Protein AF-A0A931P4K4-F1 (afdb_monomer)

Foldseek 3Di:
DFKDQFQWDDFQQWIWGQDPQGIKIKGDDVQWIWIQDSVAIWIWGDDDPDIDIDGDDDDDDDDDDDDDDDDDDDDDDDDDDDDDDPFWAPWDFFWFDDQPLQADPPCVVVQVLLVVLLPDDQCLVVLVVVLVVVLVVCVVVPDDPVCNPPSSVVSVVVSSVSVSVSSVSSADEDEDDDDPLLSVLVRLLVVLLVVLQVFLAKWWFGTKIAGPDCQQALNDRIDTDIDGKDWDWDDDPSYDYSMGFIWICNDQWIWTDDLQWIWIHHPNRIGIDGLVQKDKDKDKDWDFDPDDQGPQWDFPAKAWSGADPVRDFDPVDPPIDITTTTIWMWIWIDGPSRGTIIMIGRHPDSSVSNVVSSVSSVVSSVVVLVVLLVVLVVVVVCVVVDPPPDDDDDDDDPPPVVLVSLLLVLLLLLLLLLQCQVVHHDPLLLVLSLVLSVVSPVPDDSVNSNVVSVSSNVSCVSVNSVVSLVVSLVSPVSQLDPVSLVSSLVSNVSSQVSDPDRDPRSVVSSVVSVVSVVVSVVD

Structure (mmCIF, N/CA/C/O backbone):
data_AF-A0A931P4K4-F1
#
_entry.id   AF-A0A931P4K4-F1
#
loop_
_atom_site.group_PDB
_atom_site.id
_atom_site.type_symbol
_atom_site.label_atom_id
_atom_site.label_alt_id
_atom_site.label_comp_id
_atom_site.label_asym_id
_atom_site.label_entity_id
_atom_site.label_seq_id
_atom_site.pdbx_PDB_ins_code
_atom_site.Cartn_x
_atom_site.Cartn_y
_atom_site.Cartn_z
_atom_site.occupancy
_atom_site.B_iso_or_equiv
_atom_site.auth_seq_id
_atom_site.auth_comp_id
_atom_site.auth_asym_id
_atom_site.auth_atom_id
_atom_site.pdbx_PDB_model_num
ATOM 1 N N . MET A 1 1 ? -14.821 -7.984 1.608 1.00 57.28 1 MET A N 1
ATOM 2 C CA . MET A 1 1 ? -15.182 -7.452 0.288 1.00 57.28 1 MET A CA 1
ATOM 3 C C . MET A 1 1 ? -14.496 -8.359 -0.708 1.00 57.28 1 MET A C 1
ATOM 5 O O . MET A 1 1 ? -13.334 -8.666 -0.492 1.00 57.28 1 MET A O 1
ATOM 9 N N . SER A 1 2 ? -15.177 -8.792 -1.768 1.00 56.34 2 SER A N 1
ATOM 10 C CA . SER A 1 2 ? -14.518 -9.557 -2.829 1.00 56.34 2 SER A CA 1
ATOM 11 C C . SER A 1 2 ? -13.654 -8.616 -3.671 1.00 56.34 2 SER A C 1
ATOM 13 O O . SER A 1 2 ? -14.186 -7.635 -4.196 1.00 56.34 2 SER A O 1
ATOM 15 N N . PHE A 1 3 ? -12.358 -8.898 -3.807 1.00 70.56 3 PHE A N 1
ATOM 16 C CA . PHE A 1 3 ? -11.500 -8.201 -4.767 1.00 70.56 3 PHE A CA 1
ATOM 17 C C . PHE A 1 3 ? -11.581 -8.888 -6.137 1.00 70.56 3 PHE A C 1
ATOM 19 O O . PHE A 1 3 ? -11.946 -10.059 -6.241 1.00 70.56 3 PHE A O 1
ATOM 26 N N . TYR A 1 4 ? -11.258 -8.156 -7.203 1.00 64.44 4 TYR A N 1
ATOM 27 C CA . TYR A 1 4 ? -11.222 -8.694 -8.561 1.00 64.44 4 TYR A CA 1
ATOM 28 C C . TYR A 1 4 ? -9.854 -8.445 -9.192 1.00 64.44 4 TYR A C 1
ATOM 30 O O . TYR A 1 4 ? -9.384 -7.307 -9.233 1.00 64.44 4 TYR A O 1
ATOM 38 N N . LEU A 1 5 ? -9.234 -9.503 -9.718 1.00 63.16 5 LEU A N 1
ATOM 39 C CA . LEU A 1 5 ? -7.974 -9.416 -10.450 1.00 63.16 5 LEU A CA 1
ATOM 40 C C . LEU A 1 5 ? -8.253 -9.148 -11.933 1.00 63.16 5 LEU A C 1
ATOM 42 O O . LEU A 1 5 ? -8.766 -10.002 -12.663 1.00 63.16 5 LEU A O 1
ATOM 46 N N . ARG A 1 6 ? -7.899 -7.951 -12.410 1.00 66.25 6 ARG A N 1
ATOM 47 C CA . ARG A 1 6 ? -8.043 -7.603 -13.828 1.00 66.25 6 ARG A CA 1
ATOM 48 C C . ARG A 1 6 ? -6.882 -8.185 -14.634 1.00 66.25 6 ARG A C 1
ATOM 50 O O . ARG A 1 6 ? -5.719 -7.943 -14.342 1.00 66.25 6 ARG A O 1
ATOM 57 N N . LYS A 1 7 ? -7.184 -8.870 -15.741 1.00 54.16 7 LYS A N 1
ATOM 58 C CA . LYS A 1 7 ? -6.153 -9.330 -16.700 1.00 54.16 7 LYS A CA 1
ATOM 59 C C . LYS A 1 7 ? -5.546 -8.202 -17.536 1.00 54.16 7 LYS A C 1
ATOM 61 O O . LYS A 1 7 ? -4.541 -8.404 -18.212 1.00 54.16 7 LYS A O 1
ATOM 66 N N . SER A 1 8 ? -6.178 -7.030 -17.549 1.00 60.91 8 SER A N 1
ATOM 67 C CA . SER A 1 8 ? -5.694 -5.877 -18.300 1.00 60.91 8 SER A CA 1
ATOM 68 C C . SER A 1 8 ? -6.020 -4.568 -17.609 1.00 60.91 8 SER A C 1
ATOM 70 O O . SER A 1 8 ? -7.128 -4.412 -17.095 1.00 60.91 8 SER A O 1
ATOM 72 N N . LEU A 1 9 ? -5.112 -3.607 -17.716 1.00 60.50 9 LEU A N 1
ATOM 73 C CA . LEU A 1 9 ? -5.245 -2.263 -17.176 1.00 60.50 9 LEU A CA 1
ATOM 74 C C . LEU A 1 9 ? -4.978 -1.239 -18.281 1.00 60.50 9 LEU A C 1
ATOM 76 O O . LEU A 1 9 ? -4.094 -1.428 -19.114 1.00 60.50 9 LEU A O 1
ATOM 80 N N . ARG A 1 10 ? -5.744 -0.148 -18.307 1.00 64.38 10 ARG A N 1
ATOM 81 C CA . ARG A 1 10 ? -5.542 0.952 -19.255 1.00 64.38 10 ARG A CA 1
ATOM 82 C C . ARG A 1 10 ? -5.046 2.187 -18.514 1.00 64.38 10 ARG A C 1
ATOM 84 O O . ARG A 1 10 ? -5.672 2.600 -17.543 1.00 64.38 10 ARG A O 1
ATOM 91 N N . VAL A 1 11 ? -3.969 2.786 -19.010 1.00 60.69 11 VAL A N 1
ATOM 92 C CA . VAL A 1 11 ? -3.410 4.048 -18.516 1.00 60.69 11 VAL A CA 1
ATOM 93 C C . VAL A 1 11 ? -3.193 4.952 -19.724 1.00 60.69 11 VAL A C 1
ATOM 95 O O . VAL A 1 11 ? -2.364 4.664 -20.586 1.00 60.69 11 VAL A O 1
ATOM 98 N N . GLY A 1 12 ? -4.010 6.000 -19.848 1.00 64.75 12 GLY A N 1
ATOM 99 C CA . GLY A 1 12 ? -4.016 6.865 -21.030 1.00 64.75 12 GLY A CA 1
ATOM 100 C C . GLY A 1 12 ? -4.235 6.078 -22.343 1.00 64.75 12 GLY A C 1
ATOM 101 O O . GLY A 1 12 ? -5.207 5.311 -22.454 1.00 64.75 12 GLY A O 1
ATOM 102 N N . PRO A 1 13 ? -3.367 6.244 -23.362 1.00 63.44 13 PRO A N 1
ATOM 103 C CA . PRO A 1 13 ? -3.457 5.505 -24.622 1.00 63.44 13 PRO A CA 1
ATOM 104 C C . PRO A 1 13 ? -2.881 4.080 -24.535 1.00 63.44 13 PRO A C 1
ATOM 106 O O . PRO A 1 13 ? -3.072 3.298 -25.467 1.00 63.44 13 PRO A O 1
ATOM 109 N N . LEU A 1 14 ? -2.198 3.727 -23.437 1.00 63.47 14 LEU A N 1
ATOM 110 C CA . LEU A 1 14 ? -1.575 2.419 -23.247 1.00 63.47 14 LEU A CA 1
ATOM 111 C C . LEU A 1 14 ? -2.521 1.442 -22.542 1.00 63.47 14 LEU A C 1
ATOM 113 O O . LEU A 1 14 ? -3.246 1.788 -21.608 1.00 63.47 14 LEU A O 1
ATOM 117 N N . ARG A 1 15 ? -2.479 0.182 -22.967 1.00 63.22 15 ARG A N 1
ATOM 118 C CA . ARG A 1 15 ? -3.136 -0.957 -22.329 1.00 63.22 15 ARG A CA 1
ATOM 119 C C . ARG A 1 15 ? -2.100 -2.016 -21.981 1.00 63.22 15 ARG A C 1
ATOM 121 O O . ARG A 1 15 ? -1.482 -2.596 -22.873 1.00 63.22 15 ARG A O 1
ATOM 128 N N . PHE A 1 16 ? -1.982 -2.294 -20.695 1.00 60.81 16 PHE A N 1
ATOM 129 C CA . PHE A 1 16 ? -1.173 -3.354 -20.117 1.00 60.81 16 PHE A CA 1
ATOM 130 C C . PHE A 1 16 ? -2.014 -4.630 -20.028 1.00 60.81 16 PHE A C 1
ATOM 132 O O . PHE A 1 16 ? -3.190 -4.568 -19.665 1.00 60.81 16 PHE A O 1
ATOM 139 N N . ASN A 1 17 ? -1.445 -5.777 -20.392 1.00 57.84 17 ASN A N 1
ATOM 140 C CA . ASN A 1 17 ? -2.080 -7.088 -20.271 1.00 57.84 17 ASN A CA 1
ATOM 141 C C . ASN A 1 17 ? -1.142 -8.050 -19.549 1.00 57.84 17 ASN A C 1
ATOM 143 O O . ASN A 1 17 ? 0.053 -8.093 -19.847 1.00 57.84 17 ASN A O 1
ATOM 147 N N . LEU A 1 18 ? -1.713 -8.855 -18.662 1.00 47.94 18 LEU A N 1
ATOM 148 C CA . LEU A 1 18 ? -1.021 -9.948 -18.000 1.00 47.94 18 LEU A CA 1
ATOM 149 C C . LEU A 1 18 ? -1.094 -11.211 -18.875 1.00 47.94 18 LEU A C 1
ATOM 151 O O . LEU A 1 18 ? -2.150 -11.530 -19.432 1.00 47.94 18 LEU A O 1
ATOM 155 N N . SER A 1 19 ? 0.019 -11.931 -19.006 1.00 48.41 19 SER A N 1
ATOM 156 C CA . SER A 1 19 ? 0.095 -13.228 -19.688 1.00 48.41 19 SER A CA 1
ATOM 157 C C . SER A 1 19 ? 0.950 -14.198 -18.875 1.00 48.41 19 SER A C 1
ATOM 159 O O . SER A 1 19 ? 1.787 -13.752 -18.100 1.00 48.41 19 SER A O 1
ATOM 161 N N . LYS A 1 20 ? 0.820 -15.510 -19.123 1.00 41.38 20 LYS A N 1
ATOM 162 C CA . LYS A 1 20 ? 1.647 -16.544 -18.466 1.00 41.38 20 LYS A CA 1
ATOM 163 C C . LYS A 1 20 ? 3.160 -16.349 -18.662 1.00 41.38 20 LYS A C 1
ATOM 165 O O . LYS A 1 20 ? 3.946 -16.887 -17.903 1.00 41.38 20 LYS A O 1
ATOM 170 N N . SER A 1 21 ? 3.560 -15.616 -19.704 1.00 34.03 21 SER A N 1
ATOM 171 C CA . SER A 1 21 ? 4.959 -15.315 -20.037 1.00 34.03 21 SER A CA 1
ATOM 172 C C . SER A 1 21 ? 5.440 -13.946 -19.532 1.00 34.03 21 SER A C 1
ATOM 174 O O . SER A 1 21 ? 6.564 -13.563 -19.836 1.00 34.03 21 SER A O 1
ATOM 176 N N . GLY A 1 22 ? 4.593 -13.174 -18.837 1.00 41.78 22 GLY A N 1
ATOM 177 C CA . GLY A 1 22 ? 4.903 -11.830 -18.330 1.00 41.78 22 GLY A CA 1
ATOM 178 C C . GLY A 1 22 ? 3.976 -10.720 -18.848 1.00 41.78 22 GLY A C 1
ATOM 179 O O . GLY A 1 22 ? 2.931 -10.976 -19.458 1.00 41.78 22 GLY A O 1
ATOM 180 N N . ILE A 1 23 ? 4.361 -9.464 -18.605 1.00 48.22 23 ILE A N 1
ATOM 181 C CA . ILE A 1 23 ? 3.549 -8.264 -18.875 1.00 48.22 23 ILE A CA 1
ATOM 182 C C . ILE A 1 23 ? 3.739 -7.785 -20.321 1.00 48.22 23 ILE A C 1
ATOM 184 O O . ILE A 1 23 ? 4.861 -7.594 -20.790 1.00 48.22 23 ILE A O 1
ATOM 188 N N . GLY A 1 24 ? 2.633 -7.546 -21.030 1.00 39.34 24 GLY A N 1
ATOM 189 C CA . GLY A 1 24 ? 2.626 -6.918 -22.353 1.00 39.34 24 GLY A CA 1
ATOM 190 C C . GLY A 1 24 ? 2.019 -5.517 -22.331 1.00 39.34 24 GLY A C 1
ATOM 191 O O . GLY A 1 24 ? 0.978 -5.299 -21.718 1.00 39.34 24 GLY A O 1
ATOM 192 N N . VAL A 1 25 ? 2.622 -4.574 -23.052 1.00 55.00 25 VAL A N 1
ATOM 193 C CA . VAL A 1 25 ? 2.137 -3.201 -23.244 1.00 55.00 25 VAL A CA 1
ATOM 194 C C . VAL A 1 25 ? 1.628 -3.048 -24.667 1.00 55.00 25 VAL A C 1
ATOM 196 O O . VAL A 1 25 ? 2.306 -3.416 -25.615 1.00 55.00 25 VAL A O 1
ATOM 199 N N . SER A 1 26 ? 0.442 -2.487 -24.851 1.00 50.56 26 SER A N 1
ATOM 200 C CA . SER A 1 26 ? -0.124 -2.212 -26.172 1.00 50.56 26 SER A CA 1
ATOM 201 C C . SER A 1 26 ? -0.598 -0.772 -26.279 1.00 50.56 26 SER A C 1
ATOM 203 O O . SER A 1 26 ? -1.138 -0.229 -25.324 1.00 50.56 26 SER A O 1
ATOM 205 N N . THR A 1 27 ? -0.402 -0.150 -27.435 1.00 59.38 27 THR A N 1
ATOM 206 C CA . THR A 1 27 ? -0.872 1.200 -27.757 1.00 59.38 27 THR A CA 1
ATOM 207 C C . THR A 1 27 ? -1.540 1.200 -29.121 1.00 59.38 27 THR A C 1
ATOM 209 O O . THR A 1 27 ? -1.152 0.428 -29.999 1.00 59.38 27 THR A O 1
ATOM 212 N N . GLY A 1 28 ? -2.554 2.037 -29.323 1.00 54.22 28 GLY A N 1
ATOM 213 C CA . GLY A 1 28 ? -3.127 2.242 -30.649 1.00 54.22 28 GLY A CA 1
ATOM 214 C C . GLY A 1 28 ? -4.607 2.583 -30.674 1.00 54.22 28 GLY A C 1
ATOM 215 O O . GLY A 1 28 ? -5.294 2.653 -29.656 1.00 54.22 28 GLY A O 1
ATOM 216 N N . ILE A 1 29 ? -5.092 2.776 -31.892 1.00 56.72 29 ILE A N 1
ATOM 217 C CA . ILE A 1 29 ? -6.460 3.171 -32.229 1.00 56.72 29 ILE A CA 1
ATOM 218 C C . ILE A 1 29 ? -7.246 1.934 -32.702 1.00 56.72 29 ILE A C 1
ATOM 220 O O . ILE A 1 29 ? -6.655 0.909 -33.060 1.00 56.72 29 ILE A O 1
ATOM 224 N N . PRO A 1 30 ? -8.591 1.949 -32.682 1.00 46.28 30 PRO A N 1
ATOM 225 C CA . PRO A 1 30 ? -9.382 0.876 -33.282 1.00 46.28 30 PRO A CA 1
ATOM 226 C C . PRO A 1 30 ? -8.950 0.649 -34.738 1.00 46.28 30 PRO A C 1
ATOM 228 O O . PRO A 1 30 ? -8.990 1.575 -35.541 1.00 46.28 30 PRO A O 1
ATOM 231 N N . GLY A 1 31 ? -8.501 -0.564 -35.070 1.00 47.44 31 GLY A N 1
ATOM 232 C CA . GLY A 1 31 ? -7.990 -0.891 -36.405 1.00 47.44 31 GLY A CA 1
ATOM 233 C C . GLY A 1 31 ? -6.466 -0.941 -36.553 1.00 47.44 31 GLY A C 1
ATOM 234 O O . GLY A 1 31 ? -5.992 -1.593 -37.476 1.00 47.44 31 GLY A O 1
ATOM 235 N N . LEU A 1 32 ? -5.691 -0.316 -35.658 1.00 48.12 32 LEU A N 1
ATOM 236 C CA . LEU A 1 32 ? -4.224 -0.286 -35.729 1.00 48.12 32 LEU A CA 1
ATOM 237 C C . LEU A 1 32 ? -3.609 -0.173 -34.331 1.00 48.12 32 LEU A C 1
ATOM 239 O O . LEU A 1 32 ? -3.783 0.835 -33.645 1.00 48.12 32 LEU A O 1
ATOM 243 N N . ARG A 1 33 ? -2.872 -1.201 -33.907 1.00 48.97 33 ARG A N 1
ATOM 244 C CA . ARG A 1 33 ? -2.253 -1.290 -32.581 1.00 48.97 33 ARG A CA 1
ATOM 245 C C . ARG A 1 33 ? -0.843 -1.848 -32.666 1.00 48.97 33 ARG A C 1
ATOM 247 O O . ARG A 1 33 ? -0.567 -2.722 -33.479 1.00 48.97 33 ARG A O 1
ATOM 254 N N . VAL A 1 34 ? 0.026 -1.383 -31.783 1.00 53.84 34 VAL A N 1
ATOM 255 C CA . VAL A 1 34 ? 1.367 -1.926 -31.574 1.00 53.84 34 VAL A CA 1
ATOM 256 C C . VAL A 1 34 ? 1.437 -2.455 -30.149 1.00 53.84 34 VAL A C 1
ATOM 258 O O . VAL A 1 34 ? 1.111 -1.745 -29.202 1.00 53.84 34 VAL A O 1
ATOM 261 N N . SER A 1 35 ? 1.833 -3.711 -29.999 1.00 47.72 35 SER A N 1
ATOM 262 C CA . SER A 1 35 ? 1.920 -4.431 -28.733 1.00 47.72 35 SER A CA 1
ATOM 263 C C . SER A 1 35 ? 3.353 -4.893 -28.516 1.00 47.72 35 SER A C 1
ATOM 265 O O . SER A 1 35 ? 3.872 -5.645 -29.326 1.00 47.72 35 SER A O 1
ATOM 267 N N . LYS A 1 36 ? 3.998 -4.501 -27.427 1.00 44.97 36 LYS A N 1
ATOM 268 C CA . LYS A 1 36 ? 5.291 -5.024 -26.990 1.00 44.97 36 LYS A CA 1
ATOM 269 C C . LYS A 1 36 ? 5.067 -5.970 -25.816 1.00 44.97 36 LYS A C 1
ATOM 271 O O . LYS A 1 36 ? 4.484 -5.568 -24.817 1.00 44.97 36 LYS A O 1
ATOM 276 N N . GLY A 1 37 ? 5.490 -7.222 -25.935 1.00 43.09 37 GLY A N 1
ATOM 277 C CA . GLY A 1 37 ? 5.393 -8.212 -24.862 1.00 43.09 37 GLY A CA 1
ATOM 278 C C . GLY A 1 37 ? 6.686 -9.007 -24.680 1.00 43.09 37 GLY A C 1
ATOM 279 O O . GLY A 1 37 ? 7.644 -8.778 -25.419 1.00 43.09 37 GLY A O 1
ATOM 280 N N . PRO A 1 38 ? 6.703 -9.971 -23.743 1.00 32.19 38 PRO A N 1
ATOM 281 C CA . PRO A 1 38 ? 7.873 -10.807 -23.441 1.00 32.19 38 PRO A CA 1
ATOM 282 C C . PRO A 1 38 ? 8.390 -11.587 -24.659 1.00 32.19 38 PRO A C 1
ATOM 284 O O . PRO A 1 38 ? 9.569 -11.890 -24.762 1.00 32.19 38 PRO A O 1
ATOM 287 N N . SER A 1 39 ? 7.504 -11.869 -25.619 1.00 39.44 39 SER A N 1
ATOM 288 C CA . SER A 1 39 ? 7.805 -12.580 -26.864 1.00 39.44 39 SER A CA 1
ATOM 289 C C . SER A 1 39 ? 8.101 -11.669 -28.067 1.00 39.44 39 SER A C 1
ATOM 291 O O . SER A 1 39 ? 8.176 -12.164 -29.190 1.00 39.44 39 SER A O 1
ATOM 293 N N . GLY A 1 40 ? 8.235 -10.352 -27.866 1.00 43.84 40 GLY A N 1
ATOM 294 C CA . GLY A 1 40 ? 8.605 -9.385 -28.908 1.00 43.84 40 GLY A CA 1
ATOM 295 C C . GLY A 1 40 ? 7.568 -8.286 -29.172 1.00 43.84 40 GLY A C 1
ATOM 296 O O . GLY A 1 40 ? 6.545 -8.170 -28.490 1.00 43.84 40 GLY A O 1
ATOM 297 N N . THR A 1 41 ? 7.850 -7.448 -30.174 1.00 46.97 41 THR A N 1
ATOM 298 C CA . THR A 1 41 ? 6.961 -6.362 -30.617 1.00 46.97 41 THR A CA 1
ATOM 299 C C . THR A 1 41 ? 6.080 -6.845 -31.768 1.00 46.97 41 THR A C 1
ATOM 301 O O . THR A 1 41 ? 6.572 -7.392 -32.747 1.00 46.97 41 THR A O 1
ATOM 304 N N . TYR A 1 42 ? 4.774 -6.628 -31.675 1.00 48.12 42 TYR A N 1
ATOM 305 C CA . TYR A 1 42 ? 3.756 -7.042 -32.632 1.00 48.12 42 TYR A CA 1
ATOM 306 C C . TYR A 1 42 ? 2.978 -5.826 -33.127 1.00 48.12 42 TYR A C 1
ATOM 308 O O . TYR A 1 42 ? 2.488 -5.036 -32.325 1.00 48.12 42 TYR A O 1
ATOM 316 N N . ILE A 1 43 ? 2.784 -5.705 -34.435 1.00 52.59 43 ILE A N 1
ATOM 317 C CA . ILE A 1 43 ? 1.766 -4.822 -35.009 1.00 52.59 43 ILE A CA 1
ATOM 318 C C . ILE A 1 43 ? 0.506 -5.650 -35.247 1.00 52.59 43 ILE A C 1
ATOM 320 O O . ILE A 1 43 ? 0.573 -6.722 -35.847 1.00 52.59 43 ILE A O 1
ATOM 324 N N . HIS A 1 44 ? -0.634 -5.132 -34.806 1.00 42.84 44 HIS A N 1
ATOM 325 C CA . HIS A 1 44 ? -1.969 -5.600 -35.144 1.00 42.84 44 HIS A CA 1
ATOM 326 C C . HIS A 1 44 ? -2.666 -4.548 -36.017 1.00 42.84 44 HIS A C 1
ATOM 328 O O . HIS A 1 44 ? -2.851 -3.411 -35.590 1.00 42.84 44 HIS A O 1
ATOM 334 N N . MET A 1 45 ? -3.089 -4.925 -37.216 1.00 47.31 45 MET A N 1
ATOM 335 C CA . MET A 1 45 ? -3.872 -4.101 -38.141 1.00 47.31 45 MET A CA 1
ATOM 336 C C . MET A 1 45 ? -5.155 -4.848 -38.495 1.00 47.31 45 MET A C 1
ATOM 338 O O . MET A 1 45 ? -5.084 -6.030 -38.799 1.00 47.31 45 MET A O 1
ATOM 342 N N . GLY A 1 46 ? -6.323 -4.212 -38.448 1.00 38.03 46 GLY A N 1
ATOM 343 C CA . GLY A 1 46 ? -7.562 -4.877 -38.853 1.00 38.03 46 GLY A CA 1
ATOM 344 C C . GLY A 1 46 ? -8.853 -4.297 -38.290 1.00 38.03 46 GLY A C 1
ATOM 345 O O . GLY A 1 46 ? -8.944 -4.007 -37.096 1.00 38.03 46 GLY A O 1
ATOM 346 N N . ARG A 1 47 ? -9.868 -4.168 -39.146 1.00 42.34 47 ARG A N 1
ATOM 347 C CA . ARG A 1 47 ? -11.228 -3.710 -38.823 1.00 42.34 47 ARG A CA 1
ATOM 348 C C . ARG A 1 47 ? -12.224 -4.540 -39.644 1.00 42.34 47 ARG A C 1
ATOM 350 O O . ARG A 1 47 ? -11.893 -4.937 -40.755 1.00 42.34 47 ARG A O 1
ATOM 357 N N . ASP A 1 48 ? -13.397 -4.831 -39.082 1.00 38.69 48 ASP A N 1
ATOM 358 C CA . ASP A 1 48 ? -14.516 -5.497 -39.773 1.00 38.69 48 ASP A CA 1
ATOM 359 C C . ASP A 1 48 ? -14.172 -6.860 -40.423 1.00 38.69 48 ASP A C 1
ATOM 361 O O . ASP A 1 48 ? -14.583 -7.164 -41.537 1.00 38.69 48 ASP A O 1
ATOM 365 N N . GLY A 1 49 ? -13.424 -7.707 -39.700 1.00 38.22 49 GLY A N 1
ATOM 366 C CA . GLY A 1 49 ? -13.235 -9.130 -40.036 1.00 38.22 49 GLY A CA 1
ATOM 367 C C . GLY A 1 49 ? -11.913 -9.504 -40.715 1.00 38.22 49 GLY A C 1
ATOM 368 O O . GLY A 1 49 ? -11.628 -10.691 -40.855 1.00 38.22 49 GLY A O 1
ATOM 369 N N . LEU A 1 50 ? -11.069 -8.533 -41.076 1.00 34.41 50 LEU A N 1
ATOM 370 C CA . LEU A 1 50 ? -9.722 -8.774 -41.608 1.00 34.41 50 LEU A CA 1
ATOM 371 C C . LEU A 1 50 ? -8.674 -8.371 -40.572 1.00 34.41 50 LEU A C 1
ATOM 373 O O . LEU A 1 50 ? -8.657 -7.221 -40.141 1.00 34.41 50 LEU A O 1
ATOM 377 N N . TYR A 1 51 ? -7.801 -9.304 -40.180 1.00 41.50 51 TYR A N 1
ATOM 378 C CA . TYR A 1 51 ? -6.770 -9.082 -39.164 1.00 41.50 51 TYR A CA 1
ATOM 379 C C . TYR A 1 51 ? -5.385 -9.469 -39.687 1.00 41.50 51 TYR A C 1
ATOM 381 O O . TYR A 1 51 ? -5.170 -10.570 -40.183 1.00 41.50 51 TYR A O 1
ATOM 389 N N . TYR A 1 52 ? -4.430 -8.568 -39.512 1.00 43.72 52 TYR A N 1
ATOM 390 C CA . TYR A 1 52 ? -3.019 -8.718 -39.824 1.00 43.72 52 TYR A CA 1
ATOM 391 C C . TYR A 1 52 ? -2.213 -8.577 -38.533 1.00 43.72 52 TYR A C 1
ATOM 393 O O . TYR A 1 52 ? -2.347 -7.589 -37.808 1.00 43.72 52 TYR A O 1
ATOM 401 N N . ARG A 1 53 ? -1.379 -9.576 -38.233 1.00 45.81 53 ARG A N 1
ATOM 402 C CA . ARG A 1 53 ? -0.456 -9.577 -37.093 1.00 45.81 53 ARG A CA 1
ATOM 403 C C . ARG A 1 53 ? 0.951 -9.843 -37.609 1.00 45.81 53 ARG A C 1
ATOM 405 O O . ARG A 1 53 ? 1.175 -10.884 -38.216 1.00 45.81 53 ARG A O 1
ATOM 412 N N . LYS A 1 54 ? 1.901 -8.948 -37.335 1.00 46.28 54 LYS A N 1
ATOM 413 C CA . LYS A 1 54 ? 3.311 -9.146 -37.706 1.00 46.28 54 LYS A CA 1
ATOM 414 C C . LYS A 1 54 ? 4.241 -8.804 -36.551 1.00 46.28 54 LYS A C 1
ATOM 416 O O . LYS A 1 54 ? 4.059 -7.779 -35.898 1.00 46.28 54 LYS A O 1
ATOM 421 N N . ARG A 1 55 ? 5.216 -9.678 -36.300 1.00 41.78 55 ARG A N 1
ATOM 422 C CA . ARG A 1 55 ? 6.309 -9.460 -35.349 1.00 41.78 55 ARG A CA 1
ATOM 423 C C . ARG A 1 55 ? 7.360 -8.553 -35.997 1.00 41.78 55 ARG A C 1
ATOM 425 O O . ARG A 1 55 ? 7.699 -8.749 -37.161 1.00 41.78 55 ARG A O 1
ATOM 432 N N . LEU A 1 56 ? 7.809 -7.538 -35.269 1.00 44.75 56 LEU A N 1
ATOM 433 C CA . LEU A 1 56 ? 8.919 -6.672 -35.652 1.00 44.75 56 LEU A CA 1
ATOM 434 C C . LEU A 1 56 ? 10.147 -7.109 -34.852 1.00 44.75 56 LEU A C 1
ATOM 436 O O . LEU A 1 56 ? 10.189 -6.893 -33.640 1.00 44.75 56 LEU A O 1
ATOM 440 N N . ASP A 1 57 ? 11.121 -7.711 -35.526 1.00 33.66 57 ASP A N 1
ATOM 441 C CA . ASP A 1 57 ? 12.436 -7.980 -34.952 1.00 33.66 57 ASP A CA 1
ATOM 442 C C . ASP A 1 57 ? 13.322 -6.766 -35.255 1.00 33.66 57 ASP A C 1
ATOM 444 O O . ASP A 1 57 ? 13.621 -6.478 -36.415 1.00 33.66 57 ASP A O 1
ATOM 448 N N . LEU A 1 58 ? 13.667 -5.997 -34.221 1.00 35.69 58 LEU A N 1
ATOM 449 C CA . LEU A 1 58 ? 14.624 -4.900 -34.324 1.00 35.69 58 LEU A CA 1
ATOM 450 C C . LEU A 1 58 ? 15.760 -5.137 -33.326 1.00 35.69 58 LEU A C 1
ATOM 452 O O . LEU A 1 58 ? 15.512 -5.447 -32.162 1.00 35.69 58 LEU A O 1
ATOM 456 N N . LEU A 1 59 ? 16.972 -5.008 -33.857 1.00 29.95 59 LEU A N 1
ATOM 457 C CA . LEU A 1 59 ? 18.283 -5.261 -33.264 1.00 29.95 59 LEU A CA 1
ATOM 458 C C . LEU A 1 59 ? 18.527 -4.510 -31.942 1.00 29.95 59 LEU A C 1
ATOM 460 O O . LEU A 1 59 ? 18.058 -3.388 -31.750 1.00 29.95 59 LEU A O 1
ATOM 464 N N . ASP A 1 60 ? 19.306 -5.160 -31.074 1.00 31.28 60 ASP A N 1
ATOM 465 C CA . ASP A 1 60 ? 19.825 -4.695 -29.785 1.00 31.28 60 ASP A CA 1
ATOM 466 C C . ASP A 1 60 ? 20.501 -3.320 -29.831 1.00 31.28 60 ASP A C 1
ATOM 468 O O . ASP A 1 60 ? 21.301 -3.063 -30.729 1.00 31.28 60 ASP A O 1
ATOM 472 N N . THR A 1 61 ? 20.268 -2.479 -28.809 1.00 29.36 61 THR A N 1
ATOM 473 C CA . THR A 1 61 ? 21.272 -1.582 -28.175 1.00 29.36 61 THR A CA 1
ATOM 474 C C . THR A 1 61 ? 20.706 -0.877 -26.914 1.00 29.36 61 THR A C 1
ATOM 476 O O . THR A 1 61 ? 19.492 -0.907 -26.694 1.00 29.36 61 THR A O 1
ATOM 479 N N . PRO A 1 62 ? 21.550 -0.324 -26.008 1.00 31.64 62 PRO A N 1
ATOM 480 C CA . PRO A 1 62 ? 21.487 -0.567 -24.567 1.00 31.64 62 PRO A CA 1
ATOM 481 C C . PRO A 1 62 ? 21.025 0.657 -23.758 1.00 31.64 62 PRO A C 1
ATOM 483 O O . PRO A 1 62 ? 20.975 1.788 -24.234 1.00 31.64 62 PRO A O 1
ATOM 486 N N . ARG A 1 63 ? 20.712 0.410 -22.484 1.00 32.03 63 ARG A N 1
ATOM 487 C CA . ARG A 1 63 ? 20.335 1.399 -21.466 1.00 32.03 63 ARG A CA 1
ATOM 488 C C . ARG A 1 63 ? 21.603 1.864 -20.734 1.00 32.03 63 ARG A C 1
ATOM 490 O O . ARG A 1 63 ? 22.359 1.014 -20.273 1.00 32.03 63 ARG A O 1
ATOM 497 N N . GLY A 1 64 ? 21.804 3.174 -20.578 1.00 26.08 64 GLY A N 1
ATOM 498 C CA . GLY A 1 64 ? 22.911 3.747 -19.805 1.00 26.08 64 GLY A CA 1
ATOM 499 C C . GLY A 1 64 ? 22.562 5.097 -19.164 1.00 26.08 64 GLY A C 1
ATOM 500 O O . GLY A 1 64 ? 22.165 6.011 -19.874 1.00 26.08 64 GLY A O 1
ATOM 501 N N . GLN A 1 65 ? 22.714 5.125 -17.830 1.00 28.75 65 GLN A N 1
ATOM 502 C CA . GLN A 1 65 ? 23.241 6.177 -16.925 1.00 28.75 65 GLN A CA 1
ATOM 503 C C . GLN A 1 65 ? 22.593 7.582 -16.894 1.00 28.75 65 GLN A C 1
ATOM 505 O O . GLN A 1 65 ? 22.420 8.234 -17.911 1.00 28.75 65 GLN A O 1
ATOM 510 N N . GLU A 1 66 ? 22.025 7.994 -15.749 1.00 27.22 66 GLU A N 1
ATOM 511 C CA . GLU A 1 66 ? 22.614 8.649 -14.546 1.00 27.22 66 GLU A CA 1
ATOM 512 C C . GLU A 1 66 ? 22.508 10.183 -14.619 1.00 27.22 66 GLU A C 1
ATOM 514 O O . GLU A 1 66 ? 23.004 10.799 -15.554 1.00 27.22 66 GLU A O 1
ATOM 519 N N . ALA A 1 67 ? 21.939 10.802 -13.579 1.00 28.70 67 ALA A N 1
ATOM 520 C CA . ALA A 1 67 ? 22.329 12.139 -13.130 1.00 28.70 67 ALA A CA 1
ATOM 521 C C . ALA A 1 67 ? 21.958 12.326 -11.649 1.00 28.70 67 ALA A C 1
ATOM 523 O O . ALA A 1 67 ? 20.800 12.493 -11.277 1.00 28.70 67 ALA A O 1
ATOM 524 N N . GLN A 1 68 ? 22.990 12.266 -10.810 1.00 26.95 68 GLN A N 1
ATOM 525 C CA . GLN A 1 68 ? 23.026 12.759 -9.436 1.00 26.95 68 GLN A CA 1
ATOM 526 C C . GLN A 1 68 ? 22.809 14.279 -9.424 1.00 26.95 68 GLN A C 1
ATOM 528 O O . GLN A 1 68 ? 23.331 14.936 -10.317 1.00 26.95 68 GLN A O 1
ATOM 533 N N . HIS A 1 69 ? 22.194 14.847 -8.380 1.00 29.97 69 HIS A N 1
ATOM 534 C CA . HIS A 1 69 ? 22.664 16.087 -7.740 1.00 29.97 69 HIS A CA 1
ATOM 535 C C . HIS A 1 69 ? 21.975 16.339 -6.390 1.00 29.97 69 HIS A C 1
ATOM 537 O O . HIS A 1 69 ? 20.917 15.805 -6.074 1.00 29.97 69 HIS A O 1
ATOM 543 N N . SER A 1 70 ? 22.680 17.105 -5.570 1.00 25.83 70 SER A N 1
ATOM 544 C CA . SER A 1 70 ? 22.684 17.127 -4.112 1.00 25.83 70 SER A CA 1
ATOM 545 C C . SER A 1 70 ? 22.295 18.497 -3.526 1.00 25.83 70 SER A C 1
ATOM 547 O O . SER A 1 70 ? 22.535 19.512 -4.167 1.00 25.83 70 SER A O 1
ATOM 549 N N . VAL A 1 71 ? 21.895 18.491 -2.241 1.00 24.78 71 VAL A N 1
ATOM 550 C CA . VAL A 1 71 ? 22.086 19.540 -1.199 1.00 24.78 71 VAL A CA 1
ATOM 551 C C . VAL A 1 71 ? 20.941 20.540 -0.863 1.00 24.78 71 VAL A C 1
ATOM 553 O O . VAL A 1 71 ? 20.590 21.422 -1.633 1.00 24.78 71 VAL A O 1
ATOM 556 N N . SER A 1 72 ? 20.514 20.413 0.410 1.00 25.28 72 SER A N 1
ATOM 557 C CA . SER A 1 72 ? 20.077 21.363 1.470 1.00 25.28 72 SER A CA 1
ATOM 558 C C . SER A 1 72 ? 18.794 22.222 1.435 1.00 25.28 72 SER A C 1
ATOM 560 O O . SER A 1 72 ? 18.729 23.280 0.825 1.00 25.28 72 SER A O 1
ATOM 562 N N . THR A 1 73 ? 17.859 21.813 2.309 1.00 23.84 73 THR A N 1
ATOM 563 C CA . THR A 1 73 ? 17.359 22.455 3.559 1.00 23.84 73 THR A CA 1
ATOM 564 C C . THR A 1 73 ? 17.112 23.973 3.645 1.00 23.84 73 THR A C 1
ATOM 566 O O . THR A 1 73 ? 18.061 24.753 3.651 1.00 23.84 73 THR A O 1
ATOM 569 N N . ARG A 1 74 ? 15.861 24.357 3.983 1.00 23.78 74 ARG A N 1
ATOM 570 C CA . ARG A 1 74 ? 15.441 25.046 5.243 1.00 23.78 74 ARG A CA 1
ATOM 571 C C . ARG A 1 74 ? 14.014 25.609 5.144 1.00 23.78 74 ARG A C 1
ATOM 573 O O . ARG A 1 74 ? 13.788 26.442 4.276 1.00 23.78 74 ARG A O 1
ATOM 580 N N . THR A 1 75 ? 13.131 25.312 6.112 1.00 21.77 75 THR A N 1
ATOM 581 C CA . THR A 1 75 ? 12.352 26.338 6.857 1.00 21.77 75 THR A CA 1
ATOM 582 C C . THR A 1 75 ? 11.621 25.779 8.094 1.00 21.77 75 THR A C 1
ATOM 584 O O . THR A 1 75 ? 11.364 24.586 8.198 1.00 21.77 75 THR A O 1
ATOM 587 N N . HIS A 1 76 ? 11.387 26.695 9.038 1.00 24.89 76 HIS A N 1
ATOM 588 C CA . HIS A 1 76 ? 10.835 26.618 10.399 1.00 24.89 76 HIS A CA 1
ATOM 589 C C . HIS A 1 76 ? 9.449 25.957 10.573 1.00 24.89 76 HIS A C 1
ATOM 591 O O . HIS A 1 76 ? 8.630 26.046 9.663 1.00 24.89 76 HIS A O 1
ATOM 597 N N . PRO A 1 77 ? 9.120 25.449 11.783 1.00 24.73 77 PRO A N 1
ATOM 598 C CA . PRO A 1 77 ? 7.741 25.210 12.200 1.00 24.73 77 PRO A CA 1
ATOM 599 C C . PRO A 1 77 ? 7.128 26.455 12.871 1.00 24.73 77 PRO A C 1
ATOM 601 O O . PRO A 1 77 ? 7.711 27.020 13.799 1.00 24.73 77 PRO A O 1
ATOM 604 N N . GLU A 1 78 ? 5.933 26.850 12.425 1.00 23.98 78 GLU A N 1
ATOM 605 C CA . GLU A 1 78 ? 5.023 27.715 13.183 1.00 23.98 78 GLU A CA 1
ATOM 606 C C . GLU A 1 78 ? 4.065 26.849 14.007 1.00 23.98 78 GLU A C 1
ATOM 608 O O . GLU A 1 78 ? 3.376 25.963 13.500 1.00 23.98 78 GLU A O 1
ATOM 613 N N . VAL A 1 79 ? 4.078 27.117 15.309 1.00 24.09 79 VAL A N 1
ATOM 614 C CA . VAL A 1 79 ? 3.193 26.568 16.331 1.00 24.09 79 VAL A CA 1
ATOM 615 C C . VAL A 1 79 ? 1.927 27.419 16.362 1.00 24.09 79 VAL A C 1
ATOM 617 O O . VAL A 1 79 ? 2.019 28.640 16.473 1.00 24.09 79 VAL A O 1
ATOM 620 N N . TYR A 1 80 ? 0.757 26.783 16.347 1.00 26.58 80 TYR A N 1
ATOM 621 C CA . TYR A 1 80 ? -0.493 27.429 16.744 1.00 26.58 80 TYR A CA 1
ATOM 622 C C . TYR A 1 80 ? -1.042 26.755 18.002 1.00 26.58 80 TYR A C 1
ATOM 624 O O . TYR A 1 80 ? -1.608 25.665 17.949 1.00 26.58 80 TYR A O 1
ATOM 632 N N . GLU A 1 81 ? -0.886 27.437 19.136 1.00 27.11 81 GLU A N 1
ATOM 633 C CA . GLU A 1 81 ? -1.713 27.247 20.326 1.00 27.11 81 GLU A CA 1
ATOM 634 C C . GLU A 1 81 ? -2.968 28.120 20.211 1.00 27.11 81 GLU A C 1
ATOM 636 O O . GLU A 1 81 ? -2.888 29.283 19.814 1.00 27.11 81 GLU A O 1
ATOM 641 N N . THR A 1 82 ? -4.121 27.600 20.636 1.00 29.59 82 THR A N 1
ATOM 642 C CA . THR A 1 82 ? -5.223 28.440 21.132 1.00 29.59 82 THR A CA 1
ATOM 643 C C . THR A 1 82 ? -5.873 27.814 22.374 1.00 29.59 82 THR A C 1
ATOM 645 O O . THR A 1 82 ? -5.792 26.598 22.561 1.00 29.59 82 THR A O 1
ATOM 648 N N . PRO A 1 83 ? -6.470 28.633 23.264 1.00 34.00 83 PRO A N 1
ATOM 649 C CA . PRO A 1 83 ? -6.626 28.305 24.678 1.00 34.00 83 PRO A CA 1
ATOM 650 C C . PRO A 1 83 ? -8.055 27.918 25.100 1.00 34.00 83 PRO A C 1
ATOM 652 O O . PRO A 1 83 ? -9.035 28.453 24.594 1.00 34.00 83 PRO A O 1
ATOM 655 N N . GLY A 1 84 ? -8.137 27.103 26.162 1.00 32.09 84 GLY A N 1
ATOM 656 C CA . GLY A 1 84 ? -9.067 27.327 27.278 1.00 32.09 84 GLY A CA 1
ATOM 657 C C . GLY A 1 84 ? -10.404 26.571 27.315 1.00 32.09 84 GLY A C 1
ATOM 658 O O . GLY A 1 84 ? -11.424 27.077 26.865 1.00 32.09 84 GLY A O 1
ATOM 659 N N . SER A 1 85 ? -10.440 25.464 28.065 1.00 31.73 85 SER A N 1
ATOM 660 C CA . SER A 1 85 ? -11.544 25.145 28.989 1.00 31.73 85 SER A CA 1
ATOM 661 C C . SER A 1 85 ? -10.979 24.341 30.165 1.00 31.73 85 SER A C 1
ATOM 663 O O . SER A 1 85 ? -10.481 23.233 29.992 1.00 31.73 85 SER A O 1
ATOM 665 N N . GLY A 1 86 ? -11.006 24.915 31.371 1.00 42.84 86 GLY A N 1
ATOM 666 C CA . GLY A 1 86 ? -10.363 24.389 32.588 1.00 42.84 86 GLY A CA 1
ATOM 667 C C . GLY A 1 86 ? -11.057 23.182 33.231 1.00 42.84 86 GLY A C 1
ATOM 668 O O . GLY A 1 86 ? -11.171 23.126 34.451 1.00 42.84 86 GLY A O 1
ATOM 669 N N . THR A 1 87 ? -11.562 22.246 32.428 1.00 34.00 87 THR A N 1
ATOM 670 C CA . THR A 1 87 ? -12.268 21.031 32.891 1.00 34.00 87 THR A CA 1
ATOM 671 C C . THR A 1 87 ? -11.623 19.727 32.410 1.00 34.00 87 THR A C 1
ATOM 673 O O . THR A 1 87 ? -11.923 18.659 32.945 1.00 34.00 87 THR A O 1
ATOM 676 N N . HIS A 1 88 ? -10.679 19.812 31.472 1.00 34.72 88 HIS A N 1
ATOM 677 C CA . HIS A 1 88 ? -9.925 18.687 30.924 1.00 34.72 88 HIS A CA 1
ATOM 678 C C . HIS A 1 88 ? -8.442 19.052 30.759 1.00 34.72 88 HIS A C 1
ATOM 680 O O . HIS A 1 88 ? -8.079 20.231 30.724 1.00 34.72 88 HIS A O 1
ATOM 686 N N . GLY A 1 89 ? -7.584 18.039 30.654 1.00 31.70 89 GLY A N 1
ATOM 687 C CA . GLY A 1 89 ? -6.174 18.208 30.300 1.00 31.70 89 GLY A CA 1
ATOM 688 C C . GLY A 1 89 ? -5.977 18.659 28.847 1.00 31.70 89 GLY A C 1
ATOM 689 O O . GLY A 1 89 ? -6.929 18.637 28.056 1.00 31.70 89 GLY A O 1
ATOM 690 N N . PRO A 1 90 ? -4.757 19.083 28.465 1.00 34.47 90 PRO A N 1
ATOM 691 C CA . PRO A 1 90 ? -4.422 19.322 27.064 1.00 34.47 90 PRO A CA 1
ATOM 692 C C . PRO A 1 90 ? -4.653 18.040 26.248 1.00 34.47 90 PRO A C 1
ATOM 694 O O . PRO A 1 90 ? -4.305 16.944 26.685 1.00 34.47 90 PRO A O 1
ATOM 697 N N . MET A 1 91 ? -5.276 18.167 25.074 1.00 32.88 91 MET A N 1
ATOM 698 C CA . MET A 1 91 ? -5.501 17.032 24.178 1.00 32.88 91 MET A CA 1
ATOM 699 C C . MET A 1 91 ? -4.169 16.591 23.565 1.00 32.88 91 MET A C 1
ATOM 701 O O . MET A 1 91 ? -3.547 17.352 22.826 1.00 32.88 91 MET A O 1
ATOM 705 N N . CYS A 1 92 ? -3.749 15.358 23.836 1.00 32.69 92 CYS A N 1
ATOM 706 C CA . CYS A 1 92 ? -2.581 14.768 23.192 1.00 32.69 92 CYS A CA 1
ATOM 707 C C . CYS A 1 92 ? -3.004 14.159 21.854 1.00 32.69 92 CYS A C 1
ATOM 709 O O . CYS A 1 92 ? -3.932 13.342 21.799 1.00 32.69 92 CYS A O 1
ATOM 711 N N . PHE A 1 93 ? -2.327 14.555 20.774 1.00 28.41 93 PHE A N 1
ATOM 712 C CA . PHE A 1 93 ? -2.501 13.928 19.467 1.00 28.41 93 PHE A CA 1
ATOM 713 C C . PHE A 1 93 ? -2.064 12.463 19.545 1.00 28.41 93 PHE A C 1
ATOM 715 O O . PHE A 1 93 ? -0.982 12.150 20.043 1.00 28.41 93 PHE A O 1
ATOM 722 N N . VAL A 1 94 ? -2.923 11.568 19.065 1.00 36.78 94 VAL A N 1
ATOM 723 C CA . VAL A 1 94 ? -2.624 10.141 18.940 1.00 36.78 94 VAL A CA 1
ATOM 724 C C . VAL A 1 94 ? -2.580 9.858 17.447 1.00 36.78 94 VAL A C 1
ATOM 726 O O . VAL A 1 94 ? -3.626 9.712 16.829 1.00 36.78 94 VAL A O 1
ATOM 729 N N . GLY A 1 95 ? -1.380 9.869 16.870 1.00 44.12 95 GLY A N 1
ATOM 730 C CA . GLY A 1 95 ? -1.186 9.641 15.441 1.00 44.12 95 GLY A CA 1
ATOM 731 C C . GLY A 1 95 ? 0.265 9.813 15.006 1.00 44.12 95 GLY A C 1
ATOM 732 O O . GLY A 1 95 ? 1.083 10.396 15.727 1.00 44.12 95 GLY A O 1
ATOM 733 N N . THR A 1 96 ? 0.588 9.309 13.820 1.00 44.06 96 THR A N 1
ATOM 734 C CA . THR A 1 96 ? 1.915 9.450 13.200 1.00 44.06 96 THR A CA 1
ATOM 735 C C . THR A 1 96 ? 2.236 10.914 12.881 1.00 44.06 96 THR A C 1
ATOM 737 O O . THR A 1 96 ? 1.428 11.615 12.275 1.00 44.06 96 THR A O 1
ATOM 740 N N . SER A 1 97 ? 3.440 11.369 13.244 1.00 34.75 97 SER A N 1
ATOM 741 C CA . SER A 1 97 ? 3.874 12.766 13.094 1.00 34.75 97 SER A CA 1
ATOM 742 C C . SER A 1 97 ? 4.746 13.056 11.862 1.00 34.75 97 SER A C 1
ATOM 744 O O . SER A 1 97 ? 4.794 14.208 11.436 1.00 34.75 97 SER A O 1
ATOM 746 N N . SER A 1 98 ? 5.424 12.065 11.265 1.00 41.03 98 SER A N 1
ATOM 747 C CA . SER A 1 98 ? 6.208 12.254 10.032 1.00 41.03 98 SER A CA 1
ATOM 748 C C . SER A 1 98 ? 6.537 10.939 9.305 1.00 41.03 98 SER A C 1
ATOM 750 O O . SER A 1 98 ? 6.622 9.875 9.911 1.00 41.03 98 SER A O 1
ATOM 752 N N . ILE A 1 99 ? 6.717 11.024 7.980 1.00 42.00 99 ILE A N 1
ATOM 753 C CA . ILE A 1 99 ? 6.951 9.886 7.060 1.00 42.00 99 ILE A CA 1
ATOM 754 C C . ILE A 1 99 ? 8.436 9.509 6.969 1.00 42.00 99 ILE A C 1
ATOM 756 O O . ILE A 1 99 ? 8.775 8.456 6.441 1.00 42.00 99 ILE A O 1
ATOM 760 N N . ASP A 1 100 ? 9.344 10.350 7.470 1.00 38.50 100 ASP A N 1
ATOM 761 C CA . ASP A 1 100 ? 10.782 10.242 7.180 1.00 38.50 100 ASP A CA 1
ATOM 762 C C . ASP A 1 100 ? 11.441 8.956 7.737 1.00 38.50 100 ASP A C 1
ATOM 764 O O . ASP A 1 100 ? 12.565 8.638 7.357 1.00 38.50 100 ASP A O 1
ATOM 768 N N . GLY A 1 101 ? 10.733 8.183 8.574 1.00 37.16 101 GLY A N 1
ATOM 769 C CA . GLY A 1 101 ? 11.131 6.847 9.047 1.00 37.16 101 GLY A CA 1
ATOM 770 C C . GLY A 1 101 ? 10.404 5.655 8.397 1.00 37.16 101 GLY A C 1
ATOM 771 O O . GLY A 1 101 ? 10.713 4.513 8.726 1.00 37.16 101 GLY A O 1
ATOM 772 N N . MET A 1 102 ? 9.455 5.885 7.481 1.00 42.75 102 MET A N 1
ATOM 773 C CA . MET A 1 102 ? 8.596 4.850 6.877 1.00 42.75 102 MET A CA 1
ATOM 774 C C . MET A 1 102 ? 9.181 4.273 5.581 1.00 42.75 102 MET A C 1
ATOM 776 O O . MET A 1 102 ? 8.602 4.424 4.502 1.00 42.75 102 MET A O 1
ATOM 780 N N . ILE A 1 103 ? 10.369 3.670 5.667 1.00 37.66 103 ILE A N 1
ATOM 781 C CA . ILE A 1 103 ? 11.091 3.126 4.509 1.00 37.66 103 ILE A CA 1
ATOM 782 C C . ILE A 1 103 ? 11.363 1.636 4.734 1.00 37.66 103 ILE A C 1
ATOM 784 O O . ILE A 1 103 ? 12.173 1.278 5.586 1.00 37.66 103 ILE A O 1
ATOM 788 N N . ALA A 1 104 ? 10.714 0.775 3.950 1.00 35.34 104 ALA A N 1
ATOM 789 C CA . ALA A 1 104 ? 11.017 -0.651 3.901 1.00 35.34 104 ALA A CA 1
ATOM 790 C C . ALA A 1 104 ? 12.068 -0.949 2.812 1.00 35.34 104 ALA A C 1
ATOM 792 O O . ALA A 1 104 ? 11.904 -0.566 1.654 1.00 35.34 104 ALA A O 1
ATOM 793 N N . CYS A 1 105 ? 13.117 -1.704 3.157 1.00 30.03 105 CYS A N 1
ATOM 794 C CA . CYS A 1 105 ? 14.295 -1.976 2.313 1.00 30.03 105 CYS A CA 1
ATOM 795 C C . CYS A 1 105 ? 14.036 -2.669 0.951 1.00 30.03 105 CYS A C 1
ATOM 797 O O . CYS A 1 105 ? 14.967 -2.787 0.161 1.00 30.03 105 CYS A O 1
ATOM 799 N N . SER A 1 106 ? 12.817 -3.141 0.652 1.00 35.03 106 SER A N 1
ATOM 800 C CA . SER A 1 106 ? 12.501 -3.882 -0.588 1.00 35.03 106 SER A CA 1
ATOM 801 C C . SER A 1 106 ? 11.759 -3.058 -1.651 1.00 35.03 106 SER A C 1
ATOM 803 O O . SER A 1 106 ? 11.772 -3.444 -2.817 1.00 35.03 106 SER A O 1
ATOM 805 N N . ALA A 1 107 ? 11.128 -1.938 -1.278 1.00 45.66 107 ALA A N 1
ATOM 806 C CA . ALA A 1 107 ? 10.284 -1.120 -2.165 1.00 45.66 107 ALA A CA 1
ATOM 807 C C . ALA A 1 107 ? 10.938 0.214 -2.565 1.00 45.66 107 ALA A C 1
ATOM 809 O O . ALA A 1 107 ? 10.313 1.078 -3.179 1.00 45.66 107 ALA A O 1
ATOM 810 N N . ASP A 1 108 ? 12.220 0.385 -2.240 1.00 50.47 108 ASP A N 1
ATOM 811 C CA . ASP A 1 108 ? 12.962 1.629 -2.429 1.00 50.47 108 ASP A CA 1
ATOM 812 C C . ASP A 1 108 ? 12.961 2.128 -3.878 1.00 50.47 108 ASP A C 1
ATOM 814 O O . ASP A 1 108 ? 12.894 3.333 -4.102 1.00 50.47 108 ASP A O 1
ATOM 818 N N . SER A 1 109 ? 13.040 1.234 -4.867 1.00 43.91 109 SER A N 1
ATOM 819 C CA . SER A 1 109 ? 13.003 1.617 -6.284 1.00 43.91 109 SER A CA 1
ATOM 820 C C . SER A 1 109 ? 11.619 2.114 -6.700 1.00 43.91 109 SER A C 1
ATOM 822 O O . SER A 1 109 ? 11.513 3.176 -7.302 1.00 43.91 109 SER A O 1
ATOM 824 N N . ILE A 1 110 ? 10.558 1.406 -6.309 1.00 54.47 110 ILE A N 1
ATOM 825 C CA . ILE A 1 110 ? 9.172 1.751 -6.654 1.00 54.47 110 ILE A CA 1
ATOM 826 C C . ILE A 1 110 ? 8.752 3.046 -5.953 1.00 54.47 110 ILE A C 1
ATOM 828 O O . ILE A 1 110 ? 8.168 3.928 -6.575 1.00 54.47 110 ILE A O 1
ATOM 832 N N . LEU A 1 111 ? 9.087 3.208 -4.671 1.00 60.41 111 LEU A N 1
ATOM 833 C CA . LEU A 1 111 ? 8.789 4.429 -3.927 1.00 60.41 111 LEU A CA 1
ATOM 834 C C . LEU A 1 111 ? 9.590 5.631 -4.439 1.00 60.41 111 LEU A C 1
ATOM 836 O O . LEU A 1 111 ? 9.051 6.739 -4.478 1.00 60.41 111 LEU A O 1
ATOM 840 N N . LYS A 1 112 ? 10.852 5.437 -4.849 1.00 59.16 112 LYS A N 1
ATOM 841 C CA . LYS A 1 112 ? 11.632 6.486 -5.527 1.00 59.16 112 LYS A CA 1
ATOM 842 C C . LYS A 1 112 ? 10.973 6.884 -6.838 1.00 59.16 112 LYS A C 1
ATOM 844 O O . LYS A 1 112 ? 10.766 8.077 -7.038 1.00 59.16 112 LYS A O 1
ATOM 849 N N . ASP A 1 113 ? 10.562 5.914 -7.652 1.00 58.81 113 ASP A N 1
ATOM 850 C CA . ASP A 1 113 ? 9.855 6.171 -8.907 1.00 58.81 113 ASP A CA 1
ATOM 851 C C . ASP A 1 113 ? 8.556 6.953 -8.653 1.00 58.81 113 ASP A C 1
ATOM 853 O O . ASP A 1 113 ? 8.317 7.975 -9.294 1.00 58.81 113 ASP A O 1
ATOM 857 N N . ILE A 1 114 ? 7.744 6.544 -7.669 1.00 64.44 114 ILE A N 1
ATOM 858 C CA . ILE A 1 114 ? 6.500 7.239 -7.299 1.00 64.44 114 ILE A CA 1
ATOM 859 C C . ILE A 1 114 ? 6.784 8.687 -6.884 1.00 64.44 114 ILE A C 1
ATOM 861 O O . ILE A 1 114 ? 6.153 9.605 -7.409 1.00 64.44 114 ILE A O 1
ATOM 865 N N . ARG A 1 115 ? 7.745 8.915 -5.980 1.00 65.31 115 ARG A N 1
ATOM 866 C CA . ARG A 1 115 ? 8.085 10.266 -5.500 1.00 65.31 115 ARG A CA 1
ATOM 867 C C . ARG A 1 115 ? 8.665 11.143 -6.607 1.00 65.31 115 ARG A C 1
ATOM 869 O O . ARG A 1 115 ? 8.319 12.320 -6.699 1.00 65.31 115 ARG A O 1
ATOM 876 N N . GLU A 1 116 ? 9.525 10.587 -7.456 1.00 66.94 116 GLU A N 1
ATOM 877 C CA . GLU A 1 116 ? 10.094 11.301 -8.598 1.00 66.94 116 GLU A CA 1
ATOM 878 C C . GLU A 1 116 ? 8.982 11.747 -9.552 1.00 66.94 116 GLU A C 1
ATOM 880 O O . GLU A 1 116 ? 8.917 12.923 -9.916 1.00 66.94 116 GLU A O 1
ATOM 885 N N . LYS A 1 117 ? 8.049 10.847 -9.884 1.00 65.88 117 LYS A N 1
ATOM 886 C CA . LYS A 1 117 ? 6.893 11.155 -10.735 1.00 65.88 117 LYS A CA 1
ATOM 887 C C . LYS A 1 117 ? 5.916 12.146 -10.102 1.00 65.88 117 LYS A C 1
ATOM 889 O O . LYS A 1 117 ? 5.339 12.972 -10.815 1.00 65.88 117 LYS A O 1
ATOM 894 N N . GLU A 1 118 ? 5.753 12.103 -8.783 1.00 66.00 118 GLU A N 1
ATOM 895 C CA . GLU A 1 118 ? 4.918 13.048 -8.042 1.00 66.00 118 GLU A CA 1
ATOM 896 C C . GLU A 1 118 ? 5.485 14.476 -8.125 1.00 66.00 118 GLU A C 1
ATOM 898 O O . GLU A 1 118 ? 4.733 15.420 -8.371 1.00 66.00 118 GLU A O 1
ATOM 903 N N . SER A 1 119 ? 6.811 14.625 -8.029 1.00 62.38 119 SER A N 1
ATOM 904 C CA . SER A 1 119 ? 7.498 15.927 -8.045 1.00 62.38 119 SER A CA 1
ATOM 905 C C . SER A 1 119 ? 7.573 16.624 -9.412 1.00 62.38 119 SER A C 1
ATOM 907 O O . SER A 1 119 ? 7.920 17.804 -9.482 1.00 62.38 119 SER A O 1
ATOM 909 N N . GLN A 1 120 ? 7.254 15.927 -10.506 1.00 65.62 120 GLN A N 1
ATOM 910 C CA . GLN A 1 120 ? 7.303 16.507 -11.850 1.00 65.62 120 GLN A CA 1
ATOM 911 C C . GLN A 1 120 ? 6.119 17.454 -12.080 1.00 65.62 120 GLN A C 1
ATOM 913 O O . GLN A 1 120 ? 4.969 17.106 -11.814 1.00 65.62 120 GLN A O 1
ATOM 918 N N . PHE A 1 121 ? 6.389 18.656 -12.591 1.00 65.94 121 PHE A N 1
ATOM 919 C CA . PHE A 1 121 ? 5.338 19.597 -12.977 1.00 65.94 121 PHE A CA 1
ATOM 920 C C . PHE A 1 121 ? 4.634 19.119 -14.248 1.00 65.94 121 PHE A C 1
ATOM 922 O O . PHE A 1 121 ? 5.287 18.684 -15.195 1.00 65.94 121 PHE A O 1
ATOM 929 N N . ASP A 1 122 ? 3.307 19.253 -14.286 1.00 73.19 122 ASP A N 1
ATOM 930 C CA . ASP A 1 122 ? 2.552 19.048 -15.520 1.00 73.19 122 ASP A CA 1
ATOM 931 C C . ASP A 1 122 ? 2.927 20.143 -16.525 1.00 73.19 122 ASP A C 1
ATOM 933 O O . ASP A 1 122 ? 2.764 21.335 -16.252 1.00 73.19 122 ASP A O 1
ATOM 937 N N . LEU A 1 123 ? 3.417 19.747 -17.698 1.00 82.06 123 LEU A N 1
ATOM 938 C CA . LEU A 1 123 ? 3.749 20.670 -18.781 1.00 82.06 123 LEU A CA 1
ATOM 939 C C . LEU A 1 123 ? 2.499 21.023 -19.592 1.00 82.06 123 LEU A C 1
ATOM 941 O O . LEU A 1 123 ? 2.384 22.140 -20.104 1.00 82.06 123 LEU A O 1
ATOM 945 N N . TRP A 1 124 ? 1.530 20.106 -19.679 1.00 84.31 124 TRP A N 1
ATOM 946 C CA . TRP A 1 124 ? 0.310 20.291 -20.468 1.00 84.31 124 TRP A CA 1
ATOM 947 C C . TRP A 1 124 ? -0.506 21.564 -20.140 1.00 84.31 124 TRP A C 1
ATOM 949 O O . TRP A 1 124 ? -0.998 22.171 -21.095 1.00 84.31 124 TRP A O 1
ATOM 959 N N . PRO A 1 125 ? -0.641 22.051 -18.883 1.00 87.19 125 PRO A N 1
ATOM 960 C CA . PRO A 1 125 ? -1.383 23.274 -18.585 1.00 87.19 125 PRO A CA 1
ATOM 961 C C . PRO A 1 125 ? -0.664 24.510 -19.132 1.00 87.19 125 PRO A C 1
ATOM 963 O O . PRO A 1 125 ? -1.309 25.404 -19.678 1.00 87.19 125 PRO A O 1
ATOM 966 N N . LEU A 1 126 ? 0.673 24.548 -19.050 1.00 89.69 126 LEU A N 1
ATOM 967 C CA . LEU A 1 126 ? 1.474 25.628 -19.633 1.00 89.69 126 LEU A CA 1
ATOM 968 C C . LEU A 1 126 ? 1.350 25.629 -21.156 1.00 89.69 126 LEU A C 1
ATOM 970 O O . LEU A 1 126 ? 1.120 26.680 -21.753 1.00 89.69 126 LEU A O 1
ATOM 974 N N . VAL A 1 127 ? 1.434 24.455 -21.787 1.00 91.12 127 VAL A N 1
ATOM 975 C CA . VAL A 1 127 ? 1.271 24.346 -23.242 1.00 91.12 127 VAL A CA 1
ATOM 976 C C . VAL A 1 127 ? -0.141 24.721 -23.681 1.00 91.12 127 VAL A C 1
ATOM 978 O O . VAL A 1 127 ? -0.290 25.373 -24.713 1.00 91.12 127 VAL A O 1
ATOM 981 N N . LEU A 1 128 ? -1.172 24.391 -22.900 1.00 92.69 128 LEU A N 1
ATOM 982 C CA . LEU A 1 128 ? -2.542 24.822 -23.172 1.00 92.69 128 LEU A CA 1
ATOM 983 C C . LEU A 1 128 ? -2.659 26.353 -23.134 1.00 92.69 128 LEU A C 1
ATOM 985 O O . LEU A 1 128 ? -3.223 26.942 -24.055 1.00 92.69 128 LEU A O 1
ATOM 989 N N . ILE A 1 129 ? -2.088 27.005 -22.116 1.00 94.00 129 ILE A N 1
ATOM 990 C CA . ILE A 1 129 ? -2.097 28.472 -21.990 1.00 94.00 129 ILE A CA 1
ATOM 991 C C . ILE A 1 129 ? -1.363 29.122 -23.171 1.00 94.00 129 ILE A C 1
ATOM 993 O O . ILE A 1 129 ? -1.901 30.032 -23.804 1.00 94.00 129 ILE A O 1
ATOM 997 N N . ILE A 1 130 ? -0.172 28.624 -23.517 1.00 94.00 130 ILE A N 1
ATOM 998 C CA . ILE A 1 130 ? 0.606 29.104 -24.670 1.00 94.00 130 ILE A CA 1
ATOM 999 C C . ILE A 1 130 ? -0.180 28.889 -25.972 1.00 94.00 130 ILE A C 1
ATOM 1001 O O . ILE A 1 130 ? -0.244 29.786 -26.810 1.00 94.00 130 ILE A O 1
ATOM 1005 N N . SER A 1 131 ? -0.838 27.739 -26.126 1.00 92.81 131 SER A N 1
ATOM 1006 C CA . SER A 1 131 ? -1.643 27.416 -27.307 1.00 92.81 131 SER A CA 1
ATOM 1007 C C . SER A 1 131 ? -2.836 28.356 -27.473 1.00 92.81 131 SER A C 1
ATOM 1009 O O . SER A 1 131 ? -3.123 28.796 -28.589 1.00 92.81 131 SER A O 1
ATOM 1011 N N . ILE A 1 132 ? -3.507 28.712 -26.372 1.00 94.44 132 ILE A N 1
ATOM 1012 C CA . ILE A 1 132 ? -4.597 29.696 -26.365 1.00 94.44 132 ILE A CA 1
ATOM 1013 C C . ILE A 1 132 ? -4.061 31.088 -26.724 1.00 94.44 132 ILE A C 1
ATOM 1015 O O . ILE A 1 132 ? -4.659 31.769 -27.557 1.00 94.44 132 ILE A O 1
ATOM 1019 N N . ALA A 1 133 ? -2.914 31.494 -26.169 1.00 95.25 133 ALA A N 1
ATOM 1020 C CA . ALA A 1 133 ? -2.297 32.788 -26.462 1.00 95.25 133 ALA A CA 1
ATOM 1021 C C . ALA A 1 133 ? -1.871 32.918 -27.937 1.00 95.25 133 ALA A C 1
ATOM 1023 O O . ALA A 1 133 ? -2.166 33.930 -28.573 1.00 95.25 133 ALA A O 1
ATOM 1024 N N . ILE A 1 134 ? -1.242 31.882 -28.508 1.00 93.69 134 ILE A N 1
ATOM 1025 C CA . ILE A 1 134 ? -0.862 31.845 -29.931 1.00 93.69 134 ILE A CA 1
ATOM 1026 C C . ILE A 1 134 ? -2.113 31.884 -30.812 1.00 93.69 134 ILE A C 1
ATOM 1028 O O . ILE A 1 134 ? -2.172 32.658 -31.766 1.00 93.69 134 ILE A O 1
ATOM 1032 N N . SER A 1 135 ? -3.140 31.103 -30.466 1.00 91.62 135 SER A N 1
ATOM 1033 C CA . SER A 1 135 ? -4.414 31.106 -31.193 1.00 91.62 135 SER A CA 1
ATOM 1034 C C . SER A 1 135 ? -5.054 32.498 -31.186 1.00 91.62 135 SER A C 1
ATOM 1036 O O . SER A 1 135 ? -5.460 32.992 -32.237 1.00 91.62 135 SER A O 1
ATOM 1038 N N . PHE A 1 136 ? -5.065 33.183 -30.040 1.00 93.38 136 PHE A N 1
ATOM 1039 C CA . PHE A 1 136 ? -5.570 34.552 -29.926 1.00 93.38 136 PHE A CA 1
ATOM 1040 C C . PHE A 1 136 ? -4.743 35.554 -30.748 1.00 93.38 136 PHE A C 1
ATOM 1042 O O . PHE A 1 136 ? -5.310 36.388 -31.456 1.00 93.38 136 PHE A O 1
ATOM 1049 N N . ALA A 1 137 ? -3.412 35.433 -30.740 1.00 93.19 137 ALA A N 1
ATOM 1050 C CA . ALA A 1 137 ? -2.528 36.287 -31.531 1.00 93.19 137 ALA A CA 1
ATOM 1051 C C . ALA A 1 137 ? -2.810 36.187 -33.042 1.00 93.19 137 ALA A C 1
ATOM 1053 O O . ALA A 1 137 ? -2.784 37.208 -33.730 1.00 93.19 137 ALA A O 1
ATOM 1054 N N . THR A 1 138 ? -3.159 34.999 -33.562 1.00 91.88 138 THR A N 1
ATOM 1055 C CA . THR A 1 138 ? -3.550 34.856 -34.981 1.00 91.88 138 THR A CA 1
ATOM 1056 C C . THR A 1 138 ? -4.833 35.618 -35.332 1.00 91.88 138 THR A C 1
ATOM 1058 O O . THR A 1 138 ? -4.970 36.114 -36.447 1.00 91.88 138 THR A O 1
ATOM 1061 N N . VAL A 1 139 ? -5.766 35.781 -34.390 1.00 90.06 139 VAL A N 1
ATOM 1062 C CA . VAL A 1 139 ? -6.995 36.556 -34.622 1.00 90.06 139 VAL A CA 1
ATOM 1063 C C . VAL A 1 139 ? -6.686 38.055 -34.683 1.00 90.06 139 VAL A C 1
ATOM 1065 O O . VAL A 1 139 ? -7.195 38.746 -35.564 1.00 90.06 139 VAL A O 1
ATOM 1068 N N . VAL A 1 140 ? -5.816 38.544 -33.793 1.00 92.50 140 VAL A N 1
ATOM 1069 C CA . VAL A 1 140 ? -5.421 39.963 -33.721 1.00 92.50 140 VAL A CA 1
ATOM 1070 C C . VAL A 1 140 ? -4.554 40.380 -34.913 1.00 92.50 140 VAL A C 1
ATOM 1072 O O . VAL A 1 140 ? -4.732 41.469 -35.448 1.00 92.50 140 VAL A O 1
ATOM 1075 N N . ALA A 1 141 ? -3.647 39.510 -35.366 1.00 90.81 141 ALA A N 1
ATOM 1076 C CA . ALA A 1 141 ? -2.697 39.792 -36.445 1.00 90.81 141 ALA A CA 1
ATOM 1077 C C . ALA A 1 141 ? -3.298 39.744 -37.867 1.00 90.81 141 ALA A C 1
ATOM 1079 O O . ALA A 1 141 ? -2.541 39.742 -38.835 1.00 90.81 141 ALA A O 1
ATOM 1080 N N . SER A 1 142 ? -4.630 39.648 -37.994 1.00 87.00 142 SER A N 1
ATOM 1081 C CA . SER A 1 142 ? -5.373 39.701 -39.268 1.00 87.00 142 SER A CA 1
ATOM 1082 C C . SER A 1 142 ? -4.849 38.776 -40.385 1.00 87.00 142 SER A C 1
ATOM 1084 O O . SER A 1 142 ? -4.997 39.066 -41.571 1.00 87.00 142 SER A O 1
ATOM 1086 N N . VAL A 1 143 ? -4.295 37.616 -40.014 1.00 92.31 143 VAL A N 1
ATOM 1087 C CA . VAL A 1 143 ? -3.854 36.571 -40.956 1.00 92.31 143 VAL A CA 1
ATOM 1088 C C . VAL A 1 143 ? -5.024 35.971 -41.758 1.00 92.31 143 VAL A C 1
ATOM 1090 O O . VAL A 1 143 ? -6.184 36.116 -41.359 1.00 92.31 143 VAL A O 1
ATOM 1093 N N . PRO A 1 144 ? -4.752 35.277 -42.884 1.00 93.38 144 PRO A N 1
ATOM 1094 C CA . PRO A 1 144 ? -5.788 34.626 -43.683 1.00 93.38 144 PRO A CA 1
ATOM 1095 C C . PRO A 1 144 ? -6.664 33.678 -42.859 1.00 93.38 144 PRO A C 1
ATOM 1097 O O . PRO A 1 144 ? -6.173 32.988 -41.963 1.00 93.38 144 PRO A O 1
ATOM 1100 N N . ASP A 1 145 ? -7.949 33.582 -43.205 1.00 89.88 145 ASP A N 1
ATOM 1101 C CA . ASP A 1 145 ? -8.922 32.801 -42.428 1.00 89.88 145 ASP A CA 1
ATOM 1102 C C . ASP A 1 145 ? -8.542 31.319 -42.308 1.00 89.88 145 ASP A C 1
ATOM 1104 O O . ASP A 1 145 ? -8.720 30.723 -41.249 1.00 89.88 145 ASP A O 1
ATOM 1108 N N . ALA A 1 146 ? -7.904 30.742 -43.332 1.00 90.56 146 ALA A N 1
ATOM 1109 C CA . ALA A 1 146 ? -7.381 29.376 -43.273 1.00 90.56 146 ALA A CA 1
ATOM 1110 C C . ALA A 1 146 ? -6.376 29.168 -42.119 1.00 90.56 146 ALA A C 1
ATOM 1112 O O . ALA A 1 146 ? -6.394 28.129 -41.461 1.00 90.56 146 ALA A O 1
ATOM 1113 N N . VAL A 1 147 ? -5.531 30.165 -41.828 1.00 89.94 147 VAL A N 1
ATOM 1114 C CA . VAL A 1 147 ? -4.517 30.101 -40.761 1.00 89.94 147 VAL A CA 1
ATOM 1115 C C . VAL A 1 147 ? -5.169 30.203 -39.380 1.00 89.94 147 VAL A C 1
ATOM 1117 O O . VAL A 1 147 ? -4.773 29.474 -38.470 1.00 89.94 147 VAL A O 1
ATOM 1120 N N . LYS A 1 148 ? -6.216 31.031 -39.242 1.00 88.62 148 LYS A N 1
ATOM 1121 C CA . LYS A 1 148 ? -6.980 31.189 -37.990 1.00 88.62 148 LYS A CA 1
ATOM 1122 C C . LYS A 1 148 ? -7.626 29.884 -37.523 1.00 88.62 148 LYS A C 1
ATOM 1124 O O . LYS A 1 148 ? -7.775 29.689 -36.324 1.00 88.62 148 LYS A O 1
ATOM 1129 N N . PHE A 1 149 ? -7.989 28.987 -38.443 1.00 90.19 149 PHE A N 1
ATOM 1130 C CA . PHE A 1 149 ? -8.550 27.675 -38.100 1.00 90.19 149 PHE A CA 1
ATOM 1131 C C . PHE A 1 149 ? -7.493 26.564 -38.027 1.00 90.19 149 PHE A C 1
ATOM 1133 O O . PHE A 1 149 ? -7.573 25.702 -37.152 1.00 90.19 149 PHE A O 1
ATOM 1140 N N . ALA A 1 150 ? -6.481 26.581 -38.901 1.00 91.69 150 ALA A N 1
ATOM 1141 C CA . ALA A 1 150 ? -5.464 25.530 -38.944 1.00 91.69 150 ALA A CA 1
ATOM 1142 C C . ALA A 1 150 ? -4.532 25.535 -37.717 1.00 91.69 150 ALA A C 1
ATOM 1144 O O . ALA A 1 150 ? -4.202 24.470 -37.193 1.00 91.69 150 ALA A O 1
ATOM 1145 N N . VAL A 1 151 ? -4.126 26.716 -37.233 1.00 91.62 151 VAL A N 1
ATOM 1146 C CA . VAL A 1 151 ? -3.180 26.843 -36.110 1.00 91.62 151 VAL A CA 1
ATOM 1147 C C . VAL A 1 151 ? -3.772 26.327 -34.787 1.00 91.62 151 VAL A C 1
ATOM 1149 O O . VAL A 1 151 ? -3.138 25.467 -34.171 1.00 91.62 151 VAL A O 1
ATOM 1152 N N . PRO A 1 152 ? -4.988 26.726 -34.357 1.00 91.44 152 PRO A N 1
ATOM 1153 C CA . PRO A 1 152 ? -5.597 26.179 -33.144 1.00 91.44 152 PRO A CA 1
ATOM 1154 C C . PRO A 1 152 ? -5.847 24.671 -33.233 1.00 91.44 152 PRO A C 1
ATOM 1156 O O . PRO A 1 152 ? -5.637 23.957 -32.255 1.00 91.44 152 PRO A O 1
ATOM 1159 N N . ALA A 1 153 ? -6.241 24.163 -34.409 1.00 91.19 153 ALA A N 1
ATOM 1160 C CA . ALA A 1 153 ? -6.431 22.730 -34.613 1.00 91.19 153 ALA A CA 1
ATOM 1161 C C . ALA A 1 153 ? -5.118 21.958 -34.387 1.00 91.19 153 ALA A C 1
ATOM 1163 O O . ALA A 1 153 ? -5.094 20.993 -33.623 1.00 91.19 153 ALA A O 1
ATOM 1164 N N . MET A 1 154 ? -4.003 22.422 -34.957 1.00 92.81 154 MET A N 1
ATOM 1165 C CA . MET A 1 154 ? -2.691 21.794 -34.770 1.00 92.81 154 MET A CA 1
ATOM 1166 C C . MET A 1 154 ? -2.198 21.878 -33.315 1.00 92.81 154 MET A C 1
ATOM 1168 O O . MET A 1 154 ? -1.728 20.882 -32.763 1.00 92.81 154 MET A O 1
ATOM 1172 N N . LEU A 1 155 ? -2.363 23.033 -32.664 1.00 92.62 155 LEU A N 1
ATOM 1173 C CA . LEU A 1 155 ? -1.987 23.236 -31.260 1.00 92.62 155 LEU A CA 1
ATOM 1174 C C . LEU A 1 155 ? -2.831 22.393 -30.297 1.00 92.62 155 LEU A C 1
ATOM 1176 O O . LEU A 1 155 ? -2.307 21.870 -29.313 1.00 92.62 155 LEU A O 1
ATOM 1180 N N . SER A 1 156 ? -4.118 22.199 -30.597 1.00 88.69 156 SER A N 1
ATOM 1181 C CA . SER A 1 156 ? -4.993 21.327 -29.809 1.00 88.69 156 SER A CA 1
ATOM 1182 C C . SER A 1 156 ? -4.530 19.868 -29.867 1.00 88.69 156 SER A C 1
ATOM 1184 O O . SER A 1 156 ? -4.429 19.220 -28.828 1.00 88.69 156 SER A O 1
ATOM 1186 N N . ILE A 1 157 ? -4.135 19.377 -31.049 1.00 90.94 157 ILE A N 1
ATOM 1187 C CA . ILE A 1 157 ? -3.573 18.029 -31.222 1.00 90.94 157 ILE A CA 1
ATOM 1188 C C . ILE A 1 157 ? -2.260 17.891 -30.438 1.00 90.94 157 ILE A C 1
ATOM 1190 O O . ILE A 1 157 ? -2.078 16.903 -29.726 1.00 90.94 157 ILE A O 1
ATOM 1194 N N . GLY A 1 158 ? -1.372 18.889 -30.514 1.00 89.50 158 GLY A N 1
ATOM 1195 C CA . GLY A 1 158 ? -0.121 18.910 -29.749 1.00 89.50 158 GLY A CA 1
ATOM 1196 C C . GLY A 1 158 ? -0.346 18.919 -28.235 1.00 89.50 158 GLY A C 1
ATOM 1197 O O . GLY A 1 158 ? 0.279 18.147 -27.512 1.00 89.50 158 GLY A O 1
ATOM 1198 N N . THR A 1 159 ? -1.298 19.721 -27.753 1.00 89.56 159 THR A N 1
ATOM 1199 C CA . THR A 1 159 ? -1.653 19.786 -26.326 1.00 89.56 159 THR A CA 1
ATOM 1200 C C . THR A 1 159 ? -2.231 18.459 -25.833 1.00 89.56 159 THR A C 1
ATOM 1202 O O . THR A 1 159 ? -1.858 17.991 -24.761 1.00 89.56 159 THR A O 1
ATOM 1205 N N . ILE A 1 160 ? -3.084 17.804 -26.631 1.00 86.31 160 ILE A N 1
ATOM 1206 C CA . ILE A 1 160 ? -3.612 16.466 -26.326 1.00 86.31 160 ILE A CA 1
ATOM 1207 C C . ILE A 1 160 ? -2.477 15.431 -26.273 1.00 86.31 160 ILE A C 1
ATOM 1209 O O . ILE A 1 160 ? -2.455 14.591 -25.374 1.00 86.31 160 ILE A O 1
ATOM 1213 N N . ALA A 1 161 ? -1.514 15.492 -27.197 1.00 84.31 161 ALA A N 1
ATOM 1214 C CA . ALA A 1 161 ? -0.358 14.597 -27.194 1.00 84.31 161 ALA A CA 1
ATOM 1215 C C . ALA A 1 161 ? 0.515 14.780 -25.938 1.00 84.31 161 ALA A C 1
ATOM 1217 O O . ALA A 1 161 ? 0.906 13.788 -25.323 1.00 84.31 161 ALA A O 1
ATOM 1218 N N . ILE A 1 162 ? 0.762 16.026 -25.520 1.00 85.38 162 ILE A N 1
ATOM 1219 C CA . ILE A 1 162 ? 1.535 16.345 -24.307 1.00 85.38 162 ILE A CA 1
ATOM 1220 C C . ILE A 1 162 ? 0.770 15.947 -23.044 1.00 85.38 162 ILE A C 1
ATOM 1222 O O . ILE A 1 162 ? 1.357 15.350 -22.151 1.00 85.38 162 ILE A O 1
ATOM 1226 N N . TYR A 1 163 ? -0.547 16.164 -22.996 1.00 84.81 163 TYR A N 1
ATOM 1227 C CA . TYR A 1 163 ? -1.394 15.660 -21.913 1.00 84.81 163 TYR A CA 1
ATOM 1228 C C . TYR A 1 163 ? -1.258 14.139 -21.740 1.00 84.81 163 TYR A C 1
ATOM 1230 O O . TYR A 1 163 ? -1.091 13.646 -20.624 1.00 84.81 163 TYR A O 1
ATOM 1238 N N . PHE A 1 164 ? -1.289 13.379 -22.840 1.00 77.50 164 PHE A N 1
ATOM 1239 C CA . PHE A 1 164 ? -1.084 11.933 -22.771 1.00 77.50 164 PHE A CA 1
ATOM 1240 C C . PHE A 1 164 ? 0.344 11.560 -22.362 1.00 77.50 164 PHE A C 1
ATOM 1242 O O . PHE A 1 164 ? 0.510 10.614 -21.597 1.00 77.50 164 PHE A O 1
ATOM 1249 N N . TYR A 1 165 ? 1.356 12.285 -22.841 1.00 77.12 165 TYR A N 1
ATOM 1250 C CA . TYR A 1 165 ? 2.749 12.076 -22.448 1.00 77.12 165 TYR A CA 1
ATOM 1251 C C . TYR A 1 165 ? 2.955 12.291 -20.941 1.00 77.12 165 TYR A C 1
ATOM 1253 O O . TYR A 1 165 ? 3.490 11.408 -20.270 1.00 77.12 165 TYR A O 1
ATOM 1261 N N . ASP A 1 166 ? 2.447 13.396 -20.392 1.00 76.06 166 ASP A N 1
ATOM 1262 C CA . ASP A 1 166 ? 2.516 13.711 -18.961 1.00 76.06 166 ASP A CA 1
ATOM 1263 C C . ASP A 1 166 ? 1.747 12.673 -18.130 1.00 76.06 166 ASP A C 1
ATOM 1265 O O . ASP A 1 166 ? 2.273 12.135 -17.156 1.00 76.06 166 ASP A O 1
ATOM 1269 N N . SER A 1 167 ? 0.531 12.302 -18.552 1.00 70.12 167 SER A N 1
ATOM 1270 C CA . SER A 1 167 ? -0.278 11.295 -17.852 1.00 70.12 167 SER A CA 1
ATOM 1271 C C . SER A 1 167 ? 0.400 9.921 -17.798 1.00 70.12 167 SER A C 1
ATOM 1273 O O . SER A 1 167 ? 0.298 9.230 -16.782 1.00 70.12 167 SER A O 1
ATOM 1275 N N . LEU A 1 168 ? 1.099 9.521 -18.865 1.00 67.25 168 LEU A N 1
ATOM 1276 C CA . LEU A 1 168 ? 1.863 8.275 -18.900 1.00 67.25 168 LEU A CA 1
ATOM 1277 C C . LEU A 1 168 ? 3.117 8.349 -18.040 1.00 67.25 168 LEU A C 1
ATOM 1279 O O . LEU A 1 168 ? 3.406 7.408 -17.307 1.00 67.25 168 LEU A O 1
ATOM 1283 N N . ASN A 1 169 ? 3.844 9.461 -18.110 1.00 66.06 169 ASN A N 1
ATOM 1284 C CA . ASN A 1 169 ? 5.075 9.615 -17.356 1.00 66.06 169 ASN A CA 1
ATOM 1285 C C . ASN A 1 169 ? 4.833 9.710 -15.862 1.00 66.06 169 ASN A C 1
ATOM 1287 O O . ASN A 1 169 ? 5.693 9.252 -15.122 1.00 66.06 169 ASN A O 1
ATOM 1291 N N . ARG A 1 170 ? 3.702 10.259 -15.417 1.00 68.12 170 ARG A N 1
ATOM 1292 C CA . ARG A 1 170 ? 3.407 10.385 -13.988 1.00 68.12 170 ARG A CA 1
ATOM 1293 C C . ARG A 1 170 ? 2.742 9.151 -13.390 1.00 68.12 170 ARG A C 1
ATOM 1295 O O . ARG A 1 170 ? 2.660 9.075 -12.177 1.00 68.12 170 ARG A O 1
ATOM 1302 N N . THR A 1 171 ? 2.278 8.188 -14.192 1.00 65.25 171 THR A N 1
ATOM 1303 C CA . THR A 1 171 ? 1.576 7.012 -13.658 1.00 65.25 171 THR A CA 1
ATOM 1304 C C . THR A 1 171 ? 2.508 5.814 -13.490 1.00 65.25 171 THR A C 1
ATOM 1306 O O . THR A 1 171 ? 3.016 5.276 -14.472 1.00 65.25 171 THR A O 1
ATOM 1309 N N . VAL A 1 172 ? 2.657 5.334 -12.257 1.00 69.12 172 VAL A N 1
ATOM 1310 C CA . VAL A 1 172 ? 3.301 4.057 -11.937 1.00 69.12 172 VAL A CA 1
ATOM 1311 C C . VAL A 1 172 ? 2.266 2.940 -12.030 1.00 69.12 172 VAL A C 1
ATOM 1313 O O . VAL A 1 172 ? 1.174 3.018 -11.462 1.00 69.12 172 VAL A O 1
ATOM 1316 N N . VAL A 1 173 ? 2.597 1.900 -12.792 1.00 67.25 173 VAL A N 1
ATOM 1317 C CA . VAL A 1 173 ? 1.708 0.764 -13.037 1.00 67.25 173 VAL A CA 1
ATOM 1318 C C . VAL A 1 173 ? 2.185 -0.438 -12.238 1.00 67.25 173 VAL A C 1
ATOM 1320 O O . VAL A 1 173 ? 3.263 -0.960 -12.507 1.00 67.25 173 VAL A O 1
ATOM 1323 N N . LEU A 1 174 ? 1.360 -0.894 -11.297 1.00 66.06 174 LEU A N 1
ATOM 1324 C CA . LEU A 1 174 ? 1.613 -2.087 -10.491 1.00 66.06 174 LEU A CA 1
ATOM 1325 C C . LEU A 1 174 ? 0.808 -3.254 -11.062 1.00 66.06 174 LEU A C 1
ATOM 1327 O O . LEU A 1 174 ? -0.420 -3.212 -11.087 1.00 66.06 174 LEU A O 1
ATOM 1331 N N . MET A 1 175 ? 1.489 -4.281 -11.568 1.00 65.12 175 MET A N 1
ATOM 1332 C CA . MET A 1 175 ? 0.849 -5.487 -12.096 1.00 65.12 175 MET A CA 1
ATOM 1333 C C . MET A 1 175 ? 1.158 -6.664 -11.188 1.00 65.12 175 MET A C 1
ATOM 1335 O O . MET A 1 175 ? 2.295 -7.117 -11.127 1.00 65.12 175 MET A O 1
ATOM 1339 N N . TYR A 1 176 ? 0.119 -7.172 -10.539 1.00 70.12 176 TYR A N 1
ATOM 1340 C CA . TYR A 1 176 ? 0.191 -8.346 -9.688 1.00 70.12 176 TYR A CA 1
ATOM 1341 C C . TYR A 1 176 ? -0.213 -9.592 -10.470 1.00 70.12 176 TYR A C 1
ATOM 1343 O O . TYR A 1 176 ? -1.283 -9.622 -11.087 1.00 70.12 176 TYR A O 1
ATOM 1351 N N . ASP A 1 177 ? 0.634 -10.612 -10.424 1.00 72.62 177 ASP A N 1
ATOM 1352 C CA . ASP A 1 177 ? 0.296 -11.983 -10.796 1.00 72.62 177 ASP A CA 1
ATOM 1353 C C . ASP A 1 177 ? 0.321 -12.802 -9.507 1.00 72.62 177 ASP A C 1
ATOM 1355 O O . ASP A 1 177 ? 1.372 -12.928 -8.886 1.00 72.62 177 ASP A O 1
ATOM 1359 N N . LEU A 1 178 ? -0.849 -13.238 -9.045 1.00 74.56 178 LEU A N 1
ATOM 1360 C CA . LEU A 1 178 ? -0.999 -13.915 -7.758 1.00 74.56 178 LEU A CA 1
ATOM 1361 C C . LEU A 1 178 ? -1.234 -15.401 -8.010 1.00 74.56 178 LEU A C 1
ATOM 1363 O O . LEU A 1 178 ? -2.079 -15.761 -8.835 1.00 74.56 178 LEU A O 1
ATOM 1367 N N . ASP A 1 179 ? -0.513 -16.247 -7.284 1.00 78.56 179 ASP A N 1
ATOM 1368 C CA . ASP A 1 179 ? -0.798 -17.675 -7.226 1.00 78.56 179 ASP A CA 1
ATOM 1369 C C . ASP A 1 179 ? -2.053 -17.960 -6.379 1.00 78.56 179 ASP A C 1
ATOM 1371 O O . ASP A 1 179 ? -2.650 -17.071 -5.767 1.00 78.56 179 ASP A O 1
ATOM 1375 N N . GLU A 1 180 ? -2.516 -19.208 -6.399 1.00 82.19 180 GLU A N 1
ATOM 1376 C CA . GLU A 1 180 ? -3.778 -19.596 -5.759 1.00 82.19 180 GLU A CA 1
ATOM 1377 C C . GLU A 1 180 ? -3.748 -19.391 -4.234 1.00 82.19 180 GLU A C 1
ATOM 1379 O O . GLU A 1 180 ? -4.720 -18.907 -3.649 1.00 82.19 180 GLU A O 1
ATOM 1384 N N . GLU A 1 181 ? -2.607 -19.671 -3.607 1.00 83.94 181 GLU A N 1
ATOM 1385 C CA . GLU A 1 181 ? -2.385 -19.485 -2.173 1.00 83.94 181 GLU A CA 1
ATOM 1386 C C . GLU A 1 181 ? -2.365 -18.002 -1.774 1.00 83.94 181 GLU A C 1
ATOM 1388 O O . GLU A 1 181 ? -3.009 -17.602 -0.791 1.00 83.94 181 GLU A O 1
ATOM 1393 N N . MET A 1 182 ? -1.712 -17.148 -2.571 1.00 81.25 182 MET A N 1
ATOM 1394 C CA . MET A 1 182 ? -1.711 -15.713 -2.323 1.00 81.25 182 MET A CA 1
ATOM 1395 C C . MET A 1 182 ? -3.085 -15.087 -2.581 1.00 81.25 182 MET A C 1
ATOM 1397 O O . MET A 1 182 ? -3.497 -14.185 -1.846 1.00 81.25 182 MET A O 1
ATOM 1401 N N . VAL A 1 183 ? -3.843 -15.583 -3.564 1.00 86.25 183 VAL A N 1
ATOM 1402 C CA . VAL A 1 183 ? -5.235 -15.164 -3.803 1.00 86.25 183 VAL A CA 1
ATOM 1403 C C . VAL A 1 183 ? -6.114 -15.451 -2.586 1.00 86.25 183 VAL A C 1
ATOM 1405 O O . VAL A 1 183 ? -6.856 -14.562 -2.157 1.00 86.25 183 VAL A O 1
ATOM 1408 N N . ASP A 1 184 ? -6.029 -16.648 -2.002 1.00 90.00 184 ASP A N 1
ATOM 1409 C CA . ASP A 1 184 ? -6.830 -17.017 -0.829 1.00 90.00 184 ASP A CA 1
ATOM 1410 C C . ASP A 1 184 ? -6.470 -16.163 0.400 1.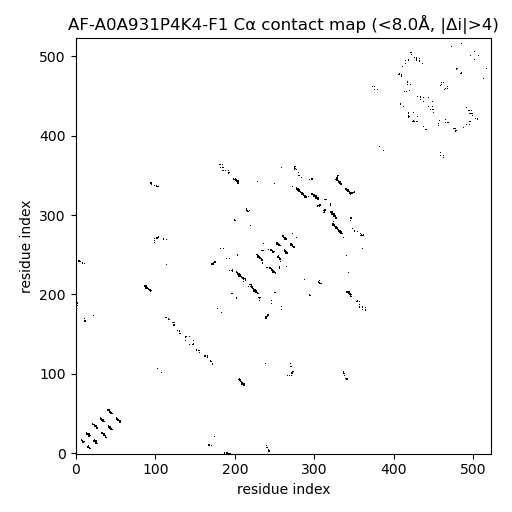00 90.00 184 ASP A C 1
ATOM 1412 O O . ASP A 1 184 ? -7.341 -15.606 1.084 1.00 90.00 184 ASP A O 1
ATOM 1416 N N . SER A 1 185 ? -5.175 -15.970 0.638 1.00 91.06 185 SER A N 1
ATOM 1417 C CA . SER A 1 185 ? -4.668 -15.133 1.728 1.00 91.06 185 SER A CA 1
ATOM 1418 C C . SER A 1 185 ? -5.093 -13.668 1.576 1.00 91.06 185 SER A C 1
ATOM 1420 O O . SER A 1 185 ? -5.646 -13.079 2.512 1.00 91.06 185 SER A O 1
ATOM 1422 N N . TYR A 1 186 ? -4.955 -13.098 0.375 1.00 89.94 186 TYR A N 1
ATOM 1423 C CA . TYR A 1 186 ? -5.370 -11.723 0.095 1.00 89.94 186 TYR A CA 1
ATOM 1424 C C . TYR A 1 186 ? -6.896 -11.553 0.141 1.00 89.94 186 TYR A C 1
ATOM 1426 O O . TYR A 1 186 ? -7.395 -10.518 0.592 1.00 89.94 186 TYR A O 1
ATOM 1434 N N . SER A 1 187 ? -7.665 -12.584 -0.232 1.00 91.94 187 SER A N 1
ATOM 1435 C CA . SER A 1 187 ? -9.130 -12.569 -0.108 1.00 91.94 187 SER A CA 1
ATOM 1436 C C . SER A 1 187 ? -9.566 -12.479 1.352 1.00 91.94 187 SER A C 1
ATOM 1438 O O . SER A 1 187 ? -10.416 -11.654 1.699 1.00 91.94 187 SER A O 1
ATOM 1440 N N . THR A 1 188 ? -8.895 -13.238 2.223 1.00 93.94 188 THR A N 1
ATOM 1441 C CA . THR A 1 188 ? -9.133 -13.243 3.668 1.00 93.94 188 THR A CA 1
ATOM 1442 C C . THR A 1 188 ? -8.874 -11.851 4.258 1.00 93.94 188 THR A C 1
ATOM 1444 O O . THR A 1 188 ? -9.670 -11.357 5.063 1.00 93.94 188 THR A O 1
ATOM 1447 N N . LEU A 1 189 ? -7.808 -11.175 3.812 1.00 93.62 189 LEU A N 1
ATOM 1448 C CA . LEU A 1 189 ? -7.497 -9.795 4.198 1.00 93.62 189 LEU A CA 1
ATOM 1449 C C . LEU A 1 189 ? -8.573 -8.804 3.729 1.00 93.62 189 LEU A C 1
ATOM 1451 O O . LEU A 1 189 ? -9.093 -8.024 4.534 1.00 93.62 189 LEU A O 1
ATOM 1455 N N . CYS A 1 190 ? -8.957 -8.856 2.452 1.00 93.06 190 CYS A N 1
ATOM 1456 C CA . CYS A 1 190 ? -10.002 -7.999 1.887 1.00 93.06 190 CYS A CA 1
ATOM 1457 C C . CYS A 1 190 ? -11.363 -8.210 2.575 1.00 93.06 190 CYS A C 1
ATOM 1459 O O . CYS A 1 190 ? -12.171 -7.281 2.717 1.00 93.06 190 CYS A O 1
ATOM 1461 N N . ASP A 1 191 ? -11.647 -9.428 3.030 1.00 93.25 191 ASP A N 1
ATOM 1462 C CA . ASP A 1 191 ? -12.838 -9.749 3.807 1.00 93.25 191 ASP A CA 1
ATOM 1463 C C . ASP A 1 191 ? -12.784 -9.245 5.240 1.00 93.25 191 ASP A C 1
ATOM 1465 O O . ASP A 1 191 ? -13.795 -8.716 5.714 1.00 93.25 191 ASP A O 1
ATOM 1469 N N . ALA A 1 192 ? -11.630 -9.316 5.902 1.00 93.88 192 ALA A N 1
ATOM 1470 C CA . ALA A 1 192 ? -11.439 -8.726 7.221 1.00 93.88 192 ALA A CA 1
ATOM 1471 C C . ALA A 1 192 ? -11.616 -7.197 7.186 1.00 93.88 192 ALA A C 1
ATOM 1473 O O . ALA A 1 192 ? -12.427 -6.656 7.941 1.00 93.88 192 ALA A O 1
ATOM 1474 N N . ILE A 1 193 ? -10.967 -6.501 6.245 1.00 93.94 193 ILE A N 1
ATOM 1475 C CA . ILE A 1 193 ? -11.129 -5.046 6.055 1.00 93.94 193 ILE A CA 1
ATOM 1476 C C . ILE A 1 193 ? -12.570 -4.711 5.645 1.00 93.94 193 ILE A C 1
ATOM 1478 O O . ILE A 1 193 ? -13.179 -3.763 6.139 1.00 93.94 193 ILE A O 1
ATOM 1482 N N . GLY A 1 194 ? -13.185 -5.543 4.806 1.00 92.19 194 GLY A N 1
ATOM 1483 C CA . GLY A 1 194 ? -14.588 -5.395 4.435 1.00 92.19 194 GLY A CA 1
ATOM 1484 C C . GLY A 1 194 ? -15.582 -5.605 5.582 1.00 92.19 194 GLY A C 1
ATOM 1485 O O . GLY A 1 194 ? -16.735 -5.199 5.461 1.00 92.19 194 GLY A O 1
ATOM 1486 N N . GLN A 1 195 ? -15.193 -6.247 6.688 1.00 92.25 195 GLN A N 1
ATOM 1487 C CA . GLN A 1 195 ? -16.032 -6.296 7.890 1.00 92.25 195 GLN A CA 1
ATOM 1488 C C . GLN A 1 195 ? -16.015 -4.962 8.634 1.00 92.25 195 GLN A C 1
ATOM 1490 O O . GLN A 1 195 ? -17.063 -4.563 9.138 1.00 92.25 195 GLN A O 1
ATOM 1495 N N . VAL A 1 196 ? -14.891 -4.239 8.608 1.00 92.00 196 VAL A N 1
ATOM 1496 C CA . VAL A 1 196 ? -14.780 -2.881 9.161 1.00 92.00 196 VAL A CA 1
ATOM 1497 C C . VAL A 1 196 ? -15.764 -1.936 8.467 1.00 92.00 196 VAL A C 1
ATOM 1499 O O . VAL A 1 196 ? -16.492 -1.203 9.129 1.00 92.00 196 VAL A O 1
ATOM 1502 N N . SER A 1 197 ? -15.876 -2.006 7.135 1.00 89.88 197 SER A N 1
ATOM 1503 C CA . SER A 1 197 ? -16.821 -1.166 6.379 1.00 89.88 197 SER A CA 1
ATOM 1504 C C . SER A 1 197 ? -18.297 -1.502 6.640 1.00 89.88 197 SER A C 1
ATOM 1506 O O . SER A 1 197 ? -19.179 -0.698 6.347 1.00 89.88 197 SER A O 1
ATOM 1508 N N . LYS A 1 198 ? -18.589 -2.717 7.126 1.00 91.38 198 LYS A N 1
ATOM 1509 C CA . LYS A 1 198 ? -19.953 -3.176 7.436 1.00 91.38 198 LYS A CA 1
ATOM 1510 C C . LYS A 1 198 ? -20.415 -2.742 8.829 1.00 91.38 198 LYS A C 1
ATOM 1512 O O . LYS A 1 198 ? -21.614 -2.843 9.101 1.00 91.38 198 LYS A O 1
ATOM 1517 N N . CYS A 1 199 ? -19.509 -2.274 9.688 1.00 91.62 199 CYS A N 1
ATOM 1518 C CA . CYS A 1 199 ? -19.855 -1.688 10.981 1.00 91.62 199 CYS A CA 1
ATOM 1519 C C . CYS A 1 199 ? -20.713 -0.438 10.799 1.00 91.62 199 CYS A C 1
ATOM 1521 O O . CYS A 1 199 ? -20.436 0.408 9.946 1.00 91.62 199 CYS A O 1
ATOM 1523 N N . LYS A 1 200 ? -21.755 -0.296 11.622 1.00 91.12 200 LYS A N 1
ATOM 1524 C CA . LYS A 1 200 ? -22.582 0.918 11.630 1.00 91.12 200 LYS A CA 1
ATOM 1525 C C . LYS A 1 200 ? -21.847 2.087 12.281 1.00 91.12 200 LYS A C 1
ATOM 1527 O O . LYS A 1 200 ? -22.020 3.218 11.829 1.00 91.12 200 LYS A O 1
ATOM 1532 N N . GLY A 1 201 ? -21.016 1.806 13.285 1.00 90.56 201 GLY A N 1
ATOM 1533 C CA . GLY A 1 201 ? -20.105 2.754 13.913 1.00 90.56 201 GLY A CA 1
ATOM 1534 C C . GLY A 1 201 ? -18.652 2.349 13.686 1.00 90.56 201 GLY A C 1
ATOM 1535 O O . GLY A 1 201 ? -18.210 1.319 14.188 1.00 90.56 201 GLY A O 1
ATOM 1536 N N . ALA A 1 202 ? -17.915 3.148 12.922 1.00 93.19 202 ALA A N 1
ATOM 1537 C CA . ALA A 1 202 ? -16.480 2.985 12.733 1.00 93.19 202 ALA A CA 1
ATOM 1538 C C . ALA A 1 202 ? -15.825 4.364 12.772 1.00 93.19 202 ALA A C 1
ATOM 1540 O O . ALA A 1 202 ? -16.229 5.268 12.031 1.00 93.19 202 ALA A O 1
ATOM 1541 N N . TRP A 1 203 ? -14.837 4.529 13.644 1.00 92.56 203 TRP A N 1
ATOM 1542 C CA . TRP A 1 203 ? -14.213 5.818 13.912 1.00 92.56 203 TRP A CA 1
ATOM 1543 C C . TRP A 1 203 ? -12.706 5.699 14.092 1.00 92.56 203 TRP A C 1
ATOM 1545 O O . TRP A 1 203 ? -12.196 4.660 14.490 1.00 92.56 203 TRP A O 1
ATOM 1555 N N . VAL A 1 204 ? -12.006 6.795 13.834 1.00 90.00 204 VAL A N 1
ATOM 1556 C CA . VAL A 1 204 ? -10.576 6.979 14.096 1.00 90.00 204 VAL A CA 1
ATOM 1557 C C . VAL A 1 204 ? -10.436 7.967 15.238 1.00 90.00 204 VAL A C 1
ATOM 1559 O O . VAL A 1 204 ? -11.030 9.049 15.177 1.00 90.00 204 VAL A O 1
ATOM 1562 N N . ILE A 1 205 ? -9.667 7.605 16.261 1.00 84.94 205 ILE A N 1
ATOM 1563 C CA . ILE A 1 205 ? -9.403 8.454 17.425 1.00 84.94 205 ILE A CA 1
ATOM 1564 C C . ILE A 1 205 ? -8.256 9.409 17.078 1.00 84.94 205 ILE A C 1
ATOM 1566 O O . ILE A 1 205 ? -7.139 8.969 16.851 1.00 84.94 205 ILE A O 1
ATOM 1570 N N . ARG A 1 206 ? -8.537 10.716 17.045 1.00 73.62 206 ARG A N 1
ATOM 1571 C CA . ARG A 1 206 ? -7.579 11.785 16.695 1.00 73.62 206 ARG A CA 1
ATOM 1572 C C . ARG A 1 206 ? -6.773 12.277 17.883 1.00 73.62 206 ARG A C 1
ATOM 1574 O O . ARG A 1 206 ? -5.604 12.629 17.762 1.00 73.62 206 ARG A O 1
ATOM 1581 N N . ALA A 1 207 ? -7.443 12.382 19.020 1.00 58.59 207 ALA A N 1
ATOM 1582 C CA . ALA A 1 207 ? -6.863 12.932 20.225 1.00 58.59 207 ALA A CA 1
ATOM 1583 C C . ALA A 1 207 ? -7.561 12.359 21.452 1.00 58.59 207 ALA A C 1
ATOM 1585 O O . ALA A 1 207 ? -8.763 12.065 21.418 1.00 58.59 207 ALA A O 1
ATOM 1586 N N . LYS A 1 208 ? -6.792 12.235 22.531 1.00 64.06 208 LYS A N 1
ATOM 1587 C CA . LYS A 1 208 ? -7.279 11.856 23.856 1.00 64.06 208 LYS A CA 1
ATOM 1588 C C . LYS A 1 208 ? -6.963 12.974 24.846 1.00 64.06 208 LYS A C 1
ATOM 1590 O O . LYS A 1 208 ? -5.866 13.530 24.808 1.00 64.06 208 LYS A O 1
ATOM 1595 N N . GLY A 1 209 ? -7.909 13.303 25.720 1.00 48.62 209 GLY A N 1
ATOM 1596 C CA . GLY A 1 209 ? -7.700 14.212 26.848 1.00 48.62 209 GLY A CA 1
ATOM 1597 C C . GLY A 1 209 ? -8.225 13.597 28.140 1.00 48.62 209 GLY A C 1
ATOM 1598 O O . GLY A 1 209 ? -9.337 13.076 28.162 1.00 48.62 209 GLY A O 1
ATOM 1599 N N . GLU A 1 210 ? -7.443 13.645 29.216 1.00 52.50 210 GLU A N 1
ATOM 1600 C CA . GLU A 1 210 ? -7.911 13.213 30.538 1.00 52.50 210 GLU A CA 1
ATOM 1601 C C . GLU A 1 210 ? -8.937 14.205 31.099 1.00 52.50 210 GLU A C 1
ATOM 1603 O O . GLU A 1 210 ? -8.788 15.426 30.975 1.00 52.50 210 GLU A O 1
ATOM 1608 N N . VAL A 1 211 ? -9.987 13.679 31.729 1.00 53.09 211 VAL A N 1
ATOM 1609 C CA . VAL A 1 211 ? -11.046 14.483 32.344 1.00 53.09 211 VAL A CA 1
ATOM 1610 C C . VAL A 1 211 ? -10.776 14.624 33.840 1.00 53.09 211 VAL A C 1
ATOM 1612 O O . VAL A 1 211 ? -10.777 13.637 34.572 1.00 53.09 211 VAL A O 1
ATOM 1615 N N . TYR A 1 212 ? -10.600 15.859 34.319 1.00 48.94 212 TYR A N 1
ATOM 1616 C CA . TYR A 1 212 ? -10.303 16.118 35.733 1.00 48.94 212 TYR A CA 1
ATOM 1617 C C . TYR A 1 212 ? -11.556 16.185 36.622 1.00 48.94 212 TYR A C 1
ATOM 1619 O O . TYR A 1 212 ? -11.482 15.837 37.800 1.00 48.94 212 TYR A O 1
ATOM 1627 N N . ASP A 1 213 ? -12.716 16.592 36.085 1.00 59.38 213 ASP A N 1
ATOM 1628 C CA . ASP A 1 213 ? -13.994 16.594 36.820 1.00 59.38 213 ASP A CA 1
ATOM 1629 C C . ASP A 1 213 ? -15.070 15.762 36.107 1.00 59.38 213 ASP A C 1
ATOM 1631 O O . ASP A 1 213 ? -15.902 16.267 35.350 1.00 59.38 213 ASP A O 1
ATOM 1635 N N . GLY A 1 214 ? -15.091 14.459 36.400 1.00 59.44 214 GLY A N 1
ATOM 1636 C CA . GLY A 1 214 ? -16.042 13.512 35.811 1.00 59.44 214 GLY A CA 1
ATOM 1637 C C . GLY A 1 214 ? -17.522 13.839 36.067 1.00 59.44 214 GLY A C 1
ATOM 1638 O O . GLY A 1 214 ? -18.380 13.340 35.343 1.00 59.44 214 GLY A O 1
ATOM 1639 N N . ARG A 1 215 ? -17.866 14.709 37.031 1.00 60.56 215 ARG A N 1
ATOM 1640 C CA . ARG A 1 215 ? -19.270 15.084 37.315 1.00 60.56 215 ARG A CA 1
ATOM 1641 C C . ARG A 1 215 ? -19.950 15.785 36.140 1.00 60.56 215 ARG A C 1
ATOM 1643 O O . ARG A 1 215 ? -21.157 15.627 35.960 1.00 60.56 215 ARG A O 1
ATOM 1650 N N . TYR A 1 216 ? -19.180 16.534 35.351 1.00 55.22 216 TYR A N 1
ATOM 1651 C CA . TYR A 1 216 ? -19.669 17.292 34.194 1.00 55.22 216 TYR A CA 1
ATOM 1652 C C . TYR A 1 216 ? -19.528 16.541 32.864 1.00 55.22 216 TYR A C 1
ATOM 1654 O O . TYR A 1 216 ? -20.006 17.023 31.839 1.00 55.22 216 TYR A O 1
ATOM 1662 N N . HIS A 1 217 ? -18.930 15.348 32.892 1.00 64.50 217 HIS A N 1
ATOM 1663 C CA . HIS A 1 217 ? -18.673 14.505 31.725 1.00 64.50 217 HIS A CA 1
ATOM 1664 C C . HIS A 1 217 ? -19.251 13.093 31.911 1.00 64.50 217 HIS A C 1
ATOM 1666 O O . HIS A 1 217 ? -18.633 12.111 31.518 1.00 64.50 217 HIS A O 1
ATOM 1672 N N . ALA A 1 218 ? -20.420 12.972 32.553 1.00 56.22 218 ALA A N 1
ATOM 1673 C CA . ALA A 1 218 ? -21.125 11.699 32.760 1.00 56.22 218 ALA A CA 1
ATOM 1674 C C . ALA A 1 218 ? -20.321 10.592 33.484 1.00 56.22 218 ALA A C 1
ATOM 1676 O O . ALA A 1 218 ? -20.651 9.408 33.393 1.00 56.22 218 ALA A O 1
ATOM 1677 N N . GLY A 1 219 ? -19.271 10.967 34.218 1.00 54.34 219 GLY A N 1
ATOM 1678 C CA . GLY A 1 219 ? -18.331 10.054 34.868 1.00 54.34 219 GLY A CA 1
ATOM 1679 C C . GLY A 1 219 ? -17.221 9.517 33.956 1.00 54.34 219 GLY A C 1
ATOM 1680 O O . GLY A 1 219 ? -16.523 8.593 34.366 1.00 54.34 219 GLY A O 1
ATOM 1681 N N . ALA A 1 220 ? -17.052 10.061 32.745 1.00 64.19 220 ALA A N 1
ATOM 1682 C CA . ALA A 1 220 ? -15.970 9.696 31.833 1.00 64.19 220 ALA A CA 1
ATOM 1683 C C . ALA A 1 220 ? -14.599 10.049 32.428 1.00 64.19 220 ALA A C 1
ATOM 1685 O O . ALA A 1 220 ? -14.414 11.143 32.960 1.00 64.19 220 ALA A O 1
ATOM 1686 N N . SER A 1 221 ? -13.636 9.134 32.298 1.00 61.12 221 SER A N 1
ATOM 1687 C CA . SER A 1 221 ? -12.229 9.377 32.642 1.00 61.12 221 SER A CA 1
ATOM 1688 C C . SER A 1 221 ? -11.445 10.042 31.504 1.00 61.12 221 SER A C 1
ATOM 1690 O O . SER A 1 221 ? -10.443 10.705 31.756 1.00 61.12 221 SER A O 1
ATOM 1692 N N . GLU A 1 222 ? -11.903 9.890 30.259 1.00 65.38 222 GLU A N 1
ATOM 1693 C CA . GLU A 1 222 ? -11.236 10.385 29.051 1.00 65.38 222 GLU A CA 1
ATOM 1694 C C . GLU A 1 222 ? -12.250 11.012 28.087 1.00 65.38 222 GLU A C 1
ATOM 1696 O O . GLU A 1 222 ? -13.356 10.500 27.902 1.00 65.38 222 GLU A O 1
ATOM 1701 N N . LEU A 1 223 ? -11.847 12.104 27.440 1.00 69.69 223 LEU A N 1
ATOM 1702 C CA . LEU A 1 223 ? -12.545 12.732 26.329 1.00 69.69 223 LEU A CA 1
ATOM 1703 C C . LEU A 1 223 ? -11.829 12.347 25.029 1.00 69.69 223 LEU A C 1
ATOM 1705 O O . LEU A 1 223 ? -10.620 12.550 24.889 1.00 69.69 223 LEU A O 1
ATOM 1709 N N . LEU A 1 224 ? -12.572 11.769 24.085 1.00 73.75 224 LEU A N 1
ATOM 1710 C CA . LEU A 1 224 ? -12.043 11.295 22.807 1.00 73.75 224 LEU A CA 1
ATOM 1711 C C . LEU A 1 224 ? -12.555 12.185 21.678 1.00 73.75 224 LEU A C 1
ATOM 1713 O O . LEU A 1 224 ? -13.763 12.329 21.501 1.00 73.75 224 LEU A O 1
ATOM 1717 N N . ASN A 1 225 ? -11.646 12.734 20.875 1.00 73.94 225 ASN A N 1
ATOM 1718 C CA . ASN A 1 225 ? -12.020 13.322 19.594 1.00 73.94 225 ASN A CA 1
ATOM 1719 C C . ASN A 1 225 ? -11.942 12.231 18.523 1.00 73.94 225 ASN A C 1
ATOM 1721 O O . ASN A 1 225 ? -10.858 11.706 18.249 1.00 73.94 225 ASN A O 1
ATOM 1725 N N . ARG A 1 226 ? -13.087 11.872 17.938 1.00 82.94 226 ARG A N 1
ATOM 1726 C CA . ARG A 1 226 ? -13.199 10.803 16.942 1.00 82.94 226 ARG A CA 1
ATOM 1727 C C . ARG A 1 226 ? -13.760 11.336 15.626 1.00 82.94 226 ARG A C 1
ATOM 1729 O O . ARG A 1 226 ? -14.675 12.150 15.605 1.00 82.94 226 ARG A O 1
ATOM 1736 N N . SER A 1 227 ? -13.238 10.828 14.517 1.00 84.38 227 SER A N 1
ATOM 1737 C CA . SER A 1 227 ? -13.722 11.123 13.161 1.00 84.38 227 SER A CA 1
ATOM 1738 C C . SER A 1 227 ? -14.229 9.846 12.506 1.00 84.38 227 SER A C 1
ATOM 1740 O O . SER A 1 227 ? -13.688 8.776 12.775 1.00 84.38 227 SER A O 1
ATOM 1742 N N . ARG A 1 228 ? -15.270 9.923 11.670 1.00 87.88 228 ARG A N 1
ATOM 1743 C CA . ARG A 1 228 ? -15.819 8.730 11.012 1.00 87.88 228 ARG A CA 1
ATOM 1744 C C . ARG A 1 228 ? -14.770 8.096 10.095 1.00 87.88 228 ARG A C 1
ATOM 1746 O O . ARG A 1 228 ? -14.164 8.789 9.283 1.00 87.88 228 ARG A O 1
ATOM 1753 N N . LEU A 1 229 ? -14.591 6.786 10.226 1.00 91.19 229 LEU A N 1
ATOM 1754 C CA . LEU A 1 229 ? -13.729 5.992 9.360 1.00 91.19 229 LEU A CA 1
ATOM 1755 C C . LEU A 1 229 ? -14.424 5.764 8.013 1.00 91.19 229 LEU A C 1
ATOM 1757 O O . LEU A 1 229 ? -15.604 5.409 7.968 1.00 91.19 229 LEU A O 1
ATOM 1761 N N . SER A 1 230 ? -13.676 5.920 6.926 1.00 89.94 230 SER A N 1
ATOM 1762 C CA . SER A 1 230 ? -14.124 5.609 5.570 1.00 89.94 230 SER A CA 1
ATOM 1763 C C . SER A 1 230 ? -13.287 4.458 5.015 1.00 89.94 230 SER A C 1
ATOM 1765 O O . SER A 1 230 ? -12.059 4.458 5.110 1.00 89.94 230 SER A O 1
ATOM 1767 N N . VAL A 1 231 ? -13.970 3.444 4.483 1.00 92.31 231 VAL A N 1
ATOM 1768 C CA . VAL A 1 231 ? -13.357 2.275 3.848 1.00 92.31 231 VAL A CA 1
ATOM 1769 C C . VAL A 1 231 ? -13.930 2.161 2.442 1.00 92.31 231 VAL A C 1
ATOM 1771 O O . VAL A 1 231 ? -15.147 2.096 2.268 1.00 92.31 231 VAL A O 1
ATOM 1774 N N . ALA A 1 232 ? -13.052 2.139 1.450 1.00 91.12 232 ALA A N 1
ATOM 1775 C CA . ALA A 1 232 ? -13.384 2.051 0.034 1.00 91.12 232 ALA A CA 1
ATOM 1776 C C . ALA A 1 232 ? -12.412 1.090 -0.665 1.00 91.12 232 ALA A C 1
ATOM 1778 O O . ALA A 1 232 ? -11.574 0.477 -0.010 1.00 91.12 232 ALA A O 1
ATOM 1779 N N . CYS A 1 233 ? -12.499 0.980 -1.987 1.00 88.38 233 CYS A N 1
ATOM 1780 C CA . CYS A 1 233 ? -11.449 0.371 -2.798 1.00 88.38 233 CYS A CA 1
ATOM 1781 C C . CYS A 1 233 ? -10.896 1.410 -3.777 1.00 88.38 233 CYS A C 1
ATOM 1783 O O . CYS A 1 233 ? -11.626 2.308 -4.214 1.00 88.38 233 CYS A O 1
ATOM 1785 N N . GLY A 1 234 ? -9.604 1.321 -4.074 1.00 86.06 234 GLY A N 1
ATOM 1786 C CA . GLY A 1 234 ? -8.968 2.127 -5.106 1.00 86.06 234 GLY A CA 1
ATOM 1787 C C . GLY A 1 234 ? -7.488 2.385 -4.859 1.00 86.06 234 GLY A C 1
ATOM 1788 O O . GLY A 1 234 ? -6.979 2.234 -3.749 1.00 86.06 234 GLY A O 1
ATOM 1789 N N . ASP A 1 235 ? -6.812 2.827 -5.914 1.00 82.31 235 ASP A N 1
ATOM 1790 C CA . ASP A 1 235 ? -5.382 3.133 -5.904 1.00 82.31 235 ASP A CA 1
ATOM 1791 C C . ASP A 1 235 ? -5.096 4.562 -5.402 1.00 82.31 235 ASP A C 1
ATOM 1793 O O . ASP A 1 235 ? -5.945 5.456 -5.558 1.00 82.31 235 ASP A O 1
ATOM 1797 N N . PRO A 1 236 ? -3.898 4.824 -4.846 1.00 84.12 236 PRO A N 1
ATOM 1798 C CA . PRO A 1 236 ? -3.458 6.186 -4.588 1.00 84.12 236 PRO A CA 1
ATOM 1799 C C . PRO A 1 236 ? -3.291 6.971 -5.905 1.00 84.12 236 PRO A C 1
ATOM 1801 O O . PRO A 1 236 ? -3.234 6.388 -6.994 1.00 84.12 236 PRO A O 1
ATOM 1804 N N . PRO A 1 237 ? -3.238 8.317 -5.854 1.00 80.94 237 PRO A N 1
ATOM 1805 C CA . PRO A 1 237 ? -2.958 9.121 -7.040 1.00 80.94 237 PRO A CA 1
ATOM 1806 C C . PRO A 1 237 ? -1.665 8.673 -7.712 1.00 80.94 237 PRO A C 1
ATOM 1808 O O . PRO A 1 237 ? -0.741 8.237 -7.033 1.00 80.94 237 PRO A O 1
ATOM 1811 N N . PHE A 1 238 ? -1.606 8.791 -9.040 1.00 72.38 238 PHE A N 1
ATOM 1812 C CA . PHE A 1 238 ? -0.430 8.425 -9.839 1.00 72.38 238 PHE A CA 1
ATOM 1813 C C . PHE A 1 238 ? -0.046 6.939 -9.795 1.00 72.38 238 PHE A C 1
ATOM 1815 O O . PHE A 1 238 ? 0.869 6.533 -10.500 1.00 72.38 238 PHE A O 1
ATOM 1822 N N . VAL A 1 239 ? -0.783 6.103 -9.065 1.00 74.56 239 VAL A N 1
ATOM 1823 C CA . VAL A 1 239 ? -0.623 4.651 -9.070 1.00 74.56 239 VAL A CA 1
ATOM 1824 C C . VAL A 1 239 ? -1.841 4.023 -9.733 1.00 74.56 239 VAL A C 1
ATOM 1826 O O . VAL A 1 239 ? -2.989 4.451 -9.554 1.00 74.56 239 VAL A O 1
ATOM 1829 N N . ARG A 1 240 ? -1.593 3.013 -10.563 1.00 76.06 240 ARG A N 1
ATOM 1830 C CA . ARG A 1 240 ? -2.648 2.200 -11.164 1.00 76.06 240 ARG A CA 1
ATOM 1831 C C . ARG A 1 240 ? -2.309 0.731 -11.025 1.00 76.06 240 ARG A C 1
ATOM 1833 O O . ARG A 1 240 ? -1.273 0.296 -11.523 1.00 76.06 240 ARG A O 1
ATOM 1840 N N . SER A 1 241 ? -3.212 -0.018 -10.404 1.00 72.75 241 SER A N 1
ATOM 1841 C CA . SER A 1 241 ? -3.071 -1.456 -10.225 1.00 72.75 241 SER A CA 1
ATOM 1842 C C . SER A 1 241 ? -4.107 -2.242 -11.022 1.00 72.75 241 SER A C 1
ATOM 1844 O O . SER A 1 241 ? -5.187 -1.753 -11.364 1.00 72.75 241 SER A O 1
ATOM 1846 N N . ASN A 1 242 ? -3.780 -3.490 -11.354 1.00 75.94 242 ASN A N 1
ATOM 1847 C CA . ASN A 1 242 ? -4.775 -4.442 -11.842 1.00 75.94 242 ASN A CA 1
ATOM 1848 C C . ASN A 1 242 ? -5.690 -4.975 -10.730 1.00 75.94 242 ASN A C 1
ATOM 1850 O O . ASN A 1 242 ? -6.744 -5.541 -11.041 1.00 75.94 242 ASN A O 1
ATOM 1854 N N . LEU A 1 243 ? -5.312 -4.780 -9.471 1.00 77.88 243 LEU A N 1
ATOM 1855 C CA . LEU A 1 243 ? -6.135 -5.062 -8.303 1.00 77.88 243 LEU A CA 1
ATOM 1856 C C . LEU A 1 243 ? -7.015 -3.859 -7.956 1.00 77.88 243 LEU A C 1
ATOM 1858 O O . LEU A 1 243 ? -6.776 -2.738 -8.399 1.00 77.88 243 LEU A O 1
ATOM 1862 N N . ASP A 1 244 ? -8.072 -4.105 -7.190 1.00 83.25 244 ASP A N 1
ATOM 1863 C CA . ASP A 1 244 ? -8.839 -3.048 -6.533 1.00 83.25 244 ASP A CA 1
ATOM 1864 C C . ASP A 1 244 ? -8.550 -3.129 -5.033 1.00 83.25 244 ASP A C 1
ATOM 1866 O O . ASP A 1 244 ? -9.199 -3.879 -4.302 1.00 83.25 244 ASP A O 1
ATOM 1870 N N . ALA A 1 245 ? -7.480 -2.450 -4.615 1.00 87.38 245 ALA A N 1
ATOM 1871 C CA . ALA A 1 245 ? -6.948 -2.566 -3.264 1.00 87.38 245 ALA A CA 1
ATOM 1872 C C . ALA A 1 245 ? -7.898 -1.924 -2.237 1.00 87.38 245 ALA A C 1
ATOM 1874 O O . ALA A 1 245 ? -8.372 -0.803 -2.469 1.00 87.38 245 ALA A O 1
ATOM 1875 N N . PRO A 1 246 ? -8.162 -2.577 -1.087 1.00 93.19 246 PRO A N 1
ATOM 1876 C CA . PRO A 1 246 ? -8.869 -1.944 0.015 1.00 93.19 246 PRO A CA 1
ATOM 1877 C C . PRO A 1 246 ? -8.141 -0.677 0.468 1.00 93.19 246 PRO A C 1
ATOM 1879 O O . PRO A 1 246 ? -6.932 -0.677 0.701 1.00 93.19 246 PRO A O 1
ATOM 1882 N N . LYS A 1 247 ? -8.905 0.398 0.616 1.00 93.56 247 LYS A N 1
ATOM 1883 C CA . LYS A 1 247 ? -8.467 1.728 1.023 1.00 93.56 247 LYS A CA 1
ATOM 1884 C C . LYS A 1 247 ? -9.127 2.079 2.353 1.00 93.56 247 LYS A C 1
ATOM 1886 O O . LYS A 1 247 ? -10.354 2.079 2.445 1.00 93.56 247 LYS A O 1
ATOM 1891 N N . VAL A 1 248 ? -8.329 2.419 3.361 1.00 93.50 248 VAL A N 1
ATOM 1892 C CA . VAL A 1 248 ? -8.799 2.828 4.693 1.00 93.50 248 VAL A CA 1
ATOM 1893 C C . VAL A 1 248 ? -8.330 4.253 4.974 1.00 93.50 248 VAL A C 1
ATOM 1895 O O . VAL A 1 248 ? -7.133 4.524 5.047 1.00 93.50 248 VAL A O 1
ATOM 1898 N N . GLU A 1 249 ? -9.278 5.177 5.113 1.00 91.69 249 GLU A N 1
ATOM 1899 C CA . GLU A 1 249 ? -9.005 6.591 5.370 1.00 91.69 249 GLU A CA 1
ATOM 1900 C C . GLU A 1 249 ? -8.959 6.854 6.875 1.00 91.69 249 GLU A C 1
ATOM 1902 O O . GLU A 1 249 ? -9.983 6.944 7.555 1.00 91.69 249 GLU A O 1
ATOM 1907 N N . LEU A 1 250 ? -7.741 7.023 7.379 1.00 85.88 250 LEU A N 1
ATOM 1908 C CA . LEU A 1 250 ? -7.419 7.389 8.749 1.00 85.88 250 LEU A CA 1
ATOM 1909 C C . LEU A 1 250 ? -7.196 8.902 8.866 1.00 85.88 250 LEU A C 1
ATOM 1911 O O . LEU A 1 250 ? -6.357 9.365 9.624 1.00 85.88 250 LEU A O 1
ATOM 1915 N N . GLY A 1 251 ? -8.001 9.716 8.172 1.00 81.62 251 GLY A N 1
ATOM 1916 C CA . GLY A 1 251 ? -7.924 11.190 8.156 1.00 81.62 251 GLY A CA 1
ATOM 1917 C C . GLY A 1 251 ? -6.910 11.736 7.178 1.00 81.62 251 GLY A C 1
ATOM 1918 O O . GLY A 1 251 ? -7.141 11.660 5.978 1.00 81.62 251 GLY A O 1
ATOM 1919 N N . ASN A 1 252 ? -5.816 12.315 7.683 1.00 78.62 252 ASN A N 1
ATOM 1920 C CA . ASN A 1 252 ? -4.697 12.747 6.841 1.00 78.62 252 ASN A CA 1
ATOM 1921 C C . ASN A 1 252 ? -3.857 11.560 6.340 1.00 78.62 252 ASN A C 1
ATOM 1923 O O . ASN A 1 252 ? -3.150 11.697 5.343 1.00 78.62 252 ASN A O 1
ATOM 1927 N N . ILE A 1 253 ? -3.979 10.401 6.996 1.00 86.50 253 ILE A N 1
ATOM 1928 C CA . ILE A 1 253 ? -3.354 9.146 6.588 1.00 86.50 253 ILE A CA 1
ATOM 1929 C C . ILE A 1 253 ? -4.351 8.307 5.793 1.00 86.50 253 ILE A C 1
ATOM 1931 O O . ILE A 1 253 ? -5.497 8.121 6.203 1.00 86.50 253 ILE A O 1
ATOM 1935 N N . VAL A 1 254 ? -3.913 7.757 4.667 1.00 91.25 254 VAL A N 1
ATOM 1936 C CA . VAL A 1 254 ? -4.687 6.800 3.874 1.00 91.25 254 VAL A CA 1
ATOM 1937 C C . VAL A 1 254 ? -3.853 5.546 3.664 1.00 91.25 254 VAL A C 1
ATOM 1939 O O . VAL A 1 254 ? -2.744 5.626 3.141 1.00 91.25 254 VAL A O 1
ATOM 1942 N N . LEU A 1 255 ? -4.394 4.394 4.055 1.00 91.62 255 LEU A N 1
ATOM 1943 C CA . LEU A 1 255 ? -3.765 3.089 3.862 1.00 91.62 255 LEU A CA 1
ATOM 1944 C C . LEU A 1 255 ? -4.377 2.394 2.646 1.00 91.62 255 LEU A C 1
ATOM 1946 O O . LEU A 1 255 ? -5.600 2.273 2.565 1.00 91.62 255 LEU A O 1
ATOM 1950 N N . HIS A 1 256 ? -3.540 1.911 1.734 1.00 91.12 256 HIS A N 1
ATOM 1951 C CA . HIS A 1 256 ? -3.920 1.082 0.594 1.00 91.12 256 HIS A CA 1
ATOM 1952 C C . HIS A 1 256 ? -3.269 -0.297 0.740 1.00 91.12 256 HIS A C 1
ATOM 1954 O O . HIS A 1 256 ? -2.046 -0.407 0.765 1.00 91.12 256 HIS A O 1
ATOM 1960 N N . PHE A 1 257 ? -4.080 -1.345 0.855 1.00 90.94 257 PHE A N 1
ATOM 1961 C CA . PHE A 1 257 ? -3.616 -2.701 1.159 1.00 90.94 257 PHE A CA 1
ATOM 1962 C C . PHE A 1 257 ? -3.383 -3.506 -0.127 1.00 90.94 257 PHE A C 1
ATOM 1964 O O . PHE A 1 257 ? -4.333 -4.048 -0.701 1.00 90.94 257 PHE A O 1
ATOM 1971 N N . TYR A 1 258 ? -2.131 -3.602 -0.578 1.00 87.06 258 TYR A N 1
ATOM 1972 C CA . TYR A 1 258 ? -1.724 -4.467 -1.692 1.00 87.06 258 TYR A CA 1
ATOM 1973 C C . TYR A 1 258 ? -1.226 -5.829 -1.180 1.00 87.06 258 TYR A C 1
ATOM 1975 O O . TYR A 1 258 ? -1.032 -5.980 0.021 1.00 87.06 258 TYR A O 1
ATOM 1983 N N . PRO A 1 259 ? -1.084 -6.862 -2.028 1.00 85.06 259 PRO A N 1
ATOM 1984 C CA . PRO A 1 259 ? -0.685 -8.195 -1.566 1.00 85.06 259 PRO A CA 1
ATOM 1985 C C . PRO A 1 259 ? 0.716 -8.270 -0.944 1.00 85.06 259 PRO A C 1
ATOM 1987 O O . PRO A 1 259 ? 0.926 -9.019 -0.002 1.00 85.06 259 PRO A O 1
ATOM 1990 N N . ASP A 1 260 ? 1.669 -7.497 -1.442 1.00 76.69 260 ASP A N 1
ATOM 1991 C CA . ASP A 1 260 ? 3.066 -7.483 -0.999 1.00 76.69 260 ASP A CA 1
ATOM 1992 C C . ASP A 1 260 ? 3.324 -6.478 0.131 1.00 76.69 260 ASP A C 1
ATOM 1994 O O . ASP A 1 260 ? 4.057 -6.767 1.080 1.00 76.69 260 ASP A O 1
ATOM 1998 N N . GLU A 1 261 ? 2.694 -5.307 0.061 1.00 82.44 261 GLU A N 1
ATOM 1999 C CA . GLU A 1 261 ? 2.878 -4.228 1.029 1.00 82.44 261 GLU A CA 1
ATOM 2000 C C . GLU A 1 261 ? 1.636 -3.344 1.201 1.00 82.44 261 GLU A C 1
ATOM 2002 O O . GLU A 1 261 ? 0.660 -3.397 0.451 1.00 82.44 261 GLU A O 1
ATOM 2007 N N . ILE A 1 262 ? 1.668 -2.499 2.228 1.00 86.88 262 ILE A N 1
ATOM 2008 C CA . ILE A 1 262 ? 0.648 -1.489 2.492 1.00 86.88 262 ILE A CA 1
ATOM 2009 C C . ILE A 1 262 ? 1.223 -0.139 2.078 1.00 86.88 262 ILE A C 1
ATOM 2011 O O . ILE A 1 262 ? 2.157 0.352 2.711 1.00 86.88 262 ILE A O 1
ATOM 2015 N N . LEU A 1 263 ? 0.655 0.490 1.049 1.00 85.25 263 LEU A N 1
ATOM 2016 C CA . LEU A 1 263 ? 1.025 1.857 0.687 1.00 85.25 263 LEU A CA 1
ATOM 2017 C C . LEU A 1 263 ? 0.338 2.840 1.634 1.00 85.25 263 LEU A C 1
ATOM 2019 O O . LEU A 1 263 ? -0.881 2.809 1.820 1.00 85.25 263 LEU A O 1
ATOM 2023 N N . VAL A 1 264 ? 1.124 3.738 2.214 1.00 86.25 264 VAL A N 1
ATOM 2024 C CA . VAL A 1 264 ? 0.675 4.733 3.188 1.00 86.25 264 VAL A CA 1
ATOM 2025 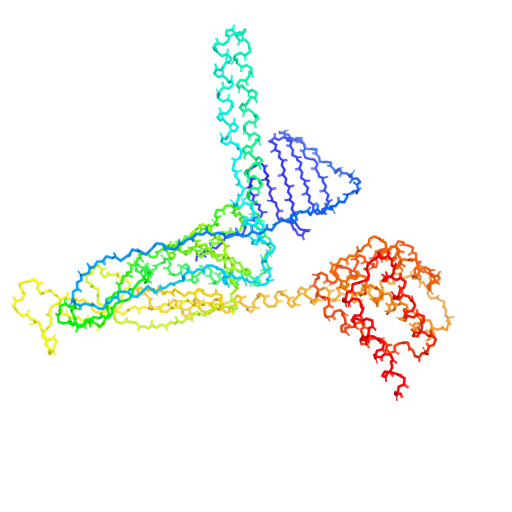C C . VAL A 1 264 ? 0.831 6.113 2.585 1.00 86.25 264 VAL A C 1
ATOM 2027 O O . VAL A 1 264 ? 1.938 6.528 2.251 1.00 86.25 264 VAL A O 1
ATOM 2030 N N . ARG A 1 265 ? -0.274 6.848 2.462 1.00 85.81 265 ARG A N 1
ATOM 2031 C CA . ARG A 1 265 ? -0.257 8.241 2.017 1.00 85.81 265 ARG A CA 1
ATOM 2032 C C . ARG A 1 265 ? -0.466 9.174 3.197 1.00 85.81 265 ARG A C 1
ATOM 2034 O O . ARG A 1 265 ? -1.506 9.080 3.843 1.00 85.81 265 ARG A O 1
ATOM 2041 N N . VAL A 1 266 ? 0.456 10.107 3.417 1.00 82.31 266 VAL A N 1
ATOM 2042 C CA . VAL A 1 266 ? 0.333 11.170 4.428 1.00 82.31 266 VAL A CA 1
ATOM 2043 C C . VAL A 1 266 ? 0.703 12.502 3.781 1.00 82.31 266 VAL A C 1
ATOM 2045 O O . VAL A 1 266 ? 1.766 12.626 3.179 1.00 82.31 266 VAL A O 1
ATOM 2048 N N . ASP A 1 267 ? -0.197 13.485 3.846 1.00 75.69 267 ASP A N 1
ATOM 2049 C CA . ASP A 1 267 ? 0.010 14.849 3.324 1.00 75.69 267 ASP A CA 1
ATOM 2050 C C . ASP A 1 267 ? 0.550 14.906 1.878 1.00 75.69 267 ASP A C 1
ATOM 2052 O O . ASP A 1 267 ? 1.437 15.684 1.534 1.00 75.69 267 ASP A O 1
ATOM 2056 N N . GLY A 1 268 ? 0.009 14.041 1.016 1.00 71.69 268 GLY A N 1
ATOM 2057 C CA . GLY A 1 268 ? 0.388 13.918 -0.397 1.00 71.69 268 GLY A CA 1
ATOM 2058 C C . GLY A 1 268 ? 1.456 12.858 -0.645 1.00 71.69 268 GLY A C 1
ATOM 2059 O O . GLY A 1 268 ? 1.284 12.042 -1.541 1.00 71.69 268 GLY A O 1
ATOM 2060 N N . LYS A 1 269 ? 2.457 12.765 0.230 1.00 72.62 269 LYS A N 1
ATOM 2061 C CA . LYS A 1 269 ? 3.580 11.832 0.100 1.00 72.62 269 LYS A CA 1
ATOM 2062 C C . LYS A 1 269 ? 3.161 10.379 0.316 1.00 72.62 269 LYS A C 1
ATOM 2064 O O . LYS A 1 269 ? 2.313 10.081 1.159 1.00 72.62 269 LYS A O 1
ATOM 2069 N N . ILE A 1 270 ? 3.830 9.476 -0.398 1.00 76.25 270 ILE A N 1
ATOM 2070 C CA . ILE A 1 270 ? 3.621 8.026 -0.323 1.00 76.25 270 ILE A CA 1
ATOM 2071 C C . ILE A 1 270 ? 4.845 7.337 0.309 1.00 76.25 270 ILE A C 1
ATOM 2073 O O . ILE A 1 270 ? 5.997 7.577 -0.074 1.00 76.25 270 ILE A O 1
ATOM 2077 N N . GLY A 1 271 ? 4.577 6.471 1.281 1.00 75.12 271 GLY A N 1
ATOM 2078 C CA . GLY A 1 271 ? 5.493 5.477 1.838 1.00 75.12 271 GLY A CA 1
ATOM 2079 C C . GLY A 1 271 ? 4.895 4.074 1.735 1.00 75.12 271 GLY A C 1
ATOM 2080 O O . GLY A 1 271 ? 3.772 3.910 1.250 1.00 75.12 271 GLY A O 1
ATOM 2081 N N . SER A 1 272 ? 5.627 3.068 2.203 1.00 77.62 272 SER A N 1
ATOM 2082 C CA . SER A 1 272 ? 5.112 1.703 2.301 1.00 77.62 272 SER A CA 1
ATOM 2083 C C . SER A 1 272 ? 5.480 1.050 3.628 1.00 77.62 272 SER A C 1
ATOM 2085 O O . SER A 1 272 ? 6.439 1.448 4.290 1.00 77.62 272 SER A O 1
ATOM 2087 N N . ILE A 1 273 ? 4.665 0.081 4.036 1.00 80.00 273 ILE A N 1
ATOM 2088 C CA . ILE A 1 273 ? 4.833 -0.714 5.251 1.00 80.00 273 ILE A CA 1
ATOM 2089 C C . ILE A 1 273 ? 4.640 -2.181 4.883 1.00 80.00 273 ILE A C 1
ATOM 2091 O O . ILE A 1 273 ? 3.652 -2.545 4.242 1.00 80.00 273 ILE A O 1
ATOM 2095 N N . GLN A 1 274 ? 5.555 -3.041 5.321 1.00 81.50 274 GLN A N 1
ATOM 2096 C CA . GLN A 1 274 ? 5.405 -4.483 5.142 1.00 81.50 274 GLN A CA 1
ATOM 2097 C C . GLN A 1 274 ? 4.417 -5.062 6.156 1.00 81.50 274 GLN A C 1
ATOM 2099 O O . GLN A 1 274 ? 4.378 -4.648 7.314 1.00 81.50 274 GLN A O 1
ATOM 2104 N N . TYR A 1 275 ? 3.681 -6.105 5.767 1.00 86.62 275 TYR A N 1
ATOM 2105 C CA . TYR A 1 275 ? 2.781 -6.805 6.691 1.00 86.62 275 TYR A CA 1
ATOM 2106 C C . TYR A 1 275 ? 3.499 -7.368 7.924 1.00 86.62 275 TYR A C 1
ATOM 2108 O O . TYR A 1 275 ? 2.908 -7.417 8.999 1.00 86.62 275 TYR A O 1
ATOM 2116 N N . ALA A 1 276 ? 4.774 -7.747 7.787 1.00 86.94 276 ALA A N 1
ATOM 2117 C CA . ALA A 1 276 ? 5.589 -8.260 8.887 1.00 86.94 276 ALA A CA 1
ATOM 2118 C C . ALA A 1 276 ? 5.908 -7.197 9.956 1.00 86.94 276 ALA A C 1
ATOM 2120 O O . ALA A 1 276 ? 6.173 -7.543 11.104 1.00 86.94 276 ALA A O 1
ATOM 2121 N N . GLU A 1 277 ? 5.861 -5.911 9.599 1.00 85.31 277 GLU A N 1
ATOM 2122 C CA . GLU A 1 277 ? 6.078 -4.797 10.527 1.00 85.31 277 GLU A CA 1
ATOM 2123 C C . GLU A 1 277 ? 4.801 -4.402 11.280 1.00 85.31 277 GLU A C 1
ATOM 2125 O O . GLU A 1 277 ? 4.869 -3.629 12.236 1.00 85.31 277 GLU A O 1
ATOM 2130 N N . LEU A 1 278 ? 3.636 -4.894 10.844 1.00 89.12 278 LEU A N 1
ATOM 2131 C CA . LEU A 1 278 ? 2.338 -4.458 11.336 1.00 89.12 278 LEU A CA 1
ATOM 2132 C C . LEU A 1 278 ? 1.947 -5.195 12.621 1.00 89.12 278 LEU A C 1
ATOM 2134 O O . LEU A 1 278 ? 1.697 -6.401 12.634 1.00 89.12 278 LEU A O 1
ATOM 2138 N N . VAL A 1 279 ? 1.797 -4.443 13.704 1.00 91.06 279 VAL A N 1
ATOM 2139 C CA . VAL A 1 279 ? 1.311 -4.928 14.994 1.00 91.06 279 VAL A CA 1
ATOM 2140 C C . VAL A 1 279 ? -0.130 -4.474 15.186 1.00 91.06 279 VAL A C 1
ATOM 2142 O O . VAL A 1 279 ? -0.422 -3.285 15.289 1.00 91.06 279 VAL A O 1
ATOM 2145 N N . ILE A 1 280 ? -1.043 -5.444 15.261 1.00 92.88 280 ILE A N 1
ATOM 2146 C CA . ILE A 1 280 ? -2.465 -5.202 15.515 1.00 92.88 280 ILE A CA 1
ATOM 2147 C C . ILE A 1 280 ? -2.813 -5.705 16.914 1.00 92.88 280 ILE A C 1
ATOM 2149 O O . ILE A 1 280 ? -2.735 -6.905 17.208 1.00 92.88 280 ILE A O 1
ATOM 2153 N N . ASN A 1 281 ? -3.227 -4.774 17.768 1.00 92.69 281 ASN A N 1
ATOM 2154 C CA . ASN A 1 281 ? -3.691 -5.041 19.121 1.00 92.69 281 ASN A CA 1
ATOM 2155 C C . ASN A 1 281 ? -5.159 -4.646 19.258 1.00 92.69 281 ASN A C 1
ATOM 2157 O O . ASN A 1 281 ? -5.588 -3.618 18.742 1.00 92.69 281 ASN A O 1
ATOM 2161 N N . SER A 1 282 ? -5.927 -5.453 19.981 1.00 92.12 282 SER A N 1
ATOM 2162 C CA . SER A 1 282 ? -7.351 -5.224 20.202 1.00 92.12 282 SER A CA 1
ATOM 2163 C C . SER A 1 282 ? -7.654 -5.093 21.683 1.00 92.12 282 SER A C 1
ATOM 2165 O O . SER A 1 282 ? -7.147 -5.867 22.493 1.00 92.12 282 SER A O 1
ATOM 2167 N N . ASN A 1 283 ? -8.515 -4.148 22.035 1.00 93.50 283 ASN A N 1
ATOM 2168 C CA . ASN A 1 283 ? -9.060 -4.018 23.377 1.00 93.50 283 ASN A CA 1
ATOM 2169 C C . ASN A 1 283 ? -10.565 -3.749 23.311 1.00 93.50 283 ASN A C 1
ATOM 2171 O O . ASN A 1 283 ? -11.063 -3.199 22.335 1.00 93.50 283 ASN A O 1
ATOM 2175 N N . GLN A 1 284 ? -11.297 -4.108 24.360 1.00 93.88 284 GLN A N 1
ATOM 2176 C CA . GLN A 1 284 ? -12.691 -3.705 24.511 1.00 93.88 284 GLN A CA 1
ATOM 2177 C C . GLN A 1 284 ? -12.760 -2.498 25.437 1.00 93.88 284 GLN A C 1
ATOM 2179 O O . GLN A 1 284 ? -12.179 -2.502 26.522 1.00 93.88 284 GLN A O 1
ATOM 2184 N N . THR A 1 285 ? -13.489 -1.469 25.023 1.00 90.62 285 THR A N 1
ATOM 2185 C CA . THR A 1 285 ? -13.636 -0.235 25.793 1.00 90.62 285 THR A CA 1
ATOM 2186 C C . THR A 1 285 ? -15.100 0.052 26.088 1.00 90.62 285 THR A C 1
ATOM 2188 O O . THR A 1 285 ? -15.989 -0.220 25.275 1.00 90.62 285 THR A O 1
ATOM 2191 N N . ARG A 1 286 ? -15.356 0.597 27.279 1.00 91.12 286 ARG A N 1
ATOM 2192 C CA . ARG A 1 286 ? -16.678 1.085 27.670 1.00 91.12 286 ARG A CA 1
ATOM 2193 C C . ARG A 1 286 ? -16.761 2.545 27.265 1.00 91.12 286 ARG A C 1
ATOM 2195 O O . ARG A 1 286 ? -16.088 3.380 27.859 1.00 91.12 286 ARG A O 1
ATOM 2202 N N . PHE A 1 287 ? -17.579 2.839 26.267 1.00 88.88 287 PHE A N 1
ATOM 2203 C CA . PHE A 1 287 ? -17.731 4.182 25.734 1.00 88.88 287 PHE A CA 1
ATOM 2204 C C . PHE A 1 287 ? -19.098 4.762 26.094 1.00 88.88 287 PHE A C 1
ATOM 2206 O O . PHE A 1 287 ? -20.125 4.087 25.998 1.00 88.88 287 PHE A O 1
ATOM 2213 N N . LEU A 1 288 ? -19.099 6.018 26.526 1.00 88.94 288 LEU A N 1
ATOM 2214 C CA . LEU A 1 288 ? -20.301 6.781 26.837 1.00 88.94 288 LEU A CA 1
ATOM 2215 C C . LEU A 1 288 ? -20.793 7.445 25.557 1.00 88.94 288 LEU A C 1
ATOM 2217 O O . LEU A 1 288 ? -20.190 8.406 25.095 1.00 88.94 288 LEU A O 1
ATOM 2221 N N . GLU A 1 289 ? -21.856 6.899 24.974 1.00 87.62 289 GLU A N 1
ATOM 2222 C CA . GLU A 1 289 ? -22.370 7.352 23.682 1.00 87.62 289 GLU A CA 1
ATOM 2223 C C . GLU A 1 289 ? -23.488 8.372 23.902 1.00 87.62 289 GLU A C 1
ATOM 2225 O O . GLU A 1 289 ? -24.632 8.002 24.166 1.00 87.62 289 GLU A O 1
ATOM 2230 N N . ASP A 1 290 ? -23.139 9.657 23.864 1.00 81.38 290 ASP A N 1
ATOM 2231 C CA . ASP A 1 290 ? -24.083 10.768 24.016 1.00 81.38 290 ASP A CA 1
ATOM 2232 C C . ASP A 1 290 ? -24.775 11.158 22.698 1.00 81.38 290 ASP A C 1
ATOM 2234 O O . ASP A 1 290 ? -25.777 11.879 22.724 1.00 81.38 290 ASP A O 1
ATOM 2238 N N . GLU A 1 291 ? -24.287 10.640 21.567 1.00 83.81 291 GLU A N 1
ATOM 2239 C CA . GLU A 1 291 ? -24.899 10.768 20.248 1.00 83.81 291 GLU A CA 1
ATOM 2240 C C . GLU A 1 291 ? -25.881 9.608 19.958 1.00 83.81 291 GLU A C 1
ATOM 2242 O O . GLU A 1 291 ? -26.516 9.023 20.839 1.00 83.81 291 GLU A O 1
ATOM 2247 N N . THR A 1 292 ? -26.065 9.278 18.676 1.00 86.50 292 THR A N 1
ATOM 2248 C CA . THR A 1 292 ? -26.916 8.162 18.254 1.00 86.50 292 THR A CA 1
ATOM 2249 C C . THR A 1 292 ? -26.145 6.848 18.337 1.00 86.50 292 THR A C 1
ATOM 2251 O O . THR A 1 292 ? -25.190 6.636 17.592 1.00 86.50 292 THR A O 1
ATOM 2254 N N . VAL A 1 293 ? -26.610 5.933 19.190 1.00 90.25 293 VAL A N 1
ATOM 2255 C CA . VAL A 1 293 ? -26.019 4.595 19.326 1.00 90.25 293 VAL A CA 1
ATOM 2256 C C . VAL A 1 293 ? -26.193 3.791 18.030 1.00 90.25 293 VAL A C 1
ATOM 2258 O O . VAL A 1 293 ? -27.328 3.615 17.571 1.00 90.25 293 VAL A O 1
ATOM 2261 N N . PRO A 1 294 ? -25.112 3.247 17.444 1.00 92.44 294 PRO A N 1
ATOM 2262 C CA . PRO A 1 294 ? -25.219 2.356 16.296 1.00 92.44 294 PRO A CA 1
ATOM 2263 C C . PRO A 1 294 ? -25.984 1.078 16.654 1.00 92.44 294 PRO A C 1
ATOM 2265 O O . PRO A 1 294 ? -25.750 0.478 17.702 1.00 92.44 294 PRO A O 1
ATOM 2268 N N . SER A 1 295 ? -26.861 0.612 15.766 1.00 92.00 295 SER A N 1
ATOM 2269 C CA . SER A 1 295 ? -27.748 -0.528 16.044 1.00 92.00 295 SER A CA 1
ATOM 2270 C C . SER A 1 295 ? -27.046 -1.883 16.202 1.00 92.00 295 SER A C 1
ATOM 2272 O O . SER A 1 295 ? -27.656 -2.824 16.697 1.00 92.00 295 SER A O 1
ATOM 2274 N N . ASP A 1 296 ? -25.784 -2.000 15.786 1.00 92.44 296 ASP A N 1
ATOM 2275 C CA . ASP A 1 296 ? -24.951 -3.199 15.942 1.00 92.44 296 ASP A CA 1
ATOM 2276 C C . ASP A 1 296 ? -24.117 -3.201 17.239 1.00 92.44 296 ASP A C 1
ATOM 2278 O O . ASP A 1 296 ? -23.337 -4.125 17.472 1.00 92.44 296 ASP A O 1
ATOM 2282 N N . THR A 1 297 ? -24.308 -2.190 18.088 1.00 93.12 297 THR A N 1
ATOM 2283 C CA . THR A 1 297 ? -23.590 -2.000 19.351 1.00 93.12 297 THR A CA 1
ATOM 2284 C C . THR A 1 297 ? -24.188 -2.821 20.486 1.00 93.12 297 THR A C 1
ATOM 2286 O O . THR A 1 297 ? -25.406 -2.869 20.674 1.00 93.12 297 THR A O 1
ATOM 2289 N N . ARG A 1 298 ? -23.330 -3.384 21.344 1.00 93.69 298 ARG A N 1
ATOM 2290 C CA . ARG A 1 298 ? -23.754 -3.988 22.613 1.00 93.69 298 ARG A CA 1
ATOM 2291 C C . ARG A 1 298 ? -23.794 -2.939 23.729 1.00 93.69 298 ARG A C 1
ATOM 2293 O O . ARG A 1 298 ? -22.751 -2.484 24.191 1.00 93.69 298 ARG A O 1
ATOM 2300 N N . ILE A 1 299 ? -24.991 -2.599 24.206 1.00 93.44 299 ILE A N 1
ATOM 2301 C CA . ILE A 1 299 ? -25.181 -1.730 25.380 1.00 93.44 299 ILE A CA 1
ATOM 2302 C C . ILE A 1 299 ? -25.002 -2.572 26.650 1.00 93.44 299 ILE A C 1
ATOM 2304 O O . ILE A 1 299 ? -25.671 -3.590 26.823 1.00 93.44 299 ILE A O 1
ATOM 2308 N N . ILE A 1 300 ? -24.092 -2.161 27.533 1.00 93.62 300 ILE A N 1
ATOM 2309 C CA . ILE A 1 300 ? -23.753 -2.879 28.777 1.00 93.62 300 ILE A CA 1
ATOM 2310 C C . ILE A 1 300 ? -24.296 -2.200 30.037 1.00 93.62 300 ILE A C 1
ATOM 2312 O O . ILE A 1 300 ? -24.310 -2.807 31.104 1.00 93.62 300 ILE A O 1
ATOM 2316 N N . GLY A 1 301 ? -24.737 -0.948 29.931 1.00 91.56 301 GLY A N 1
ATOM 2317 C CA . GLY A 1 301 ? -25.272 -0.184 31.051 1.00 91.56 301 GLY A CA 1
ATOM 2318 C C . GLY A 1 301 ? -25.764 1.191 30.618 1.00 91.56 301 GLY A C 1
ATOM 2319 O O . GLY A 1 301 ? -25.779 1.515 29.430 1.00 91.56 301 GLY A O 1
ATOM 2320 N N . ARG A 1 302 ? -26.179 2.003 31.589 1.00 91.88 302 ARG A N 1
ATOM 2321 C CA . ARG A 1 302 ? -26.601 3.395 31.394 1.00 91.88 302 ARG A CA 1
ATOM 2322 C C . ARG A 1 302 ? -26.068 4.231 32.556 1.00 91.88 302 ARG A C 1
ATOM 2324 O O . ARG A 1 302 ? -25.978 3.733 33.676 1.00 91.88 302 ARG A O 1
ATOM 2331 N N . THR A 1 303 ? -25.705 5.474 32.281 1.00 90.75 303 THR A N 1
ATOM 2332 C CA . THR A 1 303 ? -25.330 6.488 33.275 1.00 90.75 303 THR A CA 1
ATOM 2333 C C . THR A 1 303 ? -26.149 7.753 33.039 1.00 90.75 303 THR A C 1
ATOM 2335 O O . THR A 1 303 ? -26.940 7.810 32.103 1.00 90.75 303 THR A O 1
ATOM 2338 N N . TRP A 1 304 ? -25.972 8.779 33.862 1.00 88.06 304 TRP A N 1
ATOM 2339 C CA . TRP A 1 304 ? -26.593 10.089 33.671 1.00 88.06 304 TRP A CA 1
ATOM 2340 C C . TRP A 1 304 ? -25.570 11.093 33.146 1.00 88.06 304 TRP A C 1
ATOM 2342 O O . TRP A 1 304 ? -24.394 11.013 33.491 1.00 88.06 304 TRP A O 1
ATOM 2352 N N . LYS A 1 305 ? -26.008 12.062 32.334 1.00 84.81 305 LYS A N 1
ATOM 2353 C CA . LYS A 1 305 ? -25.136 13.131 31.815 1.00 84.81 305 LYS A CA 1
ATOM 2354 C C . LYS A 1 305 ? -24.411 13.896 32.926 1.00 84.81 305 LYS A C 1
ATOM 2356 O O . LYS A 1 305 ? -23.231 14.212 32.795 1.00 84.81 305 LYS A O 1
ATOM 2361 N N . TYR A 1 306 ? -25.119 14.163 34.020 1.00 84.94 306 TYR A N 1
ATOM 2362 C CA . TYR A 1 306 ? -24.577 14.775 35.228 1.00 84.94 306 TYR A CA 1
ATOM 2363 C C . TYR A 1 306 ? -24.787 13.834 36.416 1.00 84.94 306 TYR A C 1
ATOM 2365 O O . TYR A 1 306 ? -25.922 13.474 36.751 1.00 84.94 306 TYR A O 1
ATOM 2373 N N . VAL A 1 307 ? -23.691 13.436 37.061 1.00 85.69 307 VAL A N 1
ATOM 2374 C CA . VAL A 1 307 ? -23.701 12.463 38.164 1.00 85.69 307 VAL A CA 1
ATOM 2375 C C . VAL A 1 307 ? -23.191 13.072 39.463 1.00 85.69 307 VAL A C 1
ATOM 2377 O O . VAL A 1 307 ? -22.231 13.843 39.495 1.00 85.69 307 VAL A O 1
ATOM 2380 N N . ASN A 1 308 ? -23.812 12.671 40.568 1.00 86.62 308 ASN A N 1
ATOM 2381 C CA . ASN A 1 308 ? -23.271 12.872 41.907 1.00 86.62 308 ASN A CA 1
ATOM 2382 C C . ASN A 1 308 ? -22.034 11.982 42.127 1.00 86.62 308 ASN A C 1
ATOM 2384 O O . ASN A 1 308 ? -21.802 11.021 41.396 1.00 86.62 308 ASN A O 1
ATOM 2388 N N . LYS A 1 309 ? -21.276 12.217 43.209 1.00 79.62 309 LYS A N 1
ATOM 2389 C CA . LYS A 1 309 ? -20.103 11.388 43.578 1.00 79.62 309 LYS A CA 1
ATOM 2390 C C . LYS A 1 309 ? -20.406 9.885 43.725 1.00 79.62 309 LYS A C 1
ATOM 2392 O O . LYS A 1 309 ? -19.495 9.075 43.644 1.00 79.62 309 LYS A O 1
ATOM 2397 N N . ASN A 1 310 ? -21.665 9.518 43.962 1.00 78.44 310 ASN A N 1
ATOM 2398 C CA . ASN A 1 310 ? -22.136 8.136 44.087 1.00 78.44 310 ASN A CA 1
ATOM 2399 C C . ASN A 1 310 ? -22.703 7.551 42.772 1.00 78.44 310 ASN A C 1
ATOM 2401 O O . ASN A 1 310 ? -23.288 6.475 42.806 1.00 78.44 310 ASN A O 1
ATOM 2405 N N . GLY A 1 311 ? -22.609 8.267 41.642 1.00 78.62 311 GLY A N 1
ATOM 2406 C CA . GLY A 1 311 ? -23.141 7.845 40.337 1.00 78.62 311 GLY A CA 1
ATOM 2407 C C . GLY A 1 311 ? -24.647 8.069 40.134 1.00 78.62 311 GLY A C 1
ATOM 2408 O O . GLY A 1 311 ? -25.159 7.841 39.041 1.00 78.62 311 GLY A O 1
ATOM 2409 N N . SER A 1 312 ? -25.374 8.535 41.157 1.00 85.62 312 SER A N 1
ATOM 2410 C CA . SER A 1 312 ? -26.803 8.868 41.037 1.00 85.62 312 SER A CA 1
ATOM 2411 C C . SER A 1 312 ? -27.025 10.157 40.227 1.00 85.62 312 SER A C 1
ATOM 2413 O O . SER A 1 312 ? -26.138 11.017 40.216 1.00 85.62 312 SER A O 1
ATOM 2415 N N . PRO A 1 313 ? -28.196 10.338 39.584 1.00 89.44 313 PRO A N 1
ATOM 2416 C CA . PRO A 1 313 ? -28.489 11.546 38.816 1.00 89.44 313 PRO A CA 1
ATOM 2417 C C . PRO A 1 313 ? -28.426 12.800 39.686 1.00 89.44 313 PRO A C 1
ATOM 2419 O O . PRO A 1 313 ? -29.118 12.896 40.706 1.00 89.44 313 PRO A O 1
ATOM 2422 N N . ASP A 1 314 ? -27.653 13.797 39.253 1.00 87.94 314 ASP A N 1
ATOM 2423 C CA . ASP A 1 314 ? -27.732 15.131 39.840 1.00 87.94 314 ASP A CA 1
ATOM 2424 C C . ASP A 1 314 ? -29.014 15.831 39.360 1.00 87.94 314 ASP A C 1
ATOM 2426 O O . ASP A 1 314 ? -29.168 16.187 38.188 1.00 87.94 314 ASP A O 1
ATOM 2430 N N . ARG A 1 315 ? -29.962 16.005 40.288 1.00 87.06 315 ARG A N 1
ATOM 2431 C CA . ARG A 1 315 ? -31.287 16.593 40.037 1.00 87.06 315 ARG A CA 1
ATOM 2432 C C . ARG A 1 315 ? -31.272 18.122 39.938 1.00 87.06 315 ARG A C 1
ATOM 2434 O O . ARG A 1 315 ? -32.312 18.708 39.654 1.00 87.06 315 ARG A O 1
ATOM 2441 N N . ARG A 1 316 ? -30.130 18.782 40.175 1.00 87.00 316 ARG A N 1
ATOM 2442 C CA . ARG A 1 316 ? -29.992 20.243 40.023 1.00 87.00 316 ARG A CA 1
ATOM 2443 C C . ARG A 1 316 ? -29.994 20.668 38.555 1.00 87.00 316 ARG A C 1
ATOM 2445 O O . ARG A 1 316 ? -30.377 21.793 38.242 1.00 87.00 316 ARG A O 1
ATOM 2452 N N . PHE A 1 317 ? -29.599 19.771 37.654 1.00 82.81 317 PHE A N 1
ATOM 2453 C CA . PHE A 1 317 ? -29.573 20.023 36.218 1.00 82.81 317 PHE A CA 1
ATOM 2454 C C . PHE A 1 317 ?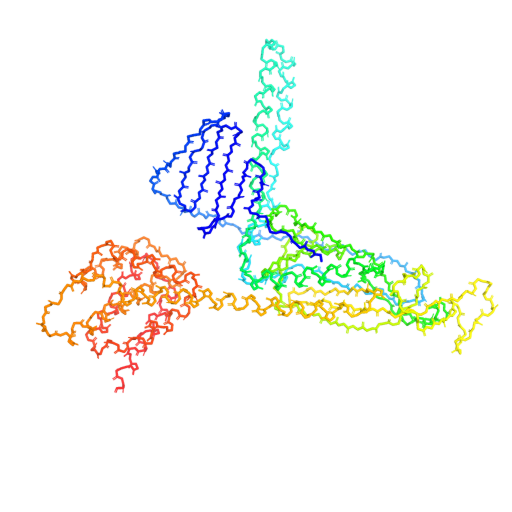 -30.899 19.618 35.571 1.00 82.81 317 PHE A C 1
ATOM 2456 O O . PHE A 1 317 ? -31.265 18.445 35.550 1.00 82.81 317 PHE A O 1
ATOM 2463 N N . ARG A 1 318 ? -31.607 20.593 34.987 1.00 80.62 318 ARG A N 1
ATOM 2464 C CA . ARG A 1 318 ? -32.916 20.380 34.342 1.00 80.62 318 ARG A CA 1
ATOM 2465 C C . ARG A 1 318 ? -32.854 19.450 33.119 1.00 80.62 318 ARG A C 1
ATOM 2467 O O . ARG A 1 318 ? -33.816 18.738 32.863 1.00 80.62 318 ARG A O 1
ATOM 2474 N N . ASN A 1 319 ? -31.727 19.428 32.405 1.00 83.56 319 ASN A N 1
ATOM 2475 C CA . ASN A 1 319 ? -31.510 18.618 31.197 1.00 83.56 319 ASN A CA 1
ATOM 2476 C C . ASN A 1 319 ? -30.539 17.452 31.459 1.00 83.56 319 ASN A C 1
ATOM 2478 O O . ASN A 1 319 ? -29.574 17.257 30.719 1.00 83.56 319 ASN A O 1
ATOM 2482 N N . ASN A 1 320 ? -30.760 16.710 32.546 1.00 88.56 320 ASN A N 1
ATOM 2483 C CA . ASN A 1 320 ? -29.972 15.529 32.886 1.00 88.56 320 ASN A CA 1
ATOM 2484 C C . ASN A 1 320 ? -30.651 14.262 32.347 1.00 88.56 320 ASN A C 1
ATOM 2486 O O . ASN A 1 320 ? -31.571 13.741 32.972 1.00 88.56 320 ASN A O 1
ATOM 2490 N N . PHE A 1 321 ? -30.231 13.800 31.171 1.00 87.88 321 PHE A N 1
ATOM 2491 C CA . PHE A 1 321 ? -30.752 12.588 30.537 1.00 87.88 321 PHE A CA 1
ATOM 2492 C C . PHE A 1 321 ? -29.795 11.404 30.710 1.00 87.88 321 PHE A C 1
ATOM 2494 O O . PHE A 1 321 ? -28.609 11.579 31.005 1.00 87.88 321 PHE A O 1
ATOM 2501 N N . GLU A 1 322 ? -30.320 10.194 30.529 1.00 89.62 322 GLU A N 1
ATOM 2502 C CA . GLU A 1 322 ? -29.523 8.971 30.586 1.00 89.62 322 GLU A CA 1
ATOM 2503 C C . GLU A 1 322 ? -28.698 8.770 29.310 1.00 89.62 322 GLU A C 1
ATOM 2505 O O . GLU A 1 322 ? -29.234 8.803 28.202 1.00 89.62 322 GLU A O 1
ATOM 2510 N N . ILE A 1 323 ? -27.413 8.478 29.489 1.00 89.31 323 ILE A N 1
ATOM 2511 C CA . ILE A 1 323 ? -26.442 8.169 28.444 1.00 89.31 323 ILE A CA 1
ATOM 2512 C C . ILE A 1 323 ? -26.145 6.659 28.473 1.00 89.31 323 ILE A C 1
ATOM 2514 O O . ILE A 1 323 ? -25.777 6.123 29.525 1.00 89.31 323 ILE A O 1
ATOM 2518 N N . PRO A 1 324 ? -26.311 5.935 27.355 1.00 91.56 324 PRO A N 1
ATOM 2519 C CA . PRO A 1 324 ? -25.956 4.525 27.264 1.00 91.56 324 PRO A CA 1
ATOM 2520 C C . PRO A 1 324 ? -24.439 4.307 27.334 1.00 91.56 324 PRO A C 1
ATOM 2522 O O . PRO A 1 324 ? -23.648 5.015 26.714 1.00 91.56 324 PRO A O 1
ATOM 2525 N N . ILE A 1 325 ? -24.044 3.263 28.062 1.00 91.88 325 ILE A N 1
ATOM 2526 C CA . ILE A 1 325 ? -22.674 2.757 28.103 1.00 91.88 325 ILE A CA 1
ATOM 2527 C C . ILE A 1 325 ? -22.582 1.628 27.078 1.00 91.88 325 ILE A C 1
ATOM 2529 O O . ILE A 1 325 ? -23.153 0.547 27.264 1.00 91.88 325 ILE A O 1
ATOM 2533 N N . CYS A 1 326 ? -21.876 1.894 25.991 1.00 93.81 326 CYS A N 1
ATOM 2534 C CA . CYS A 1 326 ? -21.673 0.991 24.871 1.00 93.81 326 CYS A CA 1
ATOM 2535 C C . CYS A 1 326 ? -20.348 0.240 25.015 1.00 93.81 326 CYS A C 1
ATOM 2537 O O . CYS A 1 326 ? -19.367 0.783 25.521 1.00 93.81 326 CYS A O 1
ATOM 2539 N N . LEU A 1 327 ? -20.313 -1.017 24.579 1.00 94.69 327 LEU A N 1
ATOM 2540 C CA . LEU A 1 327 ? -19.083 -1.796 24.491 1.00 94.69 327 LEU A CA 1
ATOM 2541 C C . LEU A 1 327 ? -18.573 -1.758 23.051 1.00 94.69 327 LEU A C 1
ATOM 2543 O O . LEU A 1 327 ? -19.200 -2.336 22.163 1.00 94.69 327 LEU A O 1
ATOM 2547 N N . TYR A 1 328 ? -17.447 -1.082 22.846 1.00 94.62 328 TYR A N 1
ATOM 2548 C CA . TYR A 1 328 ? -16.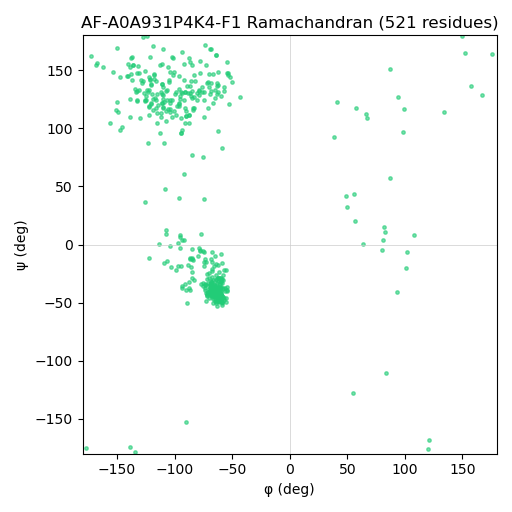789 -0.934 21.550 1.00 94.62 328 TYR A CA 1
ATOM 2549 C C . TYR A 1 328 ? -15.469 -1.705 21.509 1.00 94.62 328 TYR A C 1
ATOM 2551 O O . TYR A 1 328 ? -14.847 -1.953 22.543 1.00 94.62 328 TYR A O 1
ATOM 2559 N N . GLU A 1 329 ? -15.044 -2.079 20.306 1.00 95.12 329 GLU A N 1
ATOM 2560 C CA . GLU A 1 329 ? -13.734 -2.677 20.044 1.00 95.12 329 GLU A CA 1
ATOM 2561 C C . GLU A 1 329 ? -12.763 -1.583 19.590 1.00 95.12 329 GLU A C 1
ATOM 2563 O O . GLU A 1 329 ? -13.004 -0.905 18.596 1.00 95.12 329 GLU A O 1
ATOM 2568 N N . GLU A 1 330 ? -11.671 -1.392 20.324 1.00 93.94 330 GLU A N 1
ATOM 2569 C CA . GLU A 1 330 ? -10.546 -0.548 19.927 1.00 93.94 330 GLU A CA 1
ATOM 2570 C C . GLU A 1 330 ? -9.468 -1.403 19.264 1.00 93.94 330 GLU A C 1
ATOM 2572 O O . GLU A 1 330 ? -8.960 -2.354 19.857 1.00 93.94 330 GLU A O 1
ATOM 2577 N N . ILE A 1 331 ? -9.086 -1.025 18.050 1.00 94.25 331 ILE A N 1
ATOM 2578 C CA . ILE A 1 331 ? -8.001 -1.609 17.272 1.00 94.25 331 ILE A CA 1
ATOM 2579 C C . ILE A 1 331 ? -6.855 -0.607 17.257 1.00 94.25 331 ILE A C 1
ATOM 2581 O O . ILE A 1 331 ? -6.979 0.476 16.690 1.00 94.25 331 ILE A O 1
ATOM 2585 N N . LYS A 1 332 ? -5.734 -0.971 17.870 1.00 92.38 332 LYS A N 1
ATOM 2586 C CA . LYS A 1 332 ? -4.479 -0.226 17.791 1.00 92.38 332 LYS A CA 1
ATOM 2587 C C . LYS A 1 332 ? -3.618 -0.855 16.706 1.00 92.38 332 LYS A C 1
ATOM 2589 O O . LYS A 1 332 ? -3.321 -2.047 16.778 1.00 92.38 332 LYS A O 1
ATOM 2594 N N . ILE A 1 333 ? -3.257 -0.053 15.715 1.00 90.12 333 ILE A N 1
ATOM 2595 C CA . ILE A 1 333 ? -2.404 -0.437 14.596 1.00 90.12 333 ILE A CA 1
ATOM 2596 C C . ILE A 1 333 ? -1.080 0.292 14.773 1.00 90.12 333 ILE A C 1
ATOM 2598 O O . ILE A 1 333 ? -1.053 1.523 14.777 1.00 90.12 333 ILE A O 1
ATOM 2602 N N . GLU A 1 334 ? -0.002 -0.465 14.930 1.00 87.75 334 GLU A N 1
ATOM 2603 C CA . GLU A 1 334 ? 1.350 0.062 15.092 1.00 87.75 334 GLU A CA 1
ATOM 2604 C C . GLU A 1 334 ? 2.299 -0.551 14.056 1.00 87.75 334 GLU A C 1
ATOM 2606 O O . GLU A 1 334 ? 2.112 -1.697 13.655 1.00 87.75 334 GLU A O 1
ATOM 2611 N N . SER A 1 335 ? 3.321 0.188 13.625 1.00 83.44 335 SER A N 1
ATOM 2612 C CA . SER A 1 335 ? 4.437 -0.364 12.850 1.00 83.44 335 SER A CA 1
ATOM 2613 C C . SER A 1 335 ? 5.785 0.086 13.404 1.00 83.44 335 SER A C 1
ATOM 2615 O O . SER A 1 335 ? 5.900 1.163 13.996 1.00 83.44 335 SER A O 1
ATOM 2617 N N . SER A 1 336 ? 6.830 -0.717 13.180 1.00 74.31 336 SER A N 1
ATOM 2618 C CA . SER A 1 336 ? 8.220 -0.333 13.484 1.00 74.31 336 SER A CA 1
ATOM 2619 C C . SER A 1 336 ? 8.665 0.917 12.712 1.00 74.31 336 SER A C 1
ATOM 2621 O O . SER A 1 336 ? 9.478 1.693 13.206 1.00 74.31 336 SER A O 1
ATOM 2623 N N . SER A 1 337 ? 8.083 1.131 11.534 1.00 65.94 337 SER A N 1
ATOM 2624 C CA . SER A 1 337 ? 8.278 2.276 10.643 1.00 65.94 337 SER A CA 1
ATOM 2625 C C . SER A 1 337 ? 7.598 3.577 11.115 1.00 65.94 337 SER A C 1
ATOM 2627 O O . SER A 1 337 ? 7.830 4.631 10.528 1.00 65.94 337 SER A O 1
ATOM 2629 N N . GLY A 1 338 ? 6.791 3.542 12.187 1.00 69.62 338 GLY A N 1
ATOM 2630 C CA . GLY A 1 338 ? 6.225 4.740 12.825 1.00 69.62 338 GLY A CA 1
ATOM 2631 C C . GLY A 1 338 ? 4.723 4.966 12.621 1.00 69.62 338 GLY A C 1
ATOM 2632 O O . GLY A 1 338 ? 4.215 6.025 13.005 1.00 69.62 338 GLY A O 1
ATOM 2633 N N . LEU A 1 339 ? 3.987 4.008 12.042 1.00 80.12 339 LEU A N 1
ATOM 2634 C CA . LEU A 1 339 ? 2.522 4.058 12.024 1.00 80.12 339 LEU A CA 1
ATOM 2635 C C . LEU A 1 339 ? 2.009 3.842 13.452 1.00 80.12 339 LEU A C 1
ATOM 2637 O O . LEU A 1 339 ? 2.420 2.883 14.099 1.00 80.12 339 LEU A O 1
ATOM 2641 N N . ARG A 1 340 ? 1.124 4.707 13.955 1.00 84.50 340 ARG A N 1
ATOM 2642 C CA . ARG A 1 340 ? 0.422 4.486 15.229 1.00 84.50 340 ARG A CA 1
ATOM 2643 C C . ARG A 1 340 ? -0.963 5.099 15.169 1.00 84.50 340 ARG A C 1
ATOM 2645 O O . ARG A 1 340 ? -1.124 6.287 15.413 1.00 84.50 340 ARG A O 1
ATOM 2652 N N . GLU A 1 341 ? -1.960 4.270 14.907 1.00 87.38 341 GLU A N 1
ATOM 2653 C CA . GLU A 1 341 ? -3.342 4.711 14.743 1.00 87.38 341 GLU A CA 1
ATOM 2654 C C . GLU A 1 341 ? -4.291 3.868 15.592 1.00 87.38 341 GLU A C 1
ATOM 2656 O O . GLU A 1 341 ? -4.064 2.676 15.823 1.00 87.38 341 GLU A O 1
ATOM 2661 N N . VAL A 1 342 ? -5.368 4.491 16.073 1.00 90.56 342 VAL A N 1
ATOM 2662 C CA . VAL A 1 342 ? -6.389 3.808 16.875 1.00 90.56 342 VAL A CA 1
ATOM 2663 C C . VAL A 1 342 ? -7.752 3.951 16.216 1.00 90.56 342 VAL A C 1
ATOM 2665 O O . VAL A 1 342 ? -8.279 5.052 16.048 1.00 90.56 342 VAL A O 1
ATOM 2668 N N . ILE A 1 343 ? -8.334 2.811 15.866 1.00 93.06 343 ILE A N 1
ATOM 2669 C CA . ILE A 1 343 ? -9.666 2.685 15.282 1.00 93.06 343 ILE A CA 1
ATOM 2670 C C . ILE A 1 343 ? -10.611 2.164 16.360 1.00 93.06 343 ILE A C 1
ATOM 2672 O O . ILE A 1 343 ? -10.254 1.280 17.129 1.00 93.06 343 ILE A O 1
ATOM 2676 N N . GLN A 1 344 ? -11.830 2.679 16.410 1.00 93.69 344 GLN A N 1
ATOM 2677 C CA . GLN A 1 344 ? -12.882 2.217 17.303 1.00 93.69 344 GLN A CA 1
ATOM 2678 C C . GLN A 1 344 ? -14.073 1.731 16.478 1.00 93.69 344 GLN A C 1
ATOM 2680 O O . GLN A 1 344 ? -14.541 2.440 15.586 1.00 93.69 344 GLN A O 1
ATOM 2685 N N . LEU A 1 345 ? -14.563 0.528 16.770 1.00 95.06 345 LEU A N 1
ATOM 2686 C CA . LEU A 1 345 ? -15.658 -0.125 16.059 1.00 95.06 345 LEU A CA 1
ATOM 2687 C C . LEU A 1 345 ? -16.811 -0.451 17.009 1.00 95.06 345 LEU A C 1
ATOM 2689 O O . LEU A 1 345 ? -16.606 -0.877 18.146 1.00 95.06 345 LEU A O 1
ATOM 2693 N N . SER A 1 346 ? -18.040 -0.305 16.514 1.00 94.62 346 SER A N 1
ATOM 2694 C CA . SER A 1 346 ? -19.259 -0.642 17.256 1.00 94.62 346 SER A CA 1
ATOM 2695 C C . SER A 1 346 ? -19.456 -2.146 17.457 1.00 94.62 346 SER A C 1
ATOM 2697 O O . SER A 1 346 ? -20.121 -2.571 18.402 1.00 94.62 346 SER A O 1
ATOM 2699 N N . ARG A 1 347 ? -18.860 -2.960 16.579 1.00 93.69 347 ARG A N 1
ATOM 2700 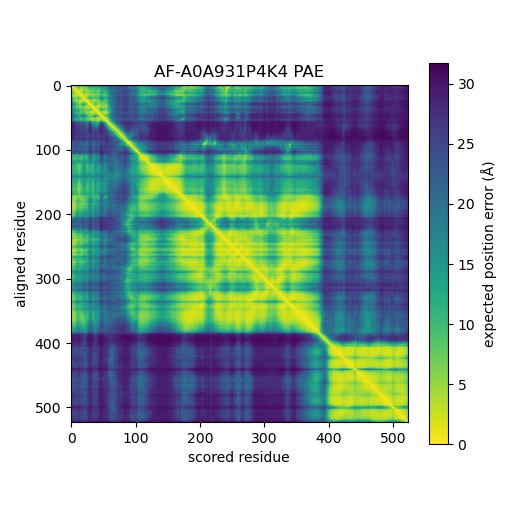C CA . ARG A 1 347 ? -18.943 -4.422 16.583 1.00 93.69 347 ARG A CA 1
ATOM 2701 C C . ARG A 1 347 ? -17.641 -5.037 17.091 1.00 93.69 347 ARG A C 1
ATOM 2703 O O . ARG A 1 347 ? -16.565 -4.574 16.740 1.00 93.69 347 ARG A O 1
ATOM 2710 N N . LEU A 1 348 ? -17.765 -6.115 17.863 1.00 93.44 348 LEU A N 1
ATOM 2711 C CA . LEU A 1 348 ? -16.642 -6.854 18.446 1.00 93.44 348 LEU A CA 1
ATOM 2712 C C . LEU A 1 348 ? -16.172 -8.008 17.542 1.00 93.44 348 LEU A C 1
ATOM 2714 O O . LEU A 1 348 ? -16.974 -8.576 16.789 1.00 93.44 348 LEU A O 1
ATOM 2718 N N . GLY A 1 349 ? -14.908 -8.413 17.686 1.00 91.19 349 GLY A N 1
ATOM 2719 C CA . GLY A 1 349 ? -14.321 -9.595 17.050 1.00 91.19 349 GLY A CA 1
ATOM 2720 C C . GLY A 1 349 ? -13.865 -9.377 15.606 1.00 91.19 349 GLY A C 1
ATOM 2721 O O . GLY A 1 349 ? -13.662 -10.346 14.872 1.00 91.19 349 GLY A O 1
ATOM 2722 N N . ILE A 1 350 ? -13.744 -8.126 15.159 1.00 93.31 350 ILE A N 1
ATOM 2723 C CA . ILE A 1 350 ? -13.218 -7.785 13.829 1.00 93.31 350 ILE A CA 1
ATOM 2724 C C . ILE A 1 350 ? -11.698 -7.670 13.892 1.00 93.31 350 ILE A C 1
ATOM 2726 O O . ILE A 1 350 ? -11.010 -8.121 12.977 1.00 93.31 350 ILE A O 1
ATOM 2730 N N . ALA A 1 351 ? -11.175 -7.133 14.992 1.00 92.38 351 ALA A N 1
ATOM 2731 C CA . ALA A 1 351 ? -9.745 -6.950 15.194 1.00 92.38 351 ALA A CA 1
ATOM 2732 C C . ALA A 1 351 ? -8.958 -8.269 15.139 1.00 92.38 351 ALA A C 1
ATOM 2734 O O . ALA A 1 351 ? -7.929 -8.349 14.471 1.00 92.38 351 ALA A O 1
ATOM 2735 N N . GLU A 1 352 ? -9.473 -9.325 15.777 1.00 93.12 352 GLU A N 1
ATOM 2736 C CA . GLU A 1 352 ? -8.859 -10.659 15.752 1.00 93.12 352 GLU A CA 1
ATOM 2737 C C . GLU A 1 352 ? -8.805 -11.237 14.334 1.00 93.12 352 GLU A C 1
ATOM 2739 O O . GLU A 1 352 ? -7.793 -11.809 13.935 1.00 93.12 352 GLU A O 1
ATOM 2744 N N . LYS A 1 353 ? -9.862 -11.034 13.538 1.00 94.44 353 LYS A N 1
ATOM 2745 C CA . LYS A 1 353 ? -9.896 -11.476 12.137 1.00 94.44 353 LYS A CA 1
ATOM 2746 C C . LYS A 1 353 ? -8.903 -10.709 11.280 1.00 94.44 353 LYS A C 1
ATOM 2748 O O . LYS A 1 353 ? -8.247 -11.313 10.440 1.00 94.44 353 LYS A O 1
ATOM 2753 N N . LEU A 1 354 ? -8.784 -9.399 11.495 1.00 93.62 354 LEU A N 1
ATOM 2754 C CA . LEU A 1 354 ? -7.810 -8.570 10.791 1.00 93.62 354 LEU A CA 1
ATOM 2755 C C . LEU A 1 354 ? -6.377 -8.992 11.133 1.00 93.62 354 LEU A C 1
ATOM 2757 O O . LEU A 1 354 ? -5.565 -9.146 10.227 1.00 93.62 354 LEU A O 1
ATOM 2761 N N . LYS A 1 355 ? -6.100 -9.263 12.413 1.00 94.81 355 LYS A N 1
ATOM 2762 C CA . LYS A 1 355 ? -4.808 -9.775 12.888 1.00 94.81 355 LYS A CA 1
ATOM 2763 C C . LYS A 1 355 ? -4.473 -11.152 12.308 1.00 94.81 355 LYS A C 1
ATOM 2765 O O . LYS A 1 355 ? -3.345 -11.387 11.886 1.00 94.81 355 LYS A O 1
ATOM 2770 N N . ALA A 1 356 ? -5.443 -12.063 12.272 1.00 94.94 356 ALA A N 1
ATOM 2771 C CA . ALA A 1 356 ? -5.259 -13.380 11.668 1.00 94.94 356 ALA A CA 1
ATOM 2772 C C . ALA A 1 356 ? -5.005 -13.274 10.156 1.00 94.94 356 ALA A C 1
ATOM 2774 O O . ALA A 1 356 ? -4.117 -13.942 9.631 1.00 94.94 356 ALA A O 1
ATOM 2775 N N . ALA A 1 357 ? -5.739 -12.400 9.463 1.00 95.06 357 ALA A N 1
ATOM 2776 C CA . ALA A 1 357 ? -5.561 -12.179 8.034 1.00 95.06 357 ALA A CA 1
ATOM 2777 C C . ALA A 1 357 ? -4.201 -11.546 7.702 1.00 95.06 357 ALA A C 1
ATOM 2779 O O . ALA A 1 357 ? -3.547 -11.986 6.762 1.00 95.06 357 ALA A O 1
ATOM 2780 N N . SER A 1 358 ? -3.735 -10.565 8.486 1.00 93.44 358 SER A N 1
ATOM 2781 C CA . SER A 1 358 ? -2.405 -9.976 8.291 1.00 93.44 358 SER A CA 1
ATOM 2782 C C . SER A 1 358 ? -1.293 -10.995 8.541 1.00 93.44 358 SER A C 1
ATOM 2784 O O . SER A 1 358 ? -0.341 -11.048 7.773 1.00 93.44 358 SER A O 1
ATOM 2786 N N . ALA A 1 359 ? -1.426 -11.853 9.558 1.00 93.88 359 ALA A N 1
ATOM 2787 C CA . ALA A 1 359 ? -0.463 -12.925 9.811 1.00 93.88 359 ALA A CA 1
ATOM 2788 C C . ALA A 1 359 ? -0.418 -13.955 8.667 1.00 93.88 359 ALA A C 1
ATOM 2790 O O . ALA A 1 359 ? 0.667 -14.365 8.263 1.00 93.88 359 ALA A O 1
ATOM 2791 N N . LYS A 1 360 ? -1.580 -14.317 8.105 1.00 94.25 360 LYS A N 1
ATOM 2792 C CA . LYS A 1 360 ? -1.676 -15.207 6.936 1.00 94.25 360 LYS A CA 1
ATOM 2793 C C . LYS A 1 360 ? -1.015 -14.605 5.689 1.00 94.25 360 LYS A C 1
ATOM 2795 O O . LYS A 1 360 ? -0.374 -15.318 4.928 1.00 94.25 360 LYS A O 1
ATOM 2800 N N . MET A 1 361 ? -1.114 -13.288 5.496 1.00 91.44 361 MET A N 1
ATOM 2801 C CA . MET A 1 361 ? -0.372 -12.601 4.431 1.00 91.44 361 MET A CA 1
ATOM 2802 C C . MET A 1 361 ? 1.141 -12.713 4.630 1.00 91.44 361 MET A C 1
ATOM 2804 O O . MET A 1 361 ? 1.859 -12.978 3.674 1.00 91.44 361 MET A O 1
ATOM 2808 N N . VAL A 1 362 ? 1.633 -12.552 5.863 1.00 92.00 362 VAL A N 1
ATOM 2809 C CA . VAL A 1 362 ? 3.071 -12.673 6.160 1.00 92.00 362 VAL A CA 1
ATOM 2810 C C . VAL A 1 362 ? 3.597 -14.072 5.838 1.00 92.00 362 VAL A C 1
ATOM 2812 O O . VAL A 1 362 ? 4.670 -14.180 5.246 1.00 92.00 362 VAL A O 1
ATOM 2815 N N . SER A 1 363 ? 2.861 -15.133 6.194 1.00 92.25 363 SER A N 1
ATOM 2816 C CA . SER A 1 363 ? 3.273 -16.505 5.869 1.00 92.25 363 SER A CA 1
ATOM 2817 C C . SER A 1 363 ? 3.285 -16.752 4.362 1.00 92.25 363 SER A C 1
ATOM 2819 O O . SER A 1 363 ? 4.308 -17.197 3.852 1.00 92.25 363 SER A O 1
ATOM 2821 N N . ALA A 1 364 ? 2.225 -16.353 3.653 1.00 89.00 364 ALA A N 1
ATOM 2822 C CA . ALA A 1 364 ? 2.118 -16.551 2.209 1.00 89.00 364 ALA A CA 1
ATOM 2823 C C . ALA A 1 364 ? 3.204 -15.790 1.426 1.00 89.00 364 ALA A C 1
ATOM 2825 O O . ALA A 1 364 ? 3.796 -16.328 0.497 1.00 89.00 364 ALA A O 1
ATOM 2826 N N . ILE A 1 365 ? 3.534 -14.554 1.827 1.00 83.25 365 ILE A N 1
ATOM 2827 C CA . ILE A 1 365 ? 4.634 -13.789 1.211 1.00 83.25 365 ILE A CA 1
ATOM 2828 C C . ILE A 1 365 ? 5.976 -14.500 1.423 1.00 83.25 365 ILE A C 1
ATOM 2830 O O . ILE A 1 365 ? 6.816 -14.512 0.525 1.00 83.25 365 ILE A O 1
ATOM 2834 N N . ARG A 1 366 ? 6.205 -15.069 2.612 1.00 87.31 366 ARG A N 1
ATOM 2835 C CA . ARG A 1 366 ? 7.441 -15.800 2.908 1.00 87.31 366 ARG A CA 1
ATOM 2836 C C . ARG A 1 366 ? 7.542 -17.079 2.075 1.00 87.31 366 ARG A C 1
ATOM 2838 O O . ARG A 1 366 ? 8.574 -17.298 1.457 1.00 87.31 366 ARG A O 1
ATOM 2845 N N . GLU A 1 367 ? 6.473 -17.866 2.017 1.00 87.62 367 GLU A N 1
ATOM 2846 C CA . GLU A 1 367 ? 6.405 -19.103 1.227 1.00 87.62 367 GLU A CA 1
ATOM 2847 C C . GLU A 1 367 ? 6.590 -18.828 -0.270 1.00 87.62 367 GLU A C 1
ATOM 2849 O O . GLU A 1 367 ? 7.345 -19.533 -0.937 1.00 87.62 367 GLU A O 1
ATOM 2854 N N . ALA A 1 368 ? 5.994 -17.751 -0.792 1.00 77.56 368 ALA A N 1
ATOM 2855 C CA . ALA A 1 368 ? 6.192 -17.330 -2.176 1.00 77.56 368 ALA A CA 1
ATOM 2856 C C . ALA A 1 368 ? 7.662 -16.983 -2.476 1.00 77.56 368 ALA A C 1
ATOM 2858 O O . ALA A 1 368 ? 8.184 -17.388 -3.516 1.00 77.56 368 ALA A O 1
ATOM 2859 N N . LYS A 1 369 ? 8.348 -16.284 -1.556 1.00 76.31 369 LYS A N 1
ATOM 2860 C CA . LYS A 1 369 ? 9.784 -15.979 -1.687 1.00 76.31 369 LYS A CA 1
ATOM 2861 C C . LYS A 1 369 ? 10.638 -17.242 -1.655 1.00 76.31 369 LYS A C 1
ATOM 2863 O O . LYS A 1 369 ? 11.456 -17.435 -2.547 1.00 76.31 369 LYS A O 1
ATOM 2868 N N . GLU A 1 370 ? 10.405 -18.126 -0.687 1.00 82.31 370 GLU A N 1
ATOM 2869 C CA . GLU A 1 370 ? 11.123 -19.402 -0.568 1.00 82.31 370 GLU A CA 1
ATOM 2870 C C . GLU A 1 370 ? 10.914 -20.283 -1.815 1.00 82.31 370 GLU A C 1
ATOM 2872 O O . GLU A 1 370 ? 11.854 -20.900 -2.315 1.00 82.31 370 GLU A O 1
ATOM 2877 N N . ALA A 1 371 ? 9.702 -20.305 -2.380 1.00 76.88 371 ALA A N 1
ATOM 2878 C CA . ALA A 1 371 ? 9.401 -21.038 -3.608 1.00 76.88 371 ALA A CA 1
ATOM 2879 C C . ALA A 1 371 ? 10.071 -20.429 -4.852 1.00 76.88 371 ALA A C 1
ATOM 2881 O O . ALA A 1 371 ? 10.470 -21.164 -5.761 1.00 76.88 371 ALA A O 1
ATOM 2882 N N . GLU A 1 372 ? 10.181 -19.101 -4.933 1.00 72.38 372 GLU A N 1
ATOM 2883 C CA . GLU A 1 372 ? 10.900 -18.414 -6.011 1.00 72.38 372 GLU A CA 1
ATOM 2884 C C . GLU A 1 372 ? 12.412 -18.663 -5.919 1.00 72.38 372 GLU A C 1
ATOM 2886 O O . GLU A 1 372 ? 13.039 -19.009 -6.925 1.00 72.38 372 GLU A O 1
ATOM 2891 N N . GLU A 1 373 ? 12.975 -18.596 -4.711 1.00 70.62 373 GLU A N 1
ATOM 2892 C CA . GLU A 1 373 ? 14.368 -18.943 -4.422 1.00 70.62 373 GLU A CA 1
ATOM 2893 C C . GLU A 1 373 ? 14.664 -20.405 -4.781 1.00 70.62 373 GLU A C 1
ATOM 2895 O O . GLU A 1 373 ? 15.620 -20.678 -5.508 1.00 70.62 373 GLU A O 1
ATOM 2900 N N . ALA A 1 374 ? 13.811 -21.349 -4.371 1.00 75.12 374 ALA A N 1
ATOM 2901 C CA . ALA A 1 374 ? 13.965 -22.766 -4.697 1.00 75.12 374 ALA A CA 1
ATOM 2902 C C . ALA A 1 374 ? 13.923 -23.031 -6.212 1.00 75.12 374 ALA A C 1
ATOM 2904 O O . ALA A 1 374 ? 14.735 -23.799 -6.725 1.00 75.12 374 ALA A O 1
ATOM 2905 N N . LYS A 1 375 ? 13.028 -22.366 -6.959 1.00 69.69 375 LYS A N 1
ATOM 2906 C CA . LYS A 1 375 ? 12.981 -22.461 -8.433 1.00 69.69 375 LYS A CA 1
ATOM 2907 C C . LYS A 1 375 ? 14.228 -21.875 -9.090 1.00 69.69 375 LYS A C 1
ATOM 2909 O O . LYS A 1 375 ? 14.673 -22.387 -10.118 1.00 69.69 375 LYS A O 1
ATOM 2914 N N . ALA A 1 376 ? 14.769 -20.788 -8.542 1.00 62.31 376 ALA A N 1
ATOM 2915 C CA . ALA A 1 376 ? 16.003 -20.191 -9.036 1.00 62.31 376 ALA A CA 1
ATOM 2916 C C . ALA A 1 376 ? 17.198 -21.125 -8.805 1.00 62.31 376 ALA A C 1
ATOM 2918 O O . ALA A 1 376 ? 18.015 -21.289 -9.710 1.00 62.31 376 ALA A O 1
ATOM 2919 N N . ILE A 1 377 ? 17.250 -21.773 -7.637 1.00 66.75 377 ILE A N 1
ATOM 2920 C CA . ILE A 1 377 ? 18.255 -22.782 -7.294 1.00 66.75 377 ILE A CA 1
ATOM 2921 C C . ILE A 1 377 ? 18.136 -23.992 -8.223 1.00 66.75 377 ILE A C 1
ATOM 2923 O O . ILE A 1 377 ? 19.103 -24.299 -8.899 1.00 66.75 377 ILE A O 1
ATOM 2927 N N . ASP A 1 378 ? 16.954 -24.595 -8.373 1.00 71.12 378 ASP A N 1
ATOM 2928 C CA . ASP A 1 378 ? 16.729 -25.727 -9.290 1.00 71.12 378 ASP A CA 1
ATOM 2929 C C . ASP A 1 378 ? 17.113 -25.395 -10.742 1.00 71.12 378 ASP A C 1
ATOM 2931 O O . ASP A 1 378 ? 17.710 -26.201 -11.451 1.00 71.12 378 ASP A O 1
ATOM 2935 N N . LYS A 1 379 ? 16.798 -24.182 -11.210 1.00 63.28 379 LYS A N 1
ATOM 2936 C CA . LYS A 1 379 ? 17.202 -23.728 -12.545 1.00 63.28 379 LYS A CA 1
ATOM 2937 C C . LYS A 1 379 ? 18.721 -23.593 -12.671 1.00 63.28 379 LYS A C 1
ATOM 2939 O O . LYS A 1 379 ? 19.250 -23.845 -13.750 1.00 63.28 379 LYS A O 1
ATOM 2944 N N . TYR A 1 380 ? 19.395 -23.149 -11.615 1.00 55.91 380 TYR A N 1
ATOM 2945 C CA . TYR A 1 380 ? 20.849 -23.046 -11.581 1.00 55.91 380 TYR A CA 1
ATOM 2946 C C . TYR A 1 380 ? 21.509 -24.424 -11.503 1.00 55.91 380 TYR A C 1
ATOM 2948 O O . TYR A 1 380 ? 22.458 -24.679 -12.232 1.00 55.91 380 TYR A O 1
ATOM 2956 N N . ASP A 1 381 ? 20.978 -25.326 -10.684 1.00 63.75 381 ASP A N 1
ATOM 2957 C CA . ASP A 1 381 ? 21.520 -26.669 -10.499 1.00 63.75 381 ASP A CA 1
ATOM 2958 C C . ASP A 1 381 ? 21.340 -27.501 -11.783 1.00 63.75 381 ASP A C 1
ATOM 2960 O O . ASP A 1 381 ? 22.316 -28.047 -12.283 1.00 63.75 381 ASP A O 1
ATOM 2964 N N . ARG A 1 382 ? 20.169 -27.447 -12.445 1.00 61.31 382 ARG A N 1
ATOM 2965 C CA . ARG A 1 382 ? 19.979 -28.022 -13.799 1.00 61.31 382 ARG A CA 1
ATOM 2966 C C . ARG A 1 382 ? 20.914 -27.431 -14.853 1.00 61.31 382 ARG A C 1
ATOM 2968 O O . ARG A 1 382 ? 21.244 -28.076 -15.841 1.00 61.31 382 ARG A O 1
ATOM 2975 N N . TYR A 1 383 ? 21.313 -26.178 -14.672 1.00 56.00 383 TYR A N 1
ATOM 2976 C CA . TYR A 1 383 ? 22.254 -25.514 -15.563 1.00 56.00 383 TYR A CA 1
ATOM 2977 C C . TYR A 1 383 ? 23.711 -25.949 -15.314 1.00 56.00 383 TYR A C 1
ATOM 2979 O O . TYR A 1 383 ? 24.486 -26.021 -16.267 1.00 56.00 383 TYR A O 1
ATOM 2987 N N . ILE A 1 384 ? 24.072 -26.245 -14.060 1.00 51.59 384 ILE A N 1
ATOM 2988 C CA . ILE A 1 384 ? 25.375 -26.798 -13.652 1.00 51.59 384 ILE A CA 1
ATOM 2989 C C . ILE A 1 384 ? 25.497 -28.263 -14.094 1.00 51.59 384 ILE A C 1
ATOM 2991 O O . ILE A 1 384 ? 26.512 -28.647 -14.661 1.00 51.59 384 ILE A O 1
ATOM 2995 N N . GLU A 1 385 ? 24.449 -29.068 -13.897 1.00 56.97 385 GLU A N 1
ATOM 2996 C CA . GLU A 1 385 ? 24.453 -30.504 -14.219 1.00 56.97 385 GLU A CA 1
ATOM 2997 C C . GLU A 1 385 ? 24.508 -30.794 -15.726 1.00 56.97 385 GLU A C 1
ATOM 2999 O O . GLU A 1 385 ? 24.817 -31.915 -16.116 1.00 56.97 385 GLU A O 1
ATOM 3004 N N . GLY A 1 386 ? 24.283 -29.776 -16.565 1.00 46.66 386 GLY A N 1
ATOM 3005 C CA . GLY A 1 386 ? 24.363 -29.863 -18.015 1.00 46.66 386 GLY A CA 1
ATOM 3006 C C . GLY A 1 386 ? 23.276 -30.764 -18.597 1.00 46.66 386 GLY A C 1
ATOM 3007 O O . GLY A 1 386 ? 23.335 -31.985 -18.478 1.00 46.66 386 GLY A O 1
ATOM 3008 N N . ASP A 1 387 ? 22.329 -30.179 -19.335 1.00 41.97 387 ASP A N 1
ATOM 3009 C CA . ASP A 1 387 ? 21.555 -30.917 -20.338 1.00 41.97 387 ASP A CA 1
ATOM 3010 C C . ASP A 1 387 ? 22.539 -31.498 -21.377 1.00 41.97 387 ASP A C 1
ATOM 3012 O O . ASP A 1 387 ? 22.806 -30.925 -22.435 1.00 41.97 387 ASP A O 1
ATOM 3016 N N . THR A 1 388 ? 23.122 -32.645 -21.044 1.00 40.31 388 THR A N 1
ATOM 3017 C CA . THR A 1 388 ? 23.755 -33.579 -21.964 1.00 40.31 388 THR A CA 1
ATOM 3018 C C . THR A 1 388 ? 22.618 -34.298 -22.675 1.00 40.31 388 THR A C 1
ATOM 3020 O O . THR A 1 388 ? 22.284 -35.448 -22.401 1.00 40.31 388 THR A O 1
ATOM 3023 N N . GLU A 1 389 ? 21.984 -33.597 -23.616 1.00 38.56 389 GLU A N 1
ATOM 3024 C CA . GLU A 1 389 ? 21.298 -34.282 -24.703 1.00 38.56 389 GLU A CA 1
ATOM 3025 C C . GLU A 1 389 ? 22.357 -35.067 -25.489 1.00 38.56 389 GLU A C 1
ATOM 3027 O O . GLU A 1 389 ? 23.092 -34.520 -26.307 1.00 38.56 389 GLU A O 1
ATOM 3032 N N . THR A 1 390 ? 22.453 -36.357 -25.160 1.00 42.25 390 THR A N 1
ATOM 3033 C CA . THR A 1 390 ? 22.901 -37.469 -26.008 1.00 42.25 390 THR A CA 1
ATOM 3034 C C . THR A 1 390 ? 24.071 -37.163 -26.948 1.00 42.25 390 THR A C 1
ATOM 3036 O O . THR A 1 390 ? 23.877 -36.819 -28.116 1.00 42.25 390 THR A O 1
ATOM 3039 N N . VAL A 1 391 ? 25.290 -37.424 -26.481 1.00 33.66 391 VAL A N 1
ATOM 3040 C CA . VAL A 1 391 ? 26.335 -37.963 -27.357 1.00 33.66 391 VAL A CA 1
ATOM 3041 C C . VAL A 1 391 ? 26.574 -39.389 -26.890 1.00 33.66 391 VAL A C 1
ATOM 3043 O O . VAL A 1 391 ? 26.797 -39.630 -25.707 1.00 33.66 391 VAL A O 1
ATOM 3046 N N . GLU A 1 392 ? 26.383 -40.313 -27.825 1.00 37.50 392 GLU A N 1
ATOM 3047 C CA . GLU A 1 392 ? 26.495 -41.753 -27.641 1.00 37.50 392 GLU A CA 1
ATOM 3048 C C . GLU A 1 392 ? 27.833 -42.143 -27.003 1.00 37.50 392 GLU A C 1
ATOM 3050 O O . GLU A 1 392 ? 28.870 -41.530 -27.259 1.00 37.50 392 GLU A O 1
ATOM 3055 N N . GLU A 1 393 ? 27.745 -43.174 -26.168 1.00 42.53 393 GLU A N 1
ATOM 3056 C CA . GLU A 1 393 ? 28.831 -43.891 -25.514 1.00 42.53 393 GLU A CA 1
ATOM 3057 C C . GLU A 1 393 ? 29.996 -44.171 -26.480 1.00 42.53 393 GLU A C 1
ATOM 3059 O O . GLU A 1 393 ? 29.809 -44.799 -27.523 1.00 42.53 393 GLU A O 1
ATOM 3064 N N . ASP A 1 394 ? 31.212 -43.789 -26.089 1.00 32.69 394 ASP A N 1
ATOM 3065 C CA . ASP A 1 394 ? 32.373 -44.636 -26.351 1.00 32.69 394 ASP A CA 1
ATOM 3066 C C . ASP A 1 394 ? 33.215 -44.727 -25.077 1.00 32.69 394 ASP A C 1
ATOM 3068 O O . ASP A 1 394 ? 33.453 -43.747 -24.368 1.00 32.69 394 ASP A O 1
ATOM 3072 N N . ASP A 1 395 ? 33.547 -45.965 -24.759 1.00 43.09 395 ASP A N 1
ATOM 3073 C CA . ASP A 1 395 ? 33.961 -46.462 -23.458 1.00 43.09 395 ASP A CA 1
ATOM 3074 C C . ASP A 1 395 ? 35.438 -46.117 -23.200 1.00 43.09 395 ASP A C 1
ATOM 3076 O O . ASP A 1 395 ? 36.309 -46.394 -24.029 1.00 43.09 395 ASP A O 1
ATOM 3080 N N . GLY A 1 396 ? 35.745 -45.574 -22.018 1.00 43.66 396 GLY A N 1
ATOM 3081 C CA . GLY A 1 396 ? 37.109 -45.566 -21.483 1.00 43.66 396 GLY A CA 1
ATOM 3082 C C . GLY A 1 396 ? 37.598 -44.242 -20.892 1.00 43.66 396 GLY A C 1
ATOM 3083 O O . GLY A 1 396 ? 37.921 -43.306 -21.613 1.00 43.66 396 GLY A O 1
ATOM 3084 N N . GLN A 1 397 ? 37.830 -44.270 -19.570 1.00 44.78 397 GLN A N 1
ATOM 3085 C CA . GLN A 1 397 ? 38.699 -43.360 -18.801 1.00 44.78 397 GLN A CA 1
ATOM 3086 C C . GLN A 1 397 ? 38.078 -42.034 -18.287 1.00 44.78 397 GLN A C 1
ATOM 3088 O O . GLN A 1 397 ? 38.627 -40.964 -18.522 1.00 44.78 397 GLN A O 1
ATOM 3093 N N . GLN A 1 398 ? 36.989 -42.079 -17.503 1.00 42.22 398 GLN A N 1
ATOM 3094 C CA . GLN A 1 398 ? 36.232 -40.871 -17.097 1.00 42.22 398 GLN A CA 1
ATOM 3095 C C . GLN A 1 398 ? 36.349 -40.393 -15.632 1.00 42.22 398 GLN A C 1
ATOM 3097 O O . GLN A 1 398 ? 35.601 -39.509 -15.223 1.00 42.22 398 GLN A O 1
ATOM 3102 N N . ASP A 1 399 ? 37.298 -40.889 -14.834 1.00 44.28 399 ASP A N 1
ATOM 3103 C CA . ASP A 1 399 ? 37.436 -40.404 -13.443 1.00 44.28 399 ASP A CA 1
ATOM 3104 C C . ASP A 1 399 ? 38.300 -39.130 -13.320 1.00 44.28 399 ASP A C 1
ATOM 3106 O O . ASP A 1 399 ? 38.199 -38.402 -12.337 1.00 44.28 399 ASP A O 1
ATOM 3110 N N . GLY A 1 400 ? 39.140 -38.824 -14.319 1.00 47.97 400 GLY A N 1
ATOM 3111 C CA . GLY A 1 400 ? 40.016 -37.641 -14.313 1.00 47.97 400 GLY A CA 1
ATOM 3112 C C . GLY A 1 400 ? 39.407 -36.387 -14.950 1.00 47.97 400 GLY A C 1
ATOM 3113 O O . GLY A 1 400 ? 39.665 -35.281 -14.482 1.00 47.97 400 GLY A O 1
ATOM 3114 N N . GLU A 1 401 ? 38.582 -36.545 -15.990 1.00 50.03 401 GLU A N 1
ATOM 3115 C CA . GLU A 1 401 ? 37.992 -35.415 -16.726 1.00 50.03 401 GLU A CA 1
ATOM 3116 C C . GLU A 1 401 ? 36.891 -34.709 -15.922 1.00 50.03 401 GLU A C 1
ATOM 3118 O O . GLU A 1 401 ? 36.802 -33.484 -15.953 1.00 50.03 401 GLU A O 1
ATOM 3123 N N . ASN A 1 402 ? 36.109 -35.451 -15.129 1.00 54.06 402 ASN A N 1
ATOM 3124 C CA . ASN A 1 402 ? 35.034 -34.884 -14.308 1.00 54.06 402 ASN A CA 1
ATOM 3125 C C . ASN A 1 402 ? 35.559 -33.978 -13.174 1.00 54.06 402 ASN A C 1
ATOM 3127 O O . ASN A 1 402 ? 34.972 -32.926 -12.922 1.00 54.06 402 ASN A O 1
ATOM 3131 N N . GLU A 1 403 ? 36.690 -34.320 -12.532 1.00 57.47 403 GLU A N 1
ATOM 3132 C CA . GLU A 1 403 ? 37.330 -33.437 -11.533 1.00 57.47 403 GLU A CA 1
ATOM 3133 C C . GLU A 1 403 ? 37.900 -32.156 -12.175 1.00 57.47 403 GLU A C 1
ATOM 3135 O O . GLU A 1 403 ? 37.895 -31.087 -11.558 1.00 57.47 403 GLU A O 1
ATOM 3140 N N . GLU A 1 404 ? 38.400 -32.240 -13.413 1.00 61.09 404 GLU A N 1
ATOM 3141 C CA . GLU A 1 404 ? 38.983 -31.093 -14.117 1.00 61.09 404 GLU A CA 1
ATOM 3142 C C . GLU A 1 404 ? 37.896 -30.131 -14.629 1.00 61.09 404 GLU A C 1
ATOM 3144 O O . GLU A 1 404 ? 38.060 -28.912 -14.542 1.00 61.09 404 GLU A O 1
ATOM 3149 N N . ILE A 1 405 ? 36.748 -30.666 -15.067 1.00 60.66 405 ILE A N 1
ATOM 3150 C CA . ILE A 1 405 ? 35.553 -29.892 -15.438 1.00 60.66 405 ILE A CA 1
ATOM 3151 C C . ILE A 1 405 ? 35.029 -29.086 -14.238 1.00 60.66 405 ILE A C 1
ATOM 3153 O O . ILE A 1 405 ? 34.823 -27.877 -14.378 1.00 60.66 405 ILE A O 1
ATOM 3157 N N . ASP A 1 406 ? 34.911 -29.699 -13.055 1.00 71.62 406 ASP A N 1
ATOM 3158 C CA . ASP A 1 406 ? 34.450 -29.022 -11.830 1.00 71.62 406 ASP A CA 1
ATOM 3159 C C . ASP A 1 406 ? 35.392 -27.867 -11.424 1.00 71.62 406 ASP A C 1
ATOM 3161 O O . ASP A 1 406 ? 34.958 -26.756 -11.109 1.00 71.62 406 ASP A O 1
ATOM 3165 N N . ALA A 1 407 ? 36.712 -28.051 -11.556 1.00 80.62 407 ALA A N 1
ATOM 3166 C CA . ALA A 1 407 ? 37.688 -26.997 -11.266 1.00 80.62 407 ALA A CA 1
ATOM 3167 C C . ALA A 1 407 ? 37.533 -25.755 -12.167 1.00 80.62 407 ALA A C 1
ATOM 3169 O O . ALA A 1 407 ? 37.731 -24.622 -11.708 1.00 80.62 407 ALA A O 1
ATOM 3170 N N . TYR A 1 408 ? 37.178 -25.940 -13.442 1.00 84.94 408 TYR A N 1
ATOM 3171 C CA . TYR A 1 408 ? 36.936 -24.828 -14.364 1.00 84.94 408 TYR A CA 1
ATOM 3172 C C . TYR A 1 408 ? 35.616 -24.108 -14.084 1.00 84.94 408 TYR A C 1
ATOM 3174 O O . TYR A 1 408 ? 35.559 -22.884 -14.222 1.00 84.94 408 TYR A O 1
ATOM 3182 N N . GLU A 1 409 ? 34.579 -24.830 -13.657 1.00 82.94 409 GLU A N 1
ATOM 3183 C CA . GLU A 1 409 ? 33.306 -24.227 -13.253 1.00 82.94 409 GLU A CA 1
ATOM 3184 C C . GLU A 1 409 ? 33.454 -23.400 -11.976 1.00 82.94 409 GLU A C 1
ATOM 3186 O O . GLU A 1 409 ? 33.025 -22.245 -11.928 1.00 82.94 409 GLU A O 1
ATOM 3191 N N . VAL A 1 410 ? 34.157 -23.932 -10.972 1.00 86.31 410 VAL A N 1
ATOM 3192 C CA . VAL A 1 410 ? 34.458 -23.192 -9.740 1.00 86.31 410 VAL A CA 1
ATOM 3193 C C . VAL A 1 410 ? 35.321 -21.964 -10.043 1.00 86.31 410 VAL A C 1
ATOM 3195 O O . VAL A 1 410 ? 35.073 -20.892 -9.490 1.00 86.31 410 VAL A O 1
ATOM 3198 N N . LEU A 1 411 ? 36.301 -22.072 -10.951 1.00 88.56 411 LEU A N 1
ATOM 3199 C CA . LEU A 1 411 ? 37.092 -20.919 -11.393 1.00 88.56 411 LEU A CA 1
ATOM 3200 C C . LEU A 1 411 ? 36.208 -19.857 -12.058 1.00 88.56 411 LEU A C 1
ATOM 3202 O O . LEU A 1 411 ? 36.382 -18.672 -11.768 1.00 88.56 411 LEU A O 1
ATOM 3206 N N . PHE A 1 412 ? 35.284 -20.268 -12.931 1.00 90.25 412 PHE A N 1
ATOM 3207 C CA . PHE A 1 412 ? 34.353 -19.375 -13.618 1.00 90.25 412 PHE A CA 1
ATOM 3208 C C . PHE A 1 412 ? 33.448 -18.622 -12.637 1.00 90.25 412 PHE A C 1
ATOM 3210 O O . PHE A 1 412 ? 33.344 -17.394 -12.710 1.00 90.25 412 PHE A O 1
ATOM 3217 N N . ASP A 1 413 ? 32.832 -19.336 -11.698 1.00 88.38 413 ASP A N 1
ATOM 3218 C CA . ASP A 1 413 ? 31.954 -18.729 -10.698 1.00 88.38 413 ASP A CA 1
ATOM 3219 C C . ASP A 1 413 ? 32.733 -17.762 -9.803 1.00 88.38 413 ASP A C 1
ATOM 3221 O O . ASP A 1 413 ? 32.262 -16.665 -9.499 1.00 88.38 413 ASP A O 1
ATOM 3225 N N . LEU A 1 414 ? 33.970 -18.117 -9.449 1.00 90.50 414 LEU A N 1
ATOM 3226 C CA . LEU A 1 414 ? 34.842 -17.276 -8.642 1.00 90.50 414 LEU A CA 1
ATOM 3227 C C . LEU A 1 414 ? 35.200 -15.969 -9.357 1.00 90.50 414 LEU A C 1
ATOM 3229 O O . LEU A 1 414 ? 35.050 -14.900 -8.770 1.00 90.50 414 LEU A O 1
ATOM 3233 N N . ILE A 1 415 ? 35.628 -16.011 -10.623 1.00 90.75 415 ILE A N 1
ATOM 3234 C CA . ILE A 1 415 ? 35.923 -14.779 -11.376 1.00 90.75 415 ILE A CA 1
ATOM 3235 C C . ILE A 1 415 ? 34.656 -13.950 -11.643 1.00 90.75 415 ILE A C 1
ATOM 3237 O O . ILE A 1 415 ? 34.731 -12.721 -11.659 1.00 90.75 415 ILE A O 1
ATOM 3241 N N . CYS A 1 416 ? 33.488 -14.588 -11.773 1.00 89.50 416 CYS A N 1
ATOM 3242 C CA . CYS A 1 416 ? 32.209 -13.889 -11.878 1.00 89.50 416 CYS A CA 1
ATOM 3243 C C . CYS A 1 416 ? 31.772 -13.239 -10.555 1.00 89.50 416 CYS A C 1
ATOM 3245 O O . CYS A 1 416 ? 31.200 -12.150 -10.590 1.00 89.50 416 CYS A O 1
ATOM 3247 N N . CYS A 1 417 ? 32.088 -13.823 -9.391 1.00 89.75 417 CYS A N 1
ATOM 3248 C CA . CYS A 1 417 ? 31.896 -13.163 -8.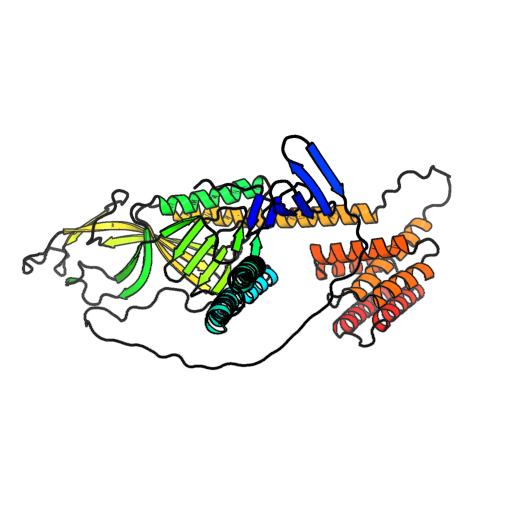095 1.00 89.75 417 CYS A CA 1
ATOM 3249 C C . CYS A 1 417 ? 32.657 -11.834 -8.035 1.00 89.75 417 CYS A C 1
ATOM 3251 O O . CYS A 1 417 ? 32.083 -10.825 -7.639 1.00 89.75 417 CYS A O 1
ATOM 3253 N N . PHE A 1 418 ? 33.922 -11.805 -8.464 1.00 89.06 418 PHE A N 1
ATOM 3254 C CA . PHE A 1 418 ? 34.703 -10.562 -8.484 1.00 89.06 418 PHE A CA 1
ATOM 3255 C C . PHE A 1 418 ? 34.173 -9.539 -9.482 1.00 89.06 418 PHE A C 1
ATOM 3257 O O . PHE A 1 418 ? 34.164 -8.361 -9.160 1.00 89.06 418 PHE A O 1
ATOM 3264 N N . MET A 1 419 ? 33.679 -9.986 -10.636 1.00 89.25 419 MET A N 1
ATOM 3265 C CA . MET A 1 419 ? 33.058 -9.104 -11.629 1.00 89.25 419 MET A CA 1
ATOM 3266 C C . MET A 1 419 ? 31.770 -8.435 -11.120 1.00 89.25 419 MET A C 1
ATOM 3268 O O . MET A 1 419 ? 31.405 -7.399 -11.649 1.00 89.25 419 MET A O 1
ATOM 3272 N N . VAL A 1 420 ? 31.041 -9.029 -10.162 1.00 88.31 420 VAL A N 1
ATOM 3273 C CA . VAL A 1 420 ? 29.719 -8.527 -9.714 1.00 88.31 420 VAL A CA 1
ATOM 3274 C C . VAL A 1 420 ? 29.731 -8.009 -8.265 1.00 88.31 420 VAL A C 1
ATOM 3276 O O . VAL A 1 420 ? 28.711 -7.549 -7.749 1.00 88.31 420 VAL A O 1
ATOM 3279 N N . VAL A 1 421 ? 30.877 -8.042 -7.578 1.00 84.81 421 VAL A N 1
ATOM 3280 C CA . VAL A 1 421 ? 30.996 -7.678 -6.149 1.00 84.81 421 VAL A CA 1
ATOM 3281 C C . VAL A 1 421 ? 30.629 -6.216 -5.862 1.00 84.81 421 VAL A C 1
ATOM 3283 O O . VAL A 1 421 ? 30.155 -5.862 -4.775 1.00 84.81 421 VAL A O 1
ATOM 3286 N N . ASP A 1 422 ? 30.821 -5.338 -6.839 1.00 80.06 422 ASP A N 1
ATOM 3287 C CA . ASP A 1 422 ? 30.464 -3.926 -6.763 1.00 80.06 422 ASP A CA 1
ATOM 3288 C C . ASP A 1 422 ? 28.991 -3.652 -7.139 1.00 80.06 422 ASP A C 1
ATOM 3290 O O . ASP A 1 422 ? 28.506 -2.527 -6.990 1.00 80.06 422 ASP A O 1
ATOM 3294 N N . GLY A 1 423 ? 28.252 -4.689 -7.548 1.00 72.50 423 GLY A N 1
ATOM 3295 C CA . GLY A 1 423 ? 26.864 -4.625 -8.004 1.00 72.50 423 GLY A CA 1
ATOM 3296 C C . GLY A 1 423 ? 26.705 -4.184 -9.463 1.00 72.50 423 GLY A C 1
ATOM 3297 O O . GLY A 1 423 ? 25.573 -4.023 -9.932 1.00 72.50 423 GLY A O 1
ATOM 3298 N N . LYS A 1 424 ? 27.808 -3.982 -10.187 1.00 78.31 424 LYS A N 1
ATOM 3299 C CA . LYS A 1 424 ? 27.850 -3.724 -11.627 1.00 78.31 424 LYS A CA 1
ATOM 3300 C C . LYS A 1 424 ? 28.650 -4.853 -12.291 1.00 78.31 424 LYS A C 1
ATOM 3302 O O . LYS A 1 424 ? 29.106 -5.760 -11.629 1.00 78.31 424 LYS A O 1
ATOM 3307 N N . ALA A 1 425 ? 28.649 -4.901 -13.617 1.00 80.50 425 ALA A N 1
ATOM 3308 C CA . ALA A 1 425 ? 29.477 -5.835 -14.379 1.00 80.50 425 ALA A CA 1
ATOM 3309 C C . ALA A 1 425 ? 29.883 -5.107 -15.657 1.00 80.50 425 ALA A C 1
ATOM 3311 O O . ALA A 1 425 ? 29.057 -4.935 -16.566 1.00 80.50 425 ALA A O 1
ATOM 3312 N N . SER A 1 426 ? 31.113 -4.601 -15.690 1.00 84.62 426 SER A N 1
ATOM 3313 C CA . SER A 1 426 ? 31.648 -3.806 -16.794 1.00 84.62 426 SER A CA 1
ATOM 3314 C C . SER A 1 426 ? 31.788 -4.665 -18.053 1.00 84.62 426 SER A C 1
ATOM 3316 O O . SER A 1 426 ? 32.088 -5.860 -17.998 1.00 84.62 426 SER A O 1
ATOM 3318 N N . THR A 1 427 ? 31.594 -4.071 -19.235 1.00 84.44 427 THR A N 1
ATOM 3319 C CA . THR A 1 427 ? 31.812 -4.789 -20.504 1.00 84.44 427 THR A CA 1
ATOM 3320 C C . THR A 1 427 ? 33.255 -5.275 -20.628 1.00 84.44 427 THR A C 1
ATOM 3322 O O . THR A 1 427 ? 33.482 -6.358 -21.160 1.00 84.44 427 THR A O 1
ATOM 3325 N N . LYS A 1 428 ? 34.217 -4.525 -20.070 1.00 85.62 428 LYS A N 1
ATOM 3326 C CA . LYS A 1 428 ? 35.636 -4.903 -20.044 1.00 85.62 428 LYS A CA 1
ATOM 3327 C C . LYS A 1 428 ? 35.894 -6.121 -19.160 1.00 85.62 428 LYS A C 1
ATOM 3329 O O . LYS A 1 428 ? 36.651 -7.005 -19.552 1.00 85.62 428 LYS A O 1
ATOM 3334 N N . GLU A 1 429 ? 35.248 -6.196 -18.000 1.00 88.00 429 GLU A N 1
ATOM 3335 C CA . GLU A 1 429 ? 35.350 -7.348 -17.099 1.00 88.00 429 GLU A CA 1
ATOM 3336 C C . GLU A 1 429 ? 34.728 -8.594 -17.726 1.00 88.00 429 GLU A C 1
ATOM 3338 O O . GLU A 1 429 ? 35.359 -9.648 -17.736 1.00 88.00 429 GLU A O 1
ATOM 3343 N N . LYS A 1 430 ? 33.547 -8.462 -18.350 1.00 87.56 430 LYS A N 1
ATOM 3344 C CA . LYS A 1 430 ? 32.907 -9.561 -19.091 1.00 87.56 430 LYS A CA 1
ATOM 3345 C C . LYS A 1 430 ? 33.814 -10.100 -20.196 1.00 87.56 430 LYS A C 1
ATOM 3347 O O . LYS A 1 430 ? 34.007 -11.309 -20.305 1.00 87.56 430 LYS A O 1
ATOM 3352 N N . GLU A 1 431 ? 34.404 -9.217 -21.001 1.00 87.06 431 GLU A N 1
ATOM 3353 C CA . GLU A 1 431 ? 35.372 -9.603 -22.036 1.00 87.06 431 GLU A CA 1
ATOM 3354 C C . GLU A 1 431 ? 36.596 -10.300 -21.435 1.00 87.06 431 GLU A C 1
ATOM 3356 O O . GLU A 1 431 ? 37.111 -11.265 -22.007 1.00 87.06 431 GLU A O 1
ATOM 3361 N N . LYS A 1 432 ? 37.043 -9.859 -20.255 1.00 88.25 432 LYS A N 1
ATOM 3362 C CA . LYS A 1 432 ? 38.181 -10.458 -19.566 1.00 88.25 432 LYS A CA 1
ATOM 3363 C C . LYS A 1 432 ? 37.878 -11.842 -19.005 1.00 88.25 432 LYS A C 1
ATOM 3365 O O . LYS A 1 432 ? 38.719 -12.727 -19.150 1.00 88.25 432 LYS A O 1
ATOM 3370 N N . VAL A 1 433 ? 36.692 -12.048 -18.436 1.00 88.25 433 VAL A N 1
ATOM 3371 C CA . VAL A 1 433 ? 36.201 -13.358 -17.984 1.00 88.25 433 VAL A CA 1
ATOM 3372 C C . VAL A 1 433 ? 36.155 -14.329 -19.163 1.00 88.25 433 VAL A C 1
ATOM 3374 O O . VAL A 1 433 ? 36.750 -15.403 -19.098 1.00 88.25 433 VAL A O 1
ATOM 3377 N N . VAL A 1 434 ? 35.556 -13.921 -20.286 1.00 87.94 434 VAL A N 1
ATOM 3378 C CA . VAL A 1 434 ? 35.512 -14.730 -21.516 1.00 87.94 434 VAL A CA 1
ATOM 3379 C C . VAL A 1 434 ? 36.924 -15.049 -22.027 1.00 87.94 434 VAL A C 1
ATOM 3381 O O . VAL A 1 434 ? 37.209 -16.183 -22.413 1.00 87.94 434 VAL A O 1
ATOM 3384 N N . PHE A 1 435 ? 37.837 -14.075 -21.998 1.00 86.69 435 PHE A N 1
ATOM 3385 C CA . PHE A 1 435 ? 39.232 -14.270 -22.395 1.00 86.69 435 PHE A CA 1
ATOM 3386 C C . PHE A 1 435 ? 39.975 -15.264 -21.492 1.00 86.69 435 PHE A C 1
ATOM 3388 O O . PHE A 1 435 ? 40.728 -16.101 -21.992 1.00 86.69 435 PHE A O 1
ATOM 3395 N N . ILE A 1 436 ? 39.783 -15.177 -20.172 1.00 86.94 436 ILE A N 1
ATOM 3396 C CA . ILE A 1 436 ? 40.385 -16.097 -19.201 1.00 86.94 436 ILE A CA 1
ATOM 3397 C C . ILE A 1 436 ? 39.859 -17.510 -19.439 1.00 86.94 436 ILE A C 1
ATOM 3399 O O . ILE A 1 436 ? 40.670 -18.425 -19.578 1.00 86.94 436 ILE A O 1
ATOM 3403 N N . MET A 1 437 ? 38.540 -17.678 -19.573 1.00 85.56 437 MET A N 1
ATOM 3404 C CA . MET A 1 437 ? 37.945 -18.995 -19.803 1.00 85.56 437 MET A CA 1
ATOM 3405 C C . MET A 1 437 ? 38.411 -19.613 -21.114 1.00 85.56 437 MET A C 1
ATOM 3407 O O . MET A 1 437 ? 38.801 -20.768 -21.116 1.00 85.56 437 MET A O 1
ATOM 3411 N N . LYS A 1 438 ? 38.526 -18.838 -22.196 1.00 83.88 438 LYS A N 1
ATOM 3412 C CA . LYS A 1 438 ? 39.097 -19.326 -23.463 1.00 83.88 438 LYS A CA 1
ATOM 3413 C C . LYS A 1 438 ? 40.560 -19.778 -23.343 1.00 83.88 438 LYS A C 1
ATOM 3415 O O . LYS A 1 438 ? 41.029 -20.594 -24.130 1.00 83.88 438 LYS A O 1
ATOM 3420 N N . LYS A 1 439 ? 41.319 -19.189 -22.414 1.00 81.50 439 LYS A N 1
ATOM 3421 C CA . LYS A 1 439 ? 42.748 -19.472 -22.222 1.00 81.50 439 LYS A CA 1
ATOM 3422 C C . LYS A 1 439 ? 42.996 -20.651 -21.282 1.00 81.50 439 LYS A C 1
ATOM 3424 O O . LYS A 1 439 ? 44.012 -21.324 -21.431 1.00 81.50 439 LYS A O 1
ATOM 3429 N N . VAL A 1 440 ? 42.117 -20.843 -20.301 1.00 77.00 440 VAL A N 1
ATOM 3430 C CA . VAL A 1 440 ? 42.227 -21.887 -19.274 1.00 77.00 440 VAL A CA 1
ATOM 3431 C C . VAL A 1 440 ? 41.455 -23.148 -19.676 1.00 77.00 440 VAL A C 1
ATOM 3433 O O . VAL A 1 440 ? 41.953 -24.242 -19.442 1.00 77.00 440 VAL A O 1
ATOM 3436 N N . ALA A 1 441 ? 40.308 -22.998 -20.342 1.00 64.62 441 ALA A N 1
ATOM 3437 C CA . ALA A 1 441 ? 39.496 -24.080 -20.884 1.00 64.62 441 ALA A CA 1
ATOM 3438 C C . ALA A 1 441 ? 39.616 -24.098 -22.416 1.00 64.62 441 ALA A C 1
ATOM 3440 O O . ALA A 1 441 ? 39.054 -23.253 -23.115 1.00 64.62 441 ALA A O 1
ATOM 3441 N N . SER A 1 442 ? 40.341 -25.074 -22.964 1.00 56.09 442 SER A N 1
ATOM 3442 C CA . SER A 1 442 ? 40.491 -25.255 -24.417 1.00 56.09 442 SER A CA 1
ATOM 3443 C C . SER A 1 442 ? 39.188 -25.666 -25.130 1.00 56.09 442 SER A C 1
ATOM 3445 O O . SER A 1 442 ? 39.159 -25.685 -26.359 1.00 56.09 442 SER A O 1
ATOM 3447 N N . THR A 1 443 ? 38.110 -25.949 -24.386 1.00 65.25 443 THR A N 1
ATOM 3448 C CA . THR A 1 443 ? 36.826 -26.476 -24.886 1.00 65.25 443 THR A CA 1
ATOM 3449 C C . THR A 1 443 ? 35.656 -25.480 -24.844 1.00 65.25 443 THR A C 1
ATOM 3451 O O . THR A 1 443 ? 34.653 -25.701 -25.522 1.00 65.25 443 THR A O 1
ATOM 3454 N N . TRP A 1 444 ? 35.744 -24.367 -24.101 1.00 73.00 444 TRP A N 1
ATOM 3455 C CA . TRP A 1 444 ? 34.625 -23.419 -23.968 1.00 73.00 444 TRP A CA 1
ATOM 3456 C C . TRP A 1 444 ? 34.563 -22.436 -25.142 1.00 73.00 444 TRP A C 1
ATOM 3458 O O . TRP A 1 444 ? 35.519 -21.715 -25.439 1.00 73.00 444 TRP A O 1
ATOM 3468 N N . SER A 1 445 ? 33.397 -22.349 -25.787 1.00 77.00 445 SER A N 1
ATOM 3469 C CA . SER A 1 445 ? 33.153 -21.356 -26.836 1.00 77.00 445 SER A CA 1
ATOM 3470 C C . SER A 1 445 ? 32.872 -19.961 -26.255 1.00 77.00 445 SER A C 1
ATOM 3472 O O . SER A 1 445 ? 32.449 -19.791 -25.105 1.00 77.00 445 SER A O 1
ATOM 3474 N N . GLU A 1 446 ? 33.093 -18.925 -27.069 1.00 77.81 446 GLU A N 1
ATOM 3475 C CA . GLU A 1 446 ? 32.848 -17.534 -26.667 1.00 77.81 446 GLU A CA 1
ATOM 3476 C C . GLU A 1 446 ? 31.361 -17.275 -26.362 1.00 77.81 446 GLU A C 1
ATOM 3478 O O . GLU A 1 446 ? 31.031 -16.546 -25.426 1.00 77.81 446 GLU A O 1
ATOM 3483 N N . SER A 1 447 ? 30.457 -17.900 -27.124 1.00 73.94 447 SER A N 1
ATOM 3484 C CA . SER A 1 447 ? 29.007 -17.809 -26.917 1.00 73.94 447 SER A CA 1
ATOM 3485 C C . SER A 1 447 ? 28.569 -18.498 -25.626 1.00 73.94 447 SER A C 1
ATOM 3487 O O . SER A 1 447 ? 27.775 -17.927 -24.878 1.00 73.94 447 SER A O 1
ATOM 3489 N N . MET A 1 448 ? 29.127 -19.674 -25.325 1.00 76.75 448 MET A N 1
ATOM 3490 C CA . MET A 1 448 ? 28.867 -20.399 -24.079 1.00 76.75 448 MET A CA 1
ATOM 3491 C C . MET A 1 448 ? 29.284 -19.571 -22.861 1.00 76.75 448 MET A C 1
ATOM 3493 O O . MET A 1 448 ? 28.495 -19.402 -21.937 1.00 76.75 448 MET A O 1
ATOM 3497 N N . SER A 1 449 ? 30.477 -18.970 -22.894 1.00 82.38 449 SER A N 1
ATOM 3498 C CA . SER A 1 449 ? 30.979 -18.137 -21.791 1.00 82.38 449 SER A CA 1
ATOM 3499 C C . SER A 1 449 ? 30.105 -16.898 -21.551 1.00 82.38 449 SER A C 1
ATOM 3501 O O . SER A 1 449 ? 29.798 -16.571 -20.407 1.00 82.38 449 SER A O 1
ATOM 3503 N N . LYS A 1 450 ? 29.648 -16.224 -22.618 1.00 81.44 450 LYS A N 1
ATOM 3504 C CA . LYS A 1 450 ? 28.727 -15.075 -22.504 1.00 81.44 450 LYS A CA 1
ATOM 3505 C C . LYS A 1 450 ? 27.374 -15.485 -21.918 1.00 81.44 450 LYS A C 1
ATOM 3507 O O . LYS A 1 450 ? 26.878 -14.813 -21.019 1.00 81.44 450 LYS A O 1
ATOM 3512 N N . SER A 1 451 ? 26.827 -16.617 -22.364 1.00 78.00 451 SER A N 1
ATOM 3513 C CA . SER A 1 451 ? 25.587 -17.171 -21.809 1.00 78.00 451 SER A CA 1
ATOM 3514 C C . SER A 1 451 ? 25.734 -17.525 -20.324 1.00 78.00 451 SER A C 1
ATOM 3516 O O . SER A 1 451 ? 24.856 -17.191 -19.529 1.00 78.00 451 SER A O 1
ATOM 3518 N N . LYS A 1 452 ? 26.865 -18.135 -19.930 1.00 81.69 452 LYS A N 1
ATOM 3519 C CA . LYS A 1 452 ? 27.182 -18.439 -18.524 1.00 81.69 452 LYS A CA 1
ATOM 3520 C C . LYS A 1 452 ? 27.227 -17.172 -17.666 1.00 81.69 452 LYS A C 1
ATOM 3522 O O . LYS A 1 452 ? 26.665 -17.155 -16.575 1.00 81.69 452 LYS A O 1
ATOM 3527 N N . ILE A 1 453 ? 27.836 -16.100 -18.174 1.00 85.19 453 ILE A N 1
ATOM 3528 C CA . ILE A 1 453 ? 27.923 -14.810 -17.473 1.00 85.19 453 ILE A CA 1
ATOM 3529 C C . ILE A 1 453 ? 26.531 -14.228 -17.217 1.00 85.19 453 ILE A C 1
ATOM 3531 O O . ILE A 1 453 ? 26.241 -13.778 -16.110 1.00 85.19 453 ILE A O 1
ATOM 3535 N N . ASP A 1 454 ? 25.656 -14.236 -18.223 1.00 79.25 454 ASP A N 1
ATOM 3536 C CA . ASP A 1 454 ? 24.314 -13.672 -18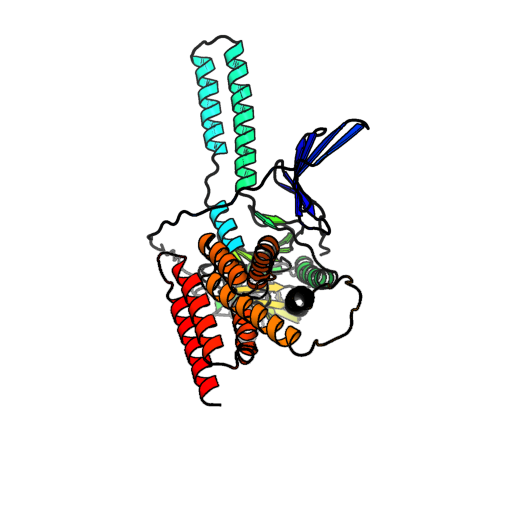.076 1.00 79.25 454 ASP A CA 1
ATOM 3537 C C . ASP A 1 454 ? 23.441 -14.509 -17.124 1.00 79.25 454 ASP A C 1
ATOM 3539 O O . ASP A 1 454 ? 22.680 -13.941 -16.336 1.00 79.25 454 ASP A O 1
ATOM 3543 N N . GLY A 1 455 ? 23.606 -15.838 -17.133 1.00 76.00 455 GLY A N 1
ATOM 3544 C CA . GLY A 1 455 ? 22.998 -16.742 -16.153 1.00 76.00 455 GLY A CA 1
ATOM 3545 C C . GLY A 1 455 ? 23.455 -16.444 -14.724 1.00 76.00 455 GLY A C 1
ATOM 3546 O O . GLY A 1 455 ? 22.620 -16.252 -13.842 1.00 76.00 455 GLY A O 1
ATOM 3547 N N . PHE A 1 456 ? 24.764 -16.299 -14.512 1.00 83.56 456 PHE A N 1
ATOM 3548 C CA . PHE A 1 456 ? 25.332 -15.954 -13.208 1.00 83.56 456 PHE A CA 1
ATOM 3549 C C . PHE A 1 456 ? 24.813 -14.602 -12.694 1.00 83.56 456 PHE A C 1
ATOM 3551 O O . PHE A 1 456 ? 24.367 -14.491 -11.553 1.00 83.56 456 PHE A O 1
ATOM 3558 N N . ILE A 1 457 ? 24.785 -13.570 -13.547 1.00 82.62 457 ILE A N 1
ATOM 3559 C CA . ILE A 1 457 ? 24.247 -12.246 -13.187 1.00 82.62 457 ILE A CA 1
ATOM 3560 C C . ILE A 1 457 ? 22.761 -12.336 -12.814 1.00 82.62 457 ILE A C 1
ATOM 3562 O O . ILE A 1 457 ? 22.318 -11.652 -11.887 1.00 82.62 457 ILE A O 1
ATOM 3566 N N . ALA A 1 458 ? 21.978 -13.160 -13.515 1.00 72.06 458 ALA A N 1
ATOM 3567 C CA . ALA A 1 458 ? 20.579 -13.389 -13.170 1.00 72.06 458 ALA A CA 1
ATOM 3568 C C . ALA A 1 458 ? 20.438 -14.049 -11.788 1.00 72.06 458 ALA A C 1
ATOM 3570 O O . ALA A 1 458 ? 19.620 -13.589 -10.992 1.00 72.06 458 ALA A O 1
ATOM 3571 N N . SER A 1 459 ? 21.275 -15.040 -11.466 1.00 71.38 459 SER A N 1
ATOM 3572 C CA . SER A 1 459 ? 21.309 -15.667 -10.138 1.00 71.38 459 SER A CA 1
ATOM 3573 C C . SER A 1 459 ? 21.654 -14.664 -9.036 1.00 71.38 459 SER A C 1
ATOM 3575 O O . SER A 1 459 ? 20.969 -14.625 -8.015 1.00 71.38 459 SER A O 1
ATOM 3577 N N . VAL A 1 460 ? 22.646 -13.788 -9.254 1.00 80.50 460 VAL A N 1
ATOM 3578 C CA . VAL A 1 460 ? 23.019 -12.740 -8.280 1.00 80.50 460 VAL A CA 1
ATOM 3579 C C . VAL A 1 460 ? 21.871 -11.767 -8.024 1.00 80.50 460 VAL A C 1
ATOM 3581 O O . VAL A 1 460 ? 21.669 -11.345 -6.887 1.00 80.50 460 VAL A O 1
ATOM 3584 N N . ARG A 1 461 ? 21.087 -11.428 -9.054 1.00 75.31 461 ARG A N 1
ATOM 3585 C CA . ARG A 1 461 ? 19.918 -10.546 -8.907 1.00 75.31 461 ARG A CA 1
ATOM 3586 C C . ARG A 1 461 ? 18.759 -11.191 -8.152 1.00 75.31 461 ARG A C 1
ATOM 3588 O O . ARG A 1 461 ? 17.983 -10.455 -7.555 1.00 75.31 461 ARG A O 1
ATOM 3595 N N . LEU A 1 462 ? 18.630 -12.514 -8.218 1.00 62.41 462 LEU A N 1
ATOM 3596 C CA . LEU A 1 462 ? 17.525 -13.255 -7.611 1.00 62.41 462 LEU A CA 1
ATOM 3597 C C . LEU A 1 462 ? 17.823 -13.659 -6.163 1.00 62.41 462 LEU A C 1
ATOM 3599 O O . LEU A 1 462 ? 17.015 -13.390 -5.286 1.00 62.41 462 LEU A O 1
ATOM 3603 N N . ILE A 1 463 ? 18.983 -14.273 -5.914 1.00 69.62 463 ILE A N 1
ATOM 3604 C CA . ILE A 1 463 ? 19.330 -14.890 -4.618 1.00 69.62 463 ILE A CA 1
ATOM 3605 C C . ILE A 1 463 ? 20.186 -13.938 -3.755 1.00 69.62 463 ILE A C 1
ATOM 3607 O O . ILE A 1 463 ? 20.278 -14.073 -2.537 1.00 69.62 463 ILE A O 1
ATOM 3611 N N . GLY A 1 464 ? 20.798 -12.926 -4.376 1.00 74.44 464 GLY A N 1
ATOM 3612 C CA . GLY A 1 464 ? 21.682 -11.974 -3.711 1.00 74.44 464 GLY A CA 1
ATOM 3613 C C . GLY A 1 464 ? 23.138 -12.444 -3.640 1.00 74.44 464 GLY A C 1
ATOM 3614 O O . GLY A 1 464 ? 23.453 -13.632 -3.585 1.00 74.44 464 GLY A O 1
ATOM 3615 N N . PHE A 1 465 ? 24.056 -11.474 -3.631 1.00 83.75 465 PHE A N 1
ATOM 3616 C CA . PHE A 1 465 ? 25.500 -11.725 -3.633 1.00 83.75 465 PHE A CA 1
ATOM 3617 C C . PHE A 1 465 ? 26.010 -12.551 -2.431 1.00 83.75 465 PHE A C 1
ATOM 3619 O O . PHE A 1 465 ? 26.790 -13.471 -2.669 1.00 83.75 465 PHE A O 1
ATOM 3626 N N . PRO A 1 466 ? 25.575 -12.314 -1.171 1.00 80.81 466 PRO A N 1
ATOM 3627 C CA . PRO A 1 466 ? 26.124 -13.036 -0.016 1.00 80.81 466 PRO A CA 1
ATOM 3628 C C . PRO A 1 466 ? 25.900 -14.555 -0.060 1.00 80.81 466 PRO A C 1
ATOM 3630 O O . PRO A 1 466 ? 26.792 -15.316 0.303 1.00 80.81 466 PRO A O 1
ATOM 3633 N N . ALA A 1 467 ? 24.737 -15.001 -0.544 1.00 74.69 467 ALA A N 1
ATOM 3634 C CA . ALA A 1 467 ? 24.414 -16.424 -0.656 1.00 74.69 467 ALA A CA 1
ATOM 3635 C C . ALA A 1 467 ? 25.260 -17.125 -1.734 1.00 74.69 467 ALA A C 1
ATOM 3637 O O . ALA A 1 467 ? 25.698 -18.263 -1.561 1.00 74.69 467 ALA A O 1
ATOM 3638 N N . ILE A 1 468 ? 25.526 -16.430 -2.844 1.00 82.38 468 ILE A N 1
ATOM 3639 C CA . ILE A 1 468 ? 26.402 -16.933 -3.909 1.00 82.38 468 ILE A CA 1
ATOM 3640 C C . ILE A 1 468 ? 27.853 -16.972 -3.434 1.00 82.38 468 ILE A C 1
ATOM 3642 O O . ILE A 1 468 ? 28.539 -17.959 -3.682 1.00 82.38 468 ILE A O 1
ATOM 3646 N N . GLU A 1 469 ? 28.308 -15.943 -2.717 1.00 86.56 469 GLU A N 1
ATOM 3647 C CA . GLU A 1 469 ? 29.651 -15.897 -2.138 1.00 86.56 469 GLU A CA 1
ATOM 3648 C C . GLU A 1 469 ? 29.915 -17.120 -1.247 1.00 86.56 469 GLU A C 1
ATOM 3650 O O . GLU A 1 469 ? 30.911 -17.814 -1.442 1.00 86.56 469 GLU A O 1
ATOM 3655 N N . GLU A 1 470 ? 29.004 -17.438 -0.323 1.00 81.38 470 GLU A N 1
ATOM 3656 C CA . GLU A 1 470 ? 29.131 -18.602 0.563 1.00 81.38 470 GLU A CA 1
ATOM 3657 C C . GLU A 1 470 ? 29.203 -19.924 -0.220 1.00 81.38 470 GLU A C 1
ATOM 3659 O O . GLU A 1 470 ? 30.083 -20.754 0.026 1.00 81.38 470 GLU A O 1
ATOM 3664 N N . ARG A 1 471 ? 28.335 -20.094 -1.227 1.00 80.12 471 ARG A N 1
ATOM 3665 C CA . ARG A 1 471 ? 28.278 -21.300 -2.068 1.00 80.12 471 ARG A CA 1
ATOM 3666 C C . ARG A 1 471 ? 29.543 -21.494 -2.908 1.00 80.12 471 ARG A C 1
ATOM 3668 O O . ARG A 1 471 ? 30.060 -22.606 -3.009 1.00 80.12 471 ARG A O 1
ATOM 3675 N N . VAL A 1 472 ? 30.044 -20.429 -3.532 1.00 85.25 472 VAL A N 1
ATOM 3676 C CA . VAL A 1 472 ? 31.267 -20.491 -4.347 1.00 85.25 472 VAL A CA 1
ATOM 3677 C C . VAL A 1 472 ? 32.475 -20.761 -3.455 1.00 85.25 472 VAL A C 1
ATOM 3679 O O . VAL A 1 472 ? 33.313 -21.596 -3.791 1.00 85.25 472 VAL A O 1
ATOM 3682 N N . PHE A 1 473 ? 32.539 -20.127 -2.284 1.00 87.19 473 PHE A N 1
ATOM 3683 C CA . PHE A 1 473 ? 33.691 -20.247 -1.394 1.00 87.19 473 PHE A CA 1
ATOM 3684 C C . PHE A 1 473 ? 33.760 -21.627 -0.727 1.00 87.19 473 PHE A C 1
ATOM 3686 O O . PHE A 1 473 ? 34.857 -22.140 -0.503 1.00 87.19 473 PHE A O 1
ATOM 3693 N N . GLY A 1 474 ? 32.616 -22.282 -0.500 1.00 80.62 474 GLY A N 1
ATOM 3694 C CA . GLY A 1 474 ? 32.557 -23.672 -0.033 1.00 80.62 474 GLY A CA 1
ATOM 3695 C C . GLY A 1 474 ? 33.192 -24.689 -0.994 1.00 80.62 474 GLY A C 1
ATOM 3696 O O . GLY A 1 474 ? 33.664 -25.741 -0.559 1.00 80.62 474 GLY A O 1
ATOM 3697 N N . ARG A 1 475 ? 33.283 -24.369 -2.293 1.00 84.31 475 ARG A N 1
ATOM 3698 C CA . ARG A 1 475 ? 33.868 -25.239 -3.332 1.00 84.31 475 ARG A CA 1
ATOM 3699 C C . ARG A 1 475 ? 35.352 -24.972 -3.613 1.00 84.31 475 ARG A C 1
ATOM 3701 O O . ARG A 1 475 ? 35.946 -25.628 -4.460 1.00 84.31 475 ARG A O 1
ATOM 3708 N N . LEU A 1 476 ? 36.002 -24.064 -2.878 1.00 85.00 476 LEU A N 1
ATOM 3709 C CA . LEU A 1 476 ? 37.422 -23.735 -3.100 1.00 85.00 476 LEU A CA 1
ATOM 3710 C C . LEU A 1 476 ? 38.390 -24.902 -2.840 1.00 85.00 476 LEU A C 1
ATOM 3712 O O . LEU A 1 476 ? 39.524 -24.866 -3.316 1.00 85.00 476 LEU A O 1
ATOM 3716 N N . HIS A 1 477 ? 37.944 -25.942 -2.131 1.00 80.88 477 HIS A N 1
ATOM 3717 C CA . HIS A 1 477 ? 38.714 -27.158 -1.858 1.00 80.88 477 HIS A CA 1
ATOM 3718 C C . HIS A 1 477 ? 39.096 -27.947 -3.127 1.00 80.88 477 HIS A C 1
ATOM 3720 O O . HIS A 1 477 ? 40.025 -28.753 -3.086 1.00 80.88 477 HIS A O 1
ATOM 3726 N N . VAL A 1 478 ? 38.431 -27.688 -4.261 1.00 82.81 478 VAL A N 1
ATOM 3727 C CA . VAL A 1 478 ? 38.763 -28.287 -5.564 1.00 82.81 478 VAL A CA 1
ATOM 3728 C C . VAL A 1 478 ? 40.182 -27.893 -6.023 1.00 82.81 478 VAL A C 1
ATOM 3730 O O . VAL A 1 478 ? 40.876 -28.678 -6.670 1.00 82.81 478 VAL A O 1
ATOM 3733 N N . PHE A 1 479 ? 40.694 -26.722 -5.616 1.00 84.31 479 PHE A N 1
ATOM 3734 C CA . PHE A 1 479 ? 42.054 -26.272 -5.943 1.00 84.31 479 PHE A CA 1
ATOM 3735 C C . PHE A 1 479 ? 43.105 -26.819 -4.962 1.00 84.31 479 PHE A C 1
ATOM 3737 O O . PHE A 1 479 ? 43.618 -26.104 -4.100 1.00 84.31 479 PHE A O 1
ATOM 3744 N N . LYS A 1 480 ? 43.459 -28.098 -5.131 1.00 80.44 480 LYS A N 1
ATOM 3745 C CA . LYS A 1 480 ? 44.360 -28.852 -4.236 1.00 80.44 480 LYS A CA 1
ATOM 3746 C C . LYS A 1 480 ? 45.817 -28.357 -4.264 1.00 80.44 480 LYS A C 1
ATOM 3748 O O . LYS A 1 480 ? 46.526 -28.443 -3.264 1.00 80.44 480 LYS A O 1
ATOM 3753 N N . THR A 1 481 ? 46.309 -27.861 -5.404 1.00 83.88 481 THR A N 1
ATOM 3754 C CA . THR A 1 481 ? 47.737 -27.515 -5.563 1.00 83.88 481 THR A CA 1
ATOM 3755 C C . THR A 1 481 ? 48.018 -26.017 -5.447 1.00 83.88 481 THR A C 1
ATOM 3757 O O . THR A 1 481 ? 47.271 -25.175 -5.950 1.00 83.88 481 THR A O 1
ATOM 3760 N N . LYS A 1 482 ? 49.187 -25.664 -4.893 1.00 83.25 482 LYS A N 1
ATOM 3761 C CA . LYS A 1 482 ? 49.666 -24.270 -4.832 1.00 83.25 482 LYS A CA 1
ATOM 3762 C C . LYS A 1 482 ? 49.699 -23.589 -6.204 1.00 83.25 482 LYS A C 1
ATOM 3764 O O . LYS A 1 482 ? 49.298 -22.438 -6.333 1.00 83.25 482 LYS A O 1
ATOM 3769 N N . LYS A 1 483 ? 50.097 -24.325 -7.249 1.00 82.00 483 LYS A N 1
ATOM 3770 C CA . LYS A 1 483 ? 50.095 -23.819 -8.629 1.00 82.00 483 LYS A CA 1
ATOM 3771 C C . LYS A 1 483 ? 48.686 -23.457 -9.107 1.00 82.00 483 LYS A C 1
ATOM 3773 O O . LYS A 1 483 ? 48.523 -22.396 -9.694 1.00 82.00 483 LYS A O 1
ATOM 3778 N N . GLN A 1 484 ? 47.676 -24.291 -8.845 1.00 83.44 484 GLN A N 1
ATOM 3779 C CA . GLN A 1 484 ? 46.285 -23.984 -9.208 1.00 83.44 484 GLN A CA 1
ATOM 3780 C C . GLN A 1 484 ? 45.782 -22.733 -8.480 1.00 83.44 484 GLN A C 1
ATOM 3782 O O . GLN A 1 484 ? 45.240 -21.838 -9.123 1.00 83.44 484 GLN A O 1
ATOM 3787 N N . ARG A 1 485 ? 46.048 -22.612 -7.173 1.00 86.69 485 ARG A N 1
ATOM 3788 C CA . ARG A 1 485 ? 45.675 -21.424 -6.384 1.00 86.69 485 ARG A CA 1
ATOM 3789 C C . ARG A 1 485 ? 46.346 -20.144 -6.901 1.00 86.69 485 ARG A C 1
ATOM 3791 O O . ARG A 1 485 ? 45.690 -19.113 -7.029 1.00 86.69 485 ARG A O 1
ATOM 3798 N N . GLU A 1 486 ? 47.615 -20.209 -7.307 1.00 84.62 486 GLU A N 1
ATOM 3799 C CA . GLU A 1 486 ? 48.304 -19.082 -7.957 1.00 84.62 486 GLU A CA 1
ATOM 3800 C C . GLU A 1 486 ? 47.676 -18.695 -9.308 1.00 84.62 486 GLU A C 1
ATOM 3802 O O . GLU A 1 486 ? 47.574 -17.505 -9.624 1.00 84.62 486 GLU A O 1
ATOM 3807 N N . VAL A 1 487 ? 47.235 -19.674 -10.110 1.00 86.00 487 VAL A N 1
ATOM 3808 C CA . VAL A 1 487 ? 46.517 -19.407 -11.370 1.00 86.00 487 VAL A CA 1
ATOM 3809 C C . VAL A 1 487 ? 45.176 -18.730 -11.099 1.00 86.00 487 VAL A C 1
ATOM 3811 O O . VAL A 1 487 ? 44.860 -17.747 -11.769 1.00 86.00 487 VAL A O 1
ATOM 3814 N N . VAL A 1 488 ? 44.432 -19.195 -10.094 1.00 88.06 488 VAL A N 1
ATOM 3815 C CA . VAL A 1 488 ? 43.160 -18.600 -9.663 1.00 88.06 488 VAL A CA 1
ATOM 3816 C C . VAL A 1 488 ? 43.353 -17.139 -9.250 1.00 88.06 488 VAL A C 1
ATOM 3818 O O . VAL A 1 488 ? 42.696 -16.249 -9.789 1.00 88.06 488 VAL A O 1
ATOM 3821 N N . ILE A 1 489 ? 44.316 -16.858 -8.366 1.00 88.69 489 ILE A N 1
ATOM 3822 C CA . ILE A 1 489 ? 44.623 -15.488 -7.923 1.00 88.69 489 ILE A CA 1
ATOM 3823 C C . ILE A 1 489 ? 45.028 -14.609 -9.113 1.00 88.69 489 ILE A C 1
ATOM 3825 O O . ILE A 1 489 ? 44.632 -13.445 -9.203 1.00 88.69 489 ILE A O 1
ATOM 3829 N N . ARG A 1 490 ? 45.802 -15.144 -10.064 1.00 87.81 490 ARG A N 1
ATOM 3830 C CA . ARG A 1 490 ? 46.188 -14.404 -11.272 1.00 87.81 490 ARG A CA 1
ATOM 3831 C C . ARG A 1 490 ? 44.986 -14.115 -12.175 1.00 87.81 490 ARG A C 1
ATOM 3833 O O . ARG A 1 490 ? 44.912 -13.019 -12.725 1.00 87.81 490 ARG A O 1
ATOM 3840 N N . ALA A 1 491 ? 44.059 -15.058 -12.321 1.00 87.19 491 ALA A N 1
ATOM 3841 C CA . ALA A 1 491 ? 42.823 -14.873 -13.076 1.00 87.19 491 ALA A CA 1
ATOM 3842 C C . ALA A 1 491 ? 41.936 -13.789 -12.447 1.00 87.19 491 ALA A C 1
ATOM 3844 O O . ALA A 1 491 ? 41.501 -12.880 -13.148 1.00 87.19 491 ALA A O 1
ATOM 3845 N N . ILE A 1 492 ? 41.763 -13.817 -11.124 1.00 89.38 492 ILE A N 1
ATOM 3846 C CA . ILE A 1 492 ? 41.020 -12.793 -10.379 1.00 89.38 492 ILE A CA 1
ATOM 3847 C C . ILE A 1 492 ? 41.641 -11.406 -10.584 1.00 89.38 492 ILE A C 1
ATOM 3849 O O . ILE A 1 492 ? 40.951 -10.463 -10.966 1.00 89.38 492 ILE A O 1
ATOM 3853 N N . ASN A 1 493 ? 42.960 -11.283 -10.404 1.00 88.19 493 ASN A N 1
ATOM 3854 C CA . ASN A 1 493 ? 43.659 -10.009 -10.592 1.00 88.19 493 ASN A CA 1
ATOM 3855 C C . ASN A 1 493 ? 43.516 -9.467 -12.019 1.00 88.19 493 ASN A C 1
ATOM 3857 O O . ASN A 1 493 ? 43.448 -8.257 -12.210 1.00 88.19 493 ASN 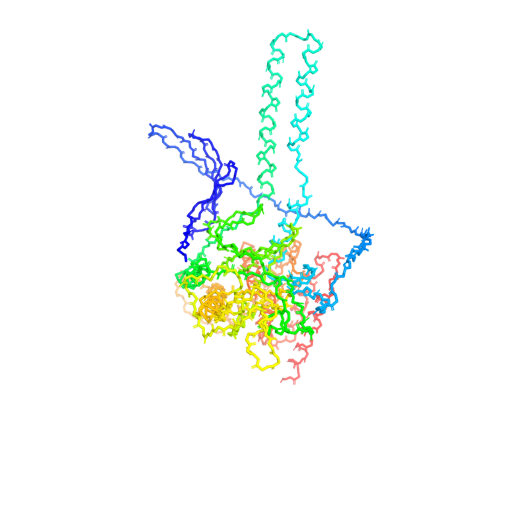A O 1
ATOM 3861 N N . LEU A 1 494 ? 43.451 -10.344 -13.025 1.00 86.81 494 LEU A N 1
ATOM 3862 C CA . LEU A 1 494 ? 43.226 -9.929 -14.406 1.00 86.81 494 LEU A CA 1
ATOM 3863 C C . LEU A 1 494 ? 41.837 -9.318 -14.620 1.00 86.81 494 LEU A C 1
ATOM 3865 O O . LEU A 1 494 ? 41.741 -8.410 -15.442 1.00 86.81 494 LEU A O 1
ATOM 3869 N N . VAL A 1 495 ? 40.803 -9.804 -13.922 1.00 86.94 495 VAL A N 1
ATOM 3870 C CA . VAL A 1 495 ? 39.443 -9.238 -13.969 1.00 86.94 495 VAL A CA 1
ATOM 3871 C C . VAL A 1 495 ? 39.397 -7.902 -13.231 1.00 86.94 495 VAL A C 1
ATOM 3873 O O . VAL A 1 495 ? 38.987 -6.917 -13.830 1.00 86.94 495 VAL A O 1
ATOM 3876 N N . ILE A 1 496 ? 39.936 -7.828 -12.010 1.00 85.50 496 ILE A N 1
ATOM 3877 C CA . ILE A 1 496 ? 39.992 -6.587 -11.209 1.00 85.50 496 ILE A CA 1
ATOM 3878 C C . ILE A 1 496 ? 40.737 -5.461 -11.951 1.00 85.50 496 ILE A C 1
ATOM 3880 O O . ILE A 1 496 ? 40.359 -4.296 -11.896 1.00 85.50 496 ILE A O 1
ATOM 3884 N N . GLN A 1 497 ? 41.813 -5.794 -12.672 1.00 84.81 497 GLN A N 1
ATOM 3885 C CA . GLN A 1 497 ? 42.599 -4.824 -13.449 1.00 84.81 497 GLN A CA 1
ATOM 3886 C C . GLN A 1 497 ? 41.962 -4.442 -14.796 1.00 84.81 497 GLN A C 1
ATOM 3888 O O . GLN A 1 497 ? 42.534 -3.628 -15.525 1.00 84.81 497 GLN A O 1
ATOM 3893 N N . ALA A 1 498 ? 40.829 -5.045 -15.176 1.00 81.75 498 ALA A N 1
ATOM 3894 C CA . ALA A 1 498 ? 40.130 -4.686 -16.410 1.00 81.75 498 ALA A CA 1
ATOM 3895 C C . ALA A 1 498 ? 39.535 -3.270 -16.331 1.00 81.75 498 ALA A C 1
ATOM 3897 O O . ALA A 1 498 ? 39.457 -2.577 -17.355 1.00 81.75 498 ALA A O 1
ATOM 3898 N N . ASP A 1 499 ? 39.203 -2.824 -15.119 1.00 76.56 499 ASP A N 1
ATOM 3899 C CA . ASP A 1 499 ? 38.759 -1.470 -14.832 1.00 76.56 499 ASP A CA 1
ATOM 3900 C C . ASP A 1 499 ? 39.896 -0.613 -14.246 1.00 76.56 499 ASP A C 1
ATOM 3902 O O . ASP A 1 499 ? 40.828 -1.081 -13.593 1.00 76.56 499 ASP A O 1
ATOM 3906 N N . SER A 1 500 ? 39.864 0.691 -14.536 1.00 61.53 500 SER A N 1
ATOM 3907 C CA . SER A 1 500 ? 40.956 1.626 -14.218 1.00 61.53 500 SER A CA 1
ATOM 3908 C C . SER A 1 500 ? 41.040 2.024 -12.738 1.00 61.53 500 SER A C 1
ATOM 3910 O O . SER A 1 500 ? 41.958 2.752 -12.362 1.00 61.53 500 SER A O 1
ATOM 3912 N N . VAL A 1 501 ? 40.081 1.598 -11.910 1.00 68.94 501 VAL A N 1
ATOM 3913 C CA . VAL A 1 501 ? 39.992 1.924 -10.480 1.00 68.94 501 VAL A CA 1
ATOM 3914 C C . VAL A 1 501 ? 39.576 0.669 -9.717 1.00 68.94 501 VAL A C 1
ATOM 3916 O O . VAL A 1 501 ? 38.430 0.254 -9.820 1.00 68.94 501 VAL A O 1
ATOM 3919 N N . SER A 1 502 ? 40.488 0.082 -8.940 1.00 63.53 502 SER A N 1
ATOM 3920 C CA . SER A 1 502 ? 40.171 -1.070 -8.085 1.00 63.53 502 SER A CA 1
ATOM 3921 C C . SER A 1 502 ? 39.241 -0.670 -6.937 1.00 63.53 502 SER A C 1
ATOM 3923 O O . SER A 1 502 ? 39.498 0.315 -6.234 1.00 63.53 502 SER A O 1
ATOM 3925 N N . ASN A 1 503 ? 38.173 -1.437 -6.726 1.00 77.75 503 ASN A N 1
ATOM 3926 C CA . ASN A 1 503 ? 37.167 -1.156 -5.706 1.00 77.75 503 ASN A CA 1
ATOM 3927 C C . ASN A 1 503 ? 37.604 -1.677 -4.323 1.00 77.75 503 ASN A C 1
ATOM 3929 O O . ASN A 1 503 ? 38.222 -2.735 -4.195 1.00 77.75 503 ASN A O 1
ATOM 3933 N N . SER A 1 504 ? 37.237 -0.978 -3.244 1.00 80.06 504 SER A N 1
ATOM 3934 C CA . SER A 1 504 ? 37.524 -1.419 -1.869 1.00 80.06 504 SER A CA 1
ATOM 3935 C C . SER A 1 504 ? 36.876 -2.768 -1.532 1.00 80.06 504 SER A C 1
ATOM 3937 O O . SER A 1 504 ? 37.432 -3.532 -0.740 1.00 80.06 504 SER A O 1
ATOM 3939 N N . ARG A 1 505 ? 35.738 -3.093 -2.163 1.00 82.38 505 ARG A N 1
ATOM 3940 C CA . ARG A 1 505 ? 35.058 -4.390 -2.009 1.00 82.38 505 ARG A CA 1
ATOM 3941 C C . ARG A 1 505 ? 35.808 -5.545 -2.673 1.00 82.38 505 ARG A C 1
ATOM 3943 O O . ARG A 1 505 ? 35.918 -6.603 -2.064 1.00 82.38 505 ARG A O 1
ATOM 3950 N N . GLU A 1 506 ? 36.373 -5.336 -3.860 1.00 85.56 506 GLU A N 1
ATOM 3951 C CA . GLU A 1 506 ? 37.198 -6.338 -4.556 1.00 85.56 506 GLU A CA 1
ATOM 3952 C C . GLU A 1 506 ? 38.452 -6.670 -3.749 1.00 85.56 506 GLU A C 1
ATOM 3954 O O . GLU A 1 506 ? 38.797 -7.837 -3.583 1.00 85.56 506 GLU A O 1
ATOM 3959 N N . ILE A 1 507 ? 39.102 -5.646 -3.185 1.00 84.56 507 ILE A N 1
ATOM 3960 C CA . ILE A 1 507 ? 40.291 -5.812 -2.338 1.00 84.56 507 ILE A CA 1
ATOM 3961 C C . ILE A 1 507 ? 39.943 -6.606 -1.072 1.00 84.56 507 ILE A C 1
ATOM 3963 O O . ILE A 1 507 ? 40.688 -7.507 -0.685 1.00 84.56 507 ILE A O 1
ATOM 3967 N N . ALA A 1 508 ? 38.804 -6.307 -0.439 1.00 86.31 508 ALA A N 1
ATOM 3968 C CA . ALA A 1 508 ? 38.337 -7.039 0.737 1.00 86.31 508 ALA A CA 1
ATOM 3969 C C . ALA A 1 508 ? 38.016 -8.511 0.413 1.00 86.31 508 ALA A C 1
ATOM 3971 O O . ALA A 1 508 ? 38.411 -9.402 1.168 1.00 86.31 508 ALA A O 1
ATOM 3972 N N . LEU A 1 509 ? 37.357 -8.771 -0.723 1.00 87.38 509 LEU A N 1
ATOM 3973 C CA . LEU A 1 509 ? 37.036 -10.124 -1.187 1.00 87.38 509 LEU A CA 1
ATOM 3974 C C . LEU A 1 509 ? 38.311 -10.920 -1.524 1.00 87.38 509 LEU A C 1
ATOM 3976 O O . LEU A 1 509 ? 38.448 -12.079 -1.136 1.00 87.38 509 LEU A O 1
ATOM 3980 N N . LEU A 1 510 ? 39.287 -10.278 -2.175 1.00 87.62 510 LEU A N 1
ATOM 3981 C CA . LEU A 1 510 ? 40.583 -10.877 -2.501 1.00 87.62 510 LEU A CA 1
ATOM 3982 C C . LEU A 1 510 ? 41.377 -11.231 -1.239 1.00 87.62 510 LEU A C 1
ATOM 3984 O O . LEU A 1 510 ? 41.945 -12.318 -1.153 1.00 87.62 510 LEU A O 1
ATOM 3988 N N . ALA A 1 511 ? 41.388 -10.347 -0.238 1.00 87.50 511 ALA A N 1
ATOM 3989 C CA . ALA A 1 511 ? 42.019 -10.620 1.051 1.00 87.50 511 ALA A CA 1
ATOM 3990 C C . ALA A 1 511 ? 41.368 -11.815 1.766 1.00 87.50 511 ALA A C 1
ATOM 3992 O O . ALA A 1 511 ? 42.071 -12.641 2.349 1.00 87.50 511 ALA A O 1
ATOM 3993 N N . LYS A 1 512 ? 40.036 -11.937 1.681 1.00 88.62 512 LYS A N 1
ATOM 3994 C CA . LYS A 1 512 ? 39.283 -13.067 2.240 1.00 88.62 512 LYS A CA 1
ATOM 3995 C C . LYS A 1 512 ? 39.657 -14.389 1.561 1.00 88.62 512 LYS A C 1
ATOM 3997 O O . LYS A 1 512 ? 39.917 -15.360 2.263 1.00 88.62 512 LYS A O 1
ATOM 4002 N N . ILE A 1 513 ? 39.759 -14.416 0.232 1.00 89.06 513 ILE A N 1
ATOM 4003 C CA . ILE A 1 513 ? 40.157 -15.621 -0.516 1.00 89.06 513 ILE A CA 1
ATOM 4004 C C . ILE A 1 513 ? 41.610 -16.008 -0.253 1.00 89.06 513 ILE A C 1
ATOM 4006 O O . ILE A 1 513 ? 41.880 -17.185 -0.036 1.00 89.06 513 ILE A O 1
ATOM 4010 N N . ASN A 1 514 ? 42.535 -15.044 -0.214 1.00 86.69 514 ASN A N 1
ATOM 4011 C CA . ASN A 1 514 ? 43.932 -15.332 0.126 1.00 86.69 514 ASN A CA 1
ATOM 4012 C C . ASN A 1 514 ? 44.034 -15.985 1.508 1.00 86.69 514 ASN A C 1
ATOM 4014 O O . ASN A 1 514 ? 44.670 -17.023 1.639 1.00 86.69 514 ASN A O 1
ATOM 4018 N N . LYS A 1 515 ? 43.312 -15.452 2.503 1.00 88.06 515 LYS A N 1
ATOM 4019 C CA . LYS A 1 515 ? 43.246 -16.057 3.836 1.00 88.06 515 LYS A CA 1
ATOM 4020 C C . LYS A 1 515 ? 42.707 -17.494 3.796 1.00 88.06 515 LYS A C 1
ATOM 4022 O O . LYS A 1 515 ? 43.272 -18.366 4.438 1.00 88.06 515 LYS A O 1
ATOM 4027 N N . MET A 1 516 ? 41.645 -17.755 3.031 1.00 85.12 516 MET A N 1
ATOM 4028 C CA . MET A 1 516 ? 41.092 -19.110 2.897 1.00 85.12 516 MET A CA 1
ATOM 4029 C C . MET A 1 516 ? 42.061 -20.078 2.209 1.00 85.12 516 MET A C 1
ATOM 4031 O O . MET A 1 516 ? 42.137 -21.242 2.590 1.00 85.12 516 MET A O 1
ATOM 4035 N N . PHE A 1 517 ? 42.812 -19.617 1.208 1.00 85.62 517 PHE A N 1
ATOM 4036 C CA . PHE A 1 517 ? 43.840 -20.429 0.564 1.00 85.62 517 PHE A CA 1
ATOM 4037 C C . PHE A 1 517 ? 45.044 -20.698 1.470 1.00 85.62 517 PHE A C 1
ATOM 4039 O O . PHE A 1 517 ? 45.577 -21.805 1.404 1.00 85.62 517 PHE A O 1
ATOM 4046 N N . ASP A 1 518 ? 45.417 -19.747 2.330 1.00 82.81 518 ASP A N 1
ATOM 4047 C CA . ASP A 1 518 ? 46.445 -19.933 3.359 1.00 82.81 518 ASP A CA 1
ATOM 4048 C C . ASP A 1 518 ? 45.982 -20.938 4.432 1.00 82.81 518 ASP A C 1
ATOM 4050 O O . ASP A 1 518 ? 46.734 -21.837 4.801 1.00 82.81 518 ASP A O 1
ATOM 4054 N N . ASP A 1 519 ? 44.724 -20.860 4.881 1.00 80.56 519 ASP A N 1
ATOM 4055 C CA . ASP A 1 519 ? 44.145 -21.805 5.851 1.00 80.56 519 ASP A CA 1
ATOM 4056 C C . ASP A 1 519 ? 44.095 -23.246 5.285 1.00 80.56 519 ASP A C 1
ATOM 4058 O O . ASP A 1 519 ? 44.306 -24.216 6.014 1.00 80.56 519 ASP A O 1
ATOM 4062 N N . LEU A 1 520 ? 43.898 -23.387 3.967 1.00 73.38 520 LEU A N 1
ATOM 4063 C CA . LEU A 1 520 ? 43.973 -24.654 3.224 1.00 73.38 520 LEU A CA 1
ATOM 4064 C C . LEU A 1 520 ? 45.417 -25.123 2.930 1.00 73.38 520 LEU A C 1
ATOM 4066 O O . LEU A 1 520 ? 45.593 -26.180 2.333 1.00 73.38 520 LEU A O 1
ATOM 4070 N N . GLU A 1 521 ? 46.459 -24.345 3.248 1.00 65.81 521 GLU A N 1
ATOM 4071 C CA . GLU A 1 521 ? 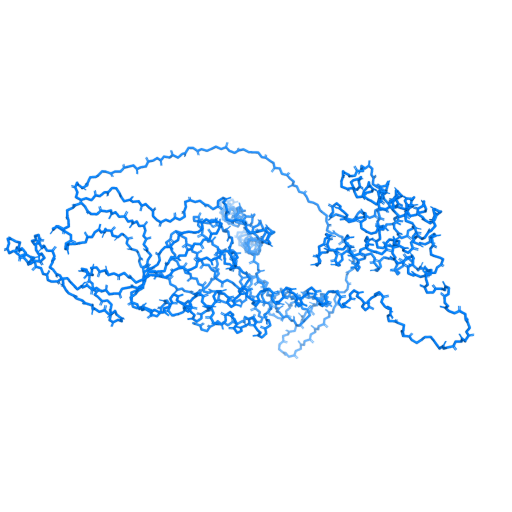47.865 -24.806 3.227 1.00 65.81 521 GLU A CA 1
ATOM 4072 C C . GLU A 1 521 ? 48.305 -25.426 4.557 1.00 65.81 521 GLU A C 1
ATOM 4074 O O . GLU A 1 521 ? 49.324 -26.116 4.599 1.00 65.81 521 GLU A O 1
ATOM 4079 N N . VAL A 1 522 ? 47.558 -25.168 5.634 1.00 58.19 522 VAL A N 1
ATOM 4080 C CA . VAL A 1 522 ? 47.881 -25.605 7.001 1.00 58.19 522 VAL A CA 1
ATOM 4081 C C . VAL A 1 522 ? 47.190 -26.929 7.372 1.00 58.19 522 VAL A C 1
ATOM 4083 O O . VAL A 1 522 ? 47.629 -27.594 8.312 1.00 58.19 522 VAL A O 1
ATOM 4086 N N . GLN A 1 523 ? 46.141 -27.318 6.638 1.00 48.34 523 GLN A N 1
ATOM 4087 C CA . GLN A 1 523 ? 45.488 -28.636 6.702 1.00 48.34 523 GLN A CA 1
ATOM 4088 C C . GLN A 1 523 ? 46.168 -29.632 5.765 1.00 48.34 523 GLN A C 1
ATOM 4090 O O . GLN A 1 523 ? 46.282 -30.811 6.175 1.00 48.34 523 GLN A O 1
#

Secondary structure (DSSP, 8-state):
------SEEEETTEEEEEETTEEEEEEEETTEEEEEETTEEEEEE-STT--EEEEE-------------------PPPP------TTBPPPEE-S---STT---TTSHHHHHHHHHHHHSPPSHHHHHHHHHHHHHHHHHTT--HHHHHHHHHHHHHHHHHHHHHHHHHH-EEE-----HHHHHHHHHHHHHHHHHTT-S-EEEEEEEEEBS-GGGTTT-SEEEEEEE-EEEE-PPTTEEESS--EEEEETTEEEEE-SSEEEEEETTEEEEEEGGGEEEEEEEEEEE--SPPPTT-EEEEEEESSB-TTS-B-TT-TT--EEEEEEEEEEEEEETTS-EEEEEESSSSHHHHHHHHHHHHHHHHHHHHHHHHHHHHHHHHHHHS----------S--TTHHHHHHHHHHHHHHHHHHHHTTS---HHHHHHHHHHHHHH-TT--HHHHHHHHHHHHHHHHHH-HHHHHHHHHHTGGG--SHHHHHHHHHHHHHHHTTSSS--HHHHHHHHHHHHHHHHHHH-

Nearest PDB structures (foldseek):
  7a0g-assembly1_HHH  TM=1.894E-01  e=8.992E+00  Serratia marcescens

Radius of gyration: 32.9 Å; Cα contacts (8 Å, |Δi|>4): 740; chains: 1; bounding box: 83×86×88 Å

pLDDT: mean 72.45, std 20.43, range [21.77, 95.25]

Sequence (523 aa):
MSFYLRKSLRVGPLRFNLSKSGIGVSTGIPGLRVSKGPSGTYIHMGRDGLYYRKRLDLLDTPRGQEAQHSVSTRTHPEVYETPGSGTHGPMCFVGTSSIDGMIACSADSILKDIREKESQFDLWPLVLIISIAISFATVVASVPDAVKFAVPAMLSIGTIAIYFYDSLNRTVVLMYDLDEEMVDSYSTLCDAIGQVSKCKGAWVIRAKGEVYDGRYHAGASELLNRSRLSVACGDPPFVRSNLDAPKVELGNIVLHFYPDEILVRVDGKIGSIQYAELVINSNQTRFLEDETVPSDTRIIGRTWKYVNKNGSPDRRFRNNFEIPICLYEEIKIESSSGLREVIQLSRLGIAEKLKAASAKMVSAIREAKEAEEAKAIDKYDRYIEGDTETVEEDDGQQDGENEEIDAYEVLFDLICCFMVVDGKASTKEKEKVVFIMKKVASTWSESMSKSKIDGFIASVRLIGFPAIEERVFGRLHVFKTKKQREVVIRAINLVIQADSVSNSREIALLAKINKMFDDLEVQ

Solvent-accessible surface area (backbone atoms only — not comparable to full-atom values): 29771 Å² total; per-residue (Å²): 64,91,70,57,82,46,61,54,43,75,54,80,71,36,35,39,35,65,50,100,77,44,67,26,44,30,37,64,54,96,42,42,34,43,33,43,35,76,91,46,34,32,41,40,39,40,63,97,90,49,79,46,76,48,78,58,89,75,82,90,85,87,90,80,84,90,82,89,88,84,88,84,90,90,86,84,89,87,84,84,85,85,85,90,67,99,55,47,52,79,69,45,77,46,57,62,87,69,67,94,58,28,75,48,94,85,50,56,67,60,49,47,51,50,52,56,32,66,72,53,78,76,60,35,65,57,48,44,53,51,40,51,52,54,42,50,48,40,62,75,67,70,57,60,71,70,55,58,54,50,52,44,54,54,42,50,52,50,34,53,50,41,41,44,50,49,56,49,66,36,41,47,76,49,82,81,85,75,56,74,67,49,46,54,31,46,43,46,33,36,36,29,55,38,50,57,58,68,38,78,34,37,28,31,44,51,29,46,19,50,38,79,52,26,46,79,49,41,62,37,63,62,48,72,45,67,45,78,50,47,64,53,68,41,67,58,86,53,43,44,52,30,55,53,27,49,25,41,41,65,76,69,36,35,40,28,50,52,89,81,36,31,39,36,31,47,89,86,46,72,39,45,44,47,52,81,47,56,44,70,46,70,48,78,43,84,40,77,47,82,68,85,78,43,90,69,43,49,72,78,49,71,42,27,42,31,26,42,101,84,63,45,70,39,79,88,47,92,85,55,49,79,29,43,27,31,46,30,26,36,34,38,40,34,32,85,45,49,50,39,45,40,35,40,25,28,46,75,76,50,53,62,46,38,43,53,20,43,52,44,37,40,51,45,55,50,52,54,49,54,53,51,50,50,52,53,48,51,55,48,50,55,60,71,70,46,86,75,77,78,77,81,90,77,90,83,82,70,79,63,57,58,59,54,54,51,46,51,50,52,50,50,52,50,46,49,48,61,45,40,67,85,77,51,70,52,73,56,28,54,53,39,50,42,50,49,45,48,71,76,36,90,80,59,49,72,67,56,44,52,52,51,52,55,51,51,55,50,48,39,74,73,69,34,59,71,61,50,50,55,58,56,59,71,54,54,74,68,55,79,45,72,69,52,47,52,51,50,54,51,53,41,51,52,35,57,62,50,47,99,67,78,51,74,63,52,54,51,51,50,54,51,51,53,52,53,55,53,58,64,70,78,110

Mean predicted aligned error: 17.92 Å